Protein AF-A0A7C3X7L2-F1 (afdb_monomer)

Sequence (713 aa):
MKIQSYIAILVIESLGLAITIQPDAGQTSLIGPDHVWRYFKGTVSPSDRPDAWQQLAFDDSSWQTGLAGFGYGDEDDRTVLDDMQGHYLAVYIRAYFECPSIPKDARLELVIDYDDGFVAYLNGAEVARRNMPAGPVTYQTAASSHEAGQPEVIDLGPADGLLRPGVNCLAIEGHNASLTSGDLSLNPQLRLGTSLMRNGAFWVWDANSIGLVAHTGPYAAAVIIDGLAAIPGSQAGQWKGTAILDCGLNLIDVNVIGQDGHLLETGSIGVIYVPLANRLTGSIDANCVWSGAVILQGEVAVSQDATVEINPGTWVLLDDKARLTVSGRLLANGTKDAPIRITHLADGTSWRQIVLAGAQPNLLRNCVIEYGGMPGSHTDYYEPGPRSYHEAIVVIASHLDMDGCTIQHLPNDAANAEADGIAIISDDPNLPGRASAHIKACRFLGIGQGIHTRYSYVLVEGCYFQGKRGDNDDIDLYGESDPPPVIKNNLFDLPEHDDRINPTRCSAVIEGNIIMGSDDHGIVLRDRCRPVALNNLILNCANGGIAVENSCDALLVNNTIVGCGRGVRLFDLGRWDPPYRLNPGGGTATLINCIIWDCPQAATLSDSSNTSIADRGSHLTVSFCDIEGGRQAISISGQYSTLRWGEGNLDVDPIFVDPKLNDYHLEPGSALIDAGTVDHAPLVDLDGFARPCGKAVDIGAYEYGQCPLQPVP

Structure (mmCIF, N/CA/C/O backbone):
data_AF-A0A7C3X7L2-F1
#
_entry.id   AF-A0A7C3X7L2-F1
#
loop_
_atom_site.group_PDB
_atom_site.id
_atom_site.type_symbol
_atom_site.label_atom_id
_atom_site.label_alt_id
_atom_site.label_comp_id
_atom_site.label_asym_id
_atom_site.label_entity_id
_atom_site.label_seq_id
_atom_site.pdbx_PDB_ins_code
_atom_site.Cartn_x
_atom_site.Cartn_y
_atom_site.Cartn_z
_atom_site.occupancy
_atom_site.B_iso_or_equiv
_atom_site.auth_seq_id
_atom_site.auth_comp_id
_atom_site.auth_asym_id
_atom_site.auth_atom_id
_atom_site.pdbx_PDB_model_num
ATOM 1 N N . MET A 1 1 ? -16.860 -0.092 -33.088 1.00 33.34 1 MET A N 1
ATOM 2 C CA . MET A 1 1 ? -18.183 -0.598 -32.655 1.00 33.34 1 MET A CA 1
ATOM 3 C C . MET A 1 1 ? -18.698 0.359 -31.585 1.00 33.34 1 MET A C 1
ATOM 5 O O . MET A 1 1 ? -18.027 0.538 -30.585 1.00 33.34 1 MET A O 1
ATOM 9 N N . LYS A 1 2 ? -19.777 1.105 -31.862 1.00 27.97 2 LYS A N 1
ATOM 10 C CA . LYS A 1 2 ? -20.320 2.136 -30.960 1.00 27.97 2 LYS A CA 1
ATOM 11 C C . LYS A 1 2 ? -21.021 1.471 -29.776 1.00 27.97 2 LYS A C 1
ATOM 13 O O . LYS A 1 2 ? -21.979 0.741 -30.009 1.00 27.97 2 LYS A O 1
ATOM 18 N N . ILE A 1 3 ? -20.623 1.798 -28.551 1.00 26.11 3 ILE A N 1
ATOM 19 C CA . ILE A 1 3 ? -21.465 1.617 -27.365 1.00 26.11 3 ILE A CA 1
ATOM 20 C C . ILE A 1 3 ? -21.528 2.969 -26.654 1.00 26.11 3 ILE A C 1
ATOM 22 O O . ILE A 1 3 ? -20.720 3.308 -25.800 1.00 26.11 3 ILE A O 1
ATOM 26 N N . GLN A 1 4 ? -22.482 3.779 -27.109 1.00 24.14 4 GLN A N 1
ATOM 27 C CA . GLN A 1 4 ? -23.194 4.697 -26.233 1.00 24.14 4 GLN A CA 1
ATOM 28 C C . GLN A 1 4 ? -24.291 3.894 -25.526 1.00 24.14 4 GLN A C 1
ATOM 30 O O . GLN A 1 4 ? -24.872 2.996 -26.137 1.00 24.14 4 GLN A O 1
ATOM 35 N N . SER A 1 5 ? -24.599 4.334 -24.304 1.00 25.84 5 SER A N 1
ATOM 36 C CA . SER A 1 5 ? -25.811 4.081 -23.511 1.00 25.84 5 SER A CA 1
ATOM 37 C C . SER A 1 5 ? -25.666 3.104 -22.343 1.00 25.84 5 SER A C 1
ATOM 39 O O . SER A 1 5 ? -25.027 2.068 -22.461 1.00 25.84 5 SER A O 1
ATOM 41 N N . TYR A 1 6 ? -26.374 3.490 -21.270 1.00 24.25 6 TYR A N 1
ATOM 42 C CA . TYR A 1 6 ? -26.531 2.928 -19.920 1.00 24.25 6 TYR A CA 1
ATOM 43 C C . TYR A 1 6 ? -25.587 3.549 -18.868 1.00 24.25 6 TYR A C 1
ATOM 45 O O . TYR A 1 6 ? -24.383 3.415 -18.980 1.00 24.25 6 TYR A O 1
ATOM 53 N N . ILE A 1 7 ? -26.020 4.266 -17.823 1.00 25.56 7 ILE A N 1
ATOM 54 C CA . ILE A 1 7 ? -27.344 4.608 -17.279 1.00 25.56 7 ILE A CA 1
ATOM 55 C C . ILE A 1 7 ? -27.218 5.989 -16.617 1.00 25.56 7 ILE A C 1
ATOM 57 O O . ILE A 1 7 ? -26.266 6.262 -15.892 1.00 25.56 7 ILE A O 1
ATOM 61 N N . ALA A 1 8 ? -28.192 6.858 -16.883 1.00 24.06 8 ALA A N 1
ATOM 62 C CA . ALA A 1 8 ? -28.387 8.101 -16.159 1.00 24.06 8 ALA A CA 1
ATOM 63 C C . ALA A 1 8 ? -28.613 7.804 -14.671 1.00 24.06 8 ALA A C 1
ATOM 65 O O . ALA A 1 8 ? -29.474 6.993 -14.331 1.00 24.06 8 ALA A O 1
ATOM 66 N N . ILE A 1 9 ? -27.863 8.485 -13.804 1.00 26.16 9 ILE A N 1
ATOM 67 C CA . ILE A 1 9 ? -28.152 8.587 -12.374 1.00 26.16 9 ILE A CA 1
ATOM 68 C C . ILE A 1 9 ? -29.547 9.210 -12.258 1.00 26.16 9 ILE A C 1
ATOM 70 O O . ILE A 1 9 ? -29.724 10.422 -12.379 1.00 26.16 9 ILE A O 1
ATOM 74 N N . LEU A 1 10 ? -30.560 8.358 -12.094 1.00 24.88 10 LEU A N 1
ATOM 75 C CA . LEU A 1 10 ? -31.858 8.771 -11.594 1.00 24.88 10 LEU A CA 1
ATOM 76 C C . LEU A 1 10 ? -31.630 9.088 -10.114 1.00 24.88 10 LEU A C 1
ATOM 78 O O . LEU A 1 10 ? -31.622 8.195 -9.271 1.00 24.88 10 LEU A O 1
ATOM 82 N N . VAL A 1 11 ? -31.420 10.366 -9.802 1.00 27.58 11 VAL A N 1
ATOM 83 C CA . VAL A 1 11 ? -31.721 10.880 -8.467 1.00 27.58 11 VAL A CA 1
ATOM 84 C C . VAL A 1 11 ? -33.238 10.777 -8.332 1.00 27.58 11 VAL A C 1
ATOM 86 O O . VAL A 1 11 ? -33.981 11.665 -8.743 1.00 27.58 11 VAL A O 1
ATOM 89 N N . ILE A 1 12 ? -33.713 9.633 -7.841 1.00 28.94 12 ILE A N 1
ATOM 90 C CA . ILE A 1 12 ? -35.018 9.574 -7.198 1.00 28.94 12 ILE A CA 1
ATOM 91 C C . ILE A 1 12 ? -34.796 10.263 -5.859 1.00 28.94 12 ILE A C 1
ATOM 93 O O . ILE A 1 12 ? -34.221 9.677 -4.945 1.00 28.94 12 ILE A O 1
ATOM 97 N N . GLU A 1 13 ? -35.221 11.520 -5.753 1.00 32.69 13 GLU A N 1
ATOM 98 C CA . GLU A 1 13 ? -35.561 12.090 -4.455 1.00 32.69 13 GLU A CA 1
ATOM 99 C C . GLU A 1 13 ? -36.627 11.171 -3.845 1.00 32.69 13 GLU A C 1
ATOM 101 O O . GLU A 1 13 ? -37.801 11.204 -4.223 1.00 32.69 13 GLU A O 1
ATOM 106 N N . SER A 1 14 ? -36.204 10.250 -2.975 1.00 33.88 14 SER A N 1
ATOM 107 C CA . SER A 1 14 ? -37.129 9.374 -2.274 1.00 33.88 14 SER A CA 1
ATOM 108 C C . SER A 1 14 ? -37.952 10.245 -1.334 1.00 33.88 14 SER A C 1
ATOM 110 O O . SER A 1 14 ? -37.407 10.891 -0.438 1.00 33.88 14 SER A O 1
ATOM 112 N N . LEU A 1 15 ? -39.266 10.241 -1.518 1.00 36.69 15 LEU A N 1
ATOM 113 C CA . LEU A 1 15 ? -40.220 10.697 -0.517 1.00 36.69 15 LEU A CA 1
ATOM 114 C C . LEU A 1 15 ? -40.039 9.847 0.758 1.00 36.69 15 LEU A C 1
ATOM 116 O O . LEU A 1 15 ? -40.669 8.807 0.885 1.00 36.69 15 LEU A O 1
ATOM 120 N N . GLY A 1 16 ? -39.143 10.256 1.664 1.00 44.12 16 GLY A N 1
ATOM 121 C CA . GLY A 1 16 ? -39.061 9.835 3.074 1.00 44.12 16 GLY A CA 1
ATOM 122 C C . GLY A 1 16 ? -39.242 8.343 3.392 1.00 44.12 16 GLY A C 1
ATOM 123 O O . GLY A 1 16 ? -39.970 8.027 4.331 1.00 44.12 16 GLY A O 1
ATOM 124 N N . LEU A 1 17 ? -38.627 7.439 2.623 1.00 50.94 17 LEU A N 1
ATOM 125 C CA . LEU A 1 17 ? -38.884 5.992 2.701 1.00 50.94 17 LEU A CA 1
ATOM 126 C C . LEU A 1 17 ? -37.644 5.118 2.934 1.00 50.94 17 LEU A C 1
ATOM 128 O O . LEU A 1 17 ? -37.791 3.911 2.858 1.00 50.94 17 LEU A O 1
ATOM 132 N N . ALA A 1 18 ? -36.463 5.678 3.214 1.00 67.62 18 ALA A N 1
ATOM 133 C CA . ALA A 1 18 ? -35.286 4.859 3.511 1.00 67.62 18 ALA A CA 1
ATOM 134 C C . ALA A 1 18 ? -35.245 4.477 5.000 1.00 67.62 18 ALA A C 1
ATOM 136 O O . ALA A 1 18 ? -35.209 5.366 5.859 1.00 67.62 18 ALA A O 1
ATOM 137 N N . ILE A 1 19 ? -35.225 3.178 5.308 1.00 85.12 19 ILE A N 1
ATOM 138 C CA . ILE A 1 19 ? -34.924 2.685 6.654 1.00 85.12 19 ILE A CA 1
ATOM 139 C C . ILE A 1 19 ? -33.546 3.197 7.089 1.00 85.12 19 ILE A C 1
ATOM 141 O O . ILE A 1 19 ? -32.561 3.078 6.361 1.00 85.12 19 ILE A O 1
ATOM 145 N N . THR A 1 20 ? -33.451 3.740 8.302 1.00 88.69 20 THR A N 1
ATOM 146 C CA . THR A 1 20 ? -32.153 4.012 8.934 1.00 88.69 20 THR A CA 1
ATOM 147 C C . THR A 1 20 ? -31.929 3.044 10.081 1.00 88.69 20 THR A C 1
ATOM 149 O O . THR A 1 20 ? -32.839 2.768 10.861 1.00 88.69 20 THR A O 1
ATOM 152 N N . ILE A 1 21 ? -30.717 2.498 10.164 1.00 90.19 21 ILE A N 1
ATOM 153 C CA . ILE A 1 21 ? -30.331 1.502 11.164 1.00 90.19 21 ILE A CA 1
ATOM 154 C C . ILE A 1 21 ? -29.104 2.036 11.889 1.00 90.19 21 ILE A C 1
ATOM 156 O O . ILE A 1 21 ? -28.127 2.441 11.257 1.00 90.19 21 ILE A O 1
ATOM 160 N N . GLN A 1 22 ? -29.145 2.027 13.215 1.00 88.75 22 GLN A N 1
ATOM 161 C CA . GLN A 1 22 ? -28.030 2.458 14.048 1.00 88.75 22 GLN A CA 1
ATOM 162 C C . GLN A 1 22 ? -27.867 1.539 15.262 1.00 88.75 22 GLN A C 1
ATOM 164 O O . GLN A 1 22 ? -28.868 1.029 15.778 1.00 88.75 22 GLN A O 1
ATOM 169 N N . PRO A 1 23 ? -26.634 1.344 15.754 1.00 87.75 23 PRO A N 1
ATOM 170 C CA . PRO A 1 23 ? -26.413 0.661 17.016 1.00 87.75 23 PRO A CA 1
ATOM 171 C C . PRO A 1 23 ? -27.070 1.398 18.185 1.00 87.75 23 PRO A C 1
ATOM 173 O O . PRO A 1 23 ? -26.930 2.609 18.337 1.00 87.75 23 PRO A O 1
ATOM 176 N N . ASP A 1 24 ? -27.755 0.643 19.035 1.00 84.56 24 ASP A N 1
ATOM 177 C CA . ASP A 1 24 ? -28.200 1.042 20.369 1.00 84.56 24 ASP A CA 1
ATOM 178 C C . ASP A 1 24 ? -27.218 0.462 21.394 1.00 84.56 24 ASP A C 1
ATOM 180 O O . ASP A 1 24 ? -27.533 -0.461 22.144 1.00 84.56 24 ASP A O 1
ATOM 184 N N . ALA A 1 25 ? -25.979 0.961 21.378 1.00 66.75 25 ALA A N 1
ATOM 185 C CA . ALA A 1 25 ? -24.913 0.495 22.268 1.00 66.75 25 ALA A CA 1
ATOM 186 C C . ALA A 1 25 ? -25.100 0.928 23.740 1.00 66.75 25 ALA A C 1
ATOM 188 O O . ALA A 1 25 ? -24.231 0.657 24.560 1.00 66.75 25 ALA A O 1
ATOM 189 N N . GLY A 1 26 ? -26.221 1.587 24.074 1.00 61.16 26 GLY A N 1
ATOM 190 C CA . GLY A 1 26 ? -26.646 1.890 25.440 1.00 61.16 26 GLY A CA 1
ATOM 191 C C . GLY A 1 26 ? -25.617 2.665 26.265 1.00 61.16 26 GLY A C 1
ATOM 192 O O . GLY A 1 26 ? -24.904 2.084 27.077 1.00 61.16 26 GLY A O 1
ATOM 193 N N . GLN A 1 27 ? -25.583 3.995 26.144 1.00 65.00 27 GLN A N 1
ATOM 194 C CA . GLN A 1 27 ? -24.878 4.814 27.136 1.00 65.00 27 GLN A CA 1
ATOM 195 C C . GLN A 1 27 ? -25.569 4.660 28.494 1.00 65.00 27 GLN A C 1
ATOM 197 O O . GLN A 1 27 ? -26.728 5.044 28.660 1.00 65.00 27 GLN A O 1
ATOM 202 N N . THR A 1 28 ? -24.867 4.100 29.478 1.00 75.12 28 THR A N 1
ATOM 203 C CA . THR A 1 28 ? -25.399 4.007 30.843 1.00 75.12 28 THR A CA 1
ATOM 204 C C . THR A 1 28 ? -25.024 5.276 31.593 1.00 75.12 28 THR A C 1
ATOM 206 O O . THR A 1 28 ? -23.867 5.453 31.974 1.00 75.12 28 THR A O 1
ATOM 209 N N . SER A 1 29 ? -25.988 6.176 31.791 1.00 85.44 29 SER A N 1
ATOM 210 C CA . SER A 1 29 ? -25.789 7.354 32.641 1.00 85.44 29 SER A CA 1
ATOM 211 C C . SER A 1 29 ? -25.650 6.917 34.101 1.00 85.44 29 SER A C 1
ATOM 213 O O . SER A 1 29 ? -26.498 6.196 34.626 1.00 85.44 29 SER A O 1
ATOM 215 N N . LEU A 1 30 ? -24.560 7.340 34.736 1.00 92.06 30 LEU A N 1
ATOM 216 C CA . LEU A 1 30 ? -24.298 7.163 36.166 1.00 92.06 30 LEU A CA 1
ATOM 217 C C . LEU A 1 30 ? -24.694 8.426 36.943 1.00 92.06 30 LEU A C 1
ATOM 219 O O . LEU A 1 30 ? -25.232 8.334 38.043 1.00 92.06 30 LEU A O 1
ATOM 223 N N . ILE A 1 31 ? -24.452 9.594 36.343 1.00 95.25 31 ILE A N 1
ATOM 224 C CA . ILE A 1 31 ? -24.910 10.912 36.785 1.00 95.25 31 ILE A CA 1
ATOM 225 C C . ILE A 1 31 ? -25.489 11.613 35.554 1.00 95.25 31 ILE A C 1
ATOM 227 O O . ILE A 1 31 ? -24.759 11.901 34.604 1.00 95.25 31 ILE A O 1
ATOM 231 N N . GLY A 1 32 ? -26.798 11.857 35.562 1.00 90.50 32 GLY A N 1
ATOM 232 C CA . GLY A 1 32 ? -27.510 12.532 34.474 1.00 90.50 32 GLY A CA 1
ATOM 233 C C . GLY A 1 32 ? -27.793 14.016 34.753 1.00 90.50 32 GLY A C 1
ATOM 234 O O . GLY A 1 32 ? -27.495 14.503 35.845 1.00 90.50 32 GLY A O 1
ATOM 235 N N . PRO A 1 33 ? -28.438 14.729 33.809 1.00 85.88 33 PRO A N 1
ATOM 236 C CA . PRO A 1 33 ? -28.730 16.165 33.927 1.00 85.88 33 PRO A CA 1
ATOM 237 C C . PRO A 1 33 ? -29.573 16.564 35.148 1.00 85.88 33 PRO A C 1
ATOM 239 O O . PRO A 1 33 ? -29.471 17.686 35.635 1.00 85.88 33 PRO A O 1
ATOM 242 N N . ASP A 1 34 ? -30.420 15.657 35.642 1.00 89.75 34 ASP A N 1
ATOM 243 C CA . ASP A 1 34 ? -31.314 15.892 36.785 1.00 89.75 34 ASP A CA 1
ATOM 244 C C . ASP A 1 34 ? -30.781 15.308 38.105 1.00 89.75 34 ASP A C 1
ATOM 246 O O . ASP A 1 34 ? -31.507 15.229 39.099 1.00 89.75 34 ASP A O 1
ATOM 250 N N . HIS A 1 35 ? -29.516 14.877 38.135 1.00 94.31 35 HIS A N 1
ATOM 251 C CA . HIS A 1 35 ? -28.892 14.377 39.357 1.00 94.31 35 HIS A CA 1
ATOM 252 C C . HIS A 1 35 ? -28.718 15.512 40.368 1.00 94.31 35 HIS A C 1
ATOM 254 O O . HIS A 1 35 ? -28.275 16.605 40.019 1.00 94.31 35 HIS A O 1
ATOM 260 N N . VAL A 1 36 ? -29.046 15.256 41.636 1.00 96.12 36 VAL A N 1
ATOM 261 C CA . VAL A 1 36 ? -28.869 16.247 42.704 1.00 96.12 36 VAL A CA 1
ATOM 262 C C . VAL A 1 36 ? -27.434 16.208 43.210 1.00 96.12 36 VAL A C 1
ATOM 264 O O . VAL A 1 36 ? -26.934 15.165 43.632 1.00 96.12 36 VAL A O 1
ATOM 267 N N . TRP A 1 37 ? -26.802 17.372 43.222 1.00 98.31 37 TRP A N 1
ATOM 268 C CA . TRP A 1 37 ? -25.449 17.597 43.704 1.00 98.31 37 TRP A CA 1
ATOM 269 C C . TRP A 1 37 ? -25.472 18.298 45.060 1.00 98.31 37 TRP A C 1
ATOM 271 O O . TRP A 1 37 ? -26.369 19.088 45.362 1.00 98.31 37 TRP A O 1
ATOM 281 N N . ARG A 1 38 ? -24.454 18.033 45.875 1.00 98.38 38 ARG A N 1
ATOM 282 C CA . ARG A 1 38 ? -24.078 18.848 47.031 1.00 98.38 38 ARG A CA 1
ATOM 283 C C . ARG A 1 38 ? -23.067 19.886 46.577 1.00 98.38 38 ARG A C 1
ATOM 285 O O . ARG A 1 38 ? -22.152 19.525 45.849 1.00 98.38 38 ARG A O 1
ATOM 292 N N . TYR A 1 39 ? -23.183 21.134 47.017 1.00 98.56 39 TYR A N 1
ATOM 293 C CA . TYR A 1 39 ? -22.221 22.174 46.665 1.00 98.56 39 TYR A CA 1
ATOM 294 C C . TYR A 1 39 ? -21.816 23.071 47.836 1.00 98.56 39 TYR A C 1
ATOM 296 O O . TYR A 1 39 ? -22.570 23.283 48.793 1.00 98.56 39 TYR A O 1
ATOM 304 N N . PHE A 1 40 ? -20.603 23.607 47.736 1.00 98.19 40 PHE A N 1
ATOM 305 C CA . PHE A 1 40 ? -19.980 24.495 48.703 1.00 98.19 40 PHE A CA 1
ATOM 306 C C . PHE A 1 40 ? -19.294 25.655 47.984 1.00 98.19 40 PHE A C 1
ATOM 308 O O . PHE A 1 40 ? -18.463 25.463 47.096 1.00 98.19 40 PHE A O 1
ATOM 315 N N . LYS A 1 41 ? -19.640 26.878 48.387 1.00 97.81 41 LYS A N 1
ATOM 316 C CA . LYS A 1 41 ? -19.051 28.109 47.851 1.00 97.81 41 LYS A CA 1
ATOM 317 C C . LYS A 1 41 ? -17.641 28.283 48.414 1.00 97.81 41 LYS A C 1
ATOM 319 O O . LYS A 1 41 ? -17.474 28.355 49.634 1.00 97.81 41 LYS A O 1
ATOM 324 N N . GLY A 1 42 ? -16.637 28.382 47.548 1.00 96.12 42 GLY A N 1
ATOM 325 C CA . GLY A 1 42 ? -15.210 28.460 47.875 1.00 96.12 42 GLY A CA 1
ATOM 326 C C . GLY A 1 42 ? -14.772 29.797 48.471 1.00 96.12 42 GLY A C 1
ATOM 327 O O . GLY A 1 42 ? -13.830 30.418 47.999 1.00 96.12 42 GLY A O 1
ATOM 328 N N . THR A 1 43 ? -15.452 30.254 49.517 1.00 95.88 43 THR A N 1
ATOM 329 C CA . THR A 1 43 ? -15.048 31.414 50.335 1.00 95.88 43 THR A CA 1
ATOM 330 C C . THR A 1 43 ? -13.973 31.047 51.360 1.00 95.88 43 THR A C 1
ATOM 332 O O . THR A 1 43 ? -13.231 31.905 51.837 1.00 95.88 43 THR A O 1
ATOM 335 N N . VA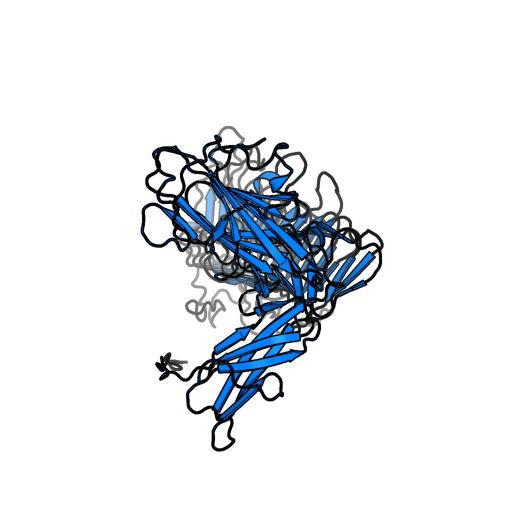L A 1 44 ? -13.888 29.757 51.688 1.00 94.94 44 VAL A N 1
ATOM 336 C CA . VAL A 1 44 ? -12.895 29.114 52.551 1.00 94.94 44 VAL A CA 1
ATOM 337 C C . VAL A 1 44 ? -12.632 27.695 52.035 1.00 94.94 44 VAL A C 1
ATOM 339 O O . VAL A 1 44 ? -13.315 27.221 51.127 1.00 94.94 44 VAL A O 1
ATOM 342 N N . SER A 1 45 ? -11.662 26.998 52.633 1.00 93.81 45 SER A N 1
ATOM 343 C CA . SER A 1 45 ? -11.432 25.581 52.334 1.00 93.81 45 SER A CA 1
ATOM 344 C C . SER A 1 45 ? -12.658 24.735 52.727 1.00 93.81 45 SER A C 1
ATOM 346 O O . SER A 1 45 ? -13.148 24.898 53.848 1.00 93.81 45 SER A O 1
ATOM 348 N N . PRO A 1 46 ? -13.126 23.807 51.870 1.00 93.94 46 PRO A N 1
ATOM 349 C CA . PRO A 1 46 ? -14.255 22.915 52.167 1.00 93.94 46 PRO A CA 1
ATOM 350 C C . PRO A 1 46 ? -13.974 21.901 53.290 1.00 93.94 46 PRO A C 1
ATOM 352 O O . PRO A 1 46 ? -14.902 21.308 53.842 1.00 93.94 46 PRO A O 1
ATOM 355 N N . SER A 1 47 ? -12.701 21.678 53.628 1.00 93.50 47 SER A N 1
ATOM 356 C CA . SER A 1 47 ? -12.279 20.742 54.670 1.00 93.50 47 SER A CA 1
ATOM 357 C C . SER A 1 47 ? -10.965 21.154 55.340 1.00 93.50 47 SER A C 1
ATOM 359 O O . SER A 1 47 ? -10.153 21.874 54.755 1.00 93.50 47 SER A O 1
ATOM 361 N N . ASP A 1 48 ? -10.734 20.651 56.560 1.00 88.06 48 ASP A N 1
ATOM 362 C CA . ASP A 1 48 ? -9.518 20.920 57.351 1.00 88.06 48 ASP A CA 1
ATOM 363 C C . ASP A 1 48 ? -8.243 20.364 56.700 1.00 88.06 48 ASP A C 1
ATOM 365 O O . ASP A 1 48 ? -7.164 20.945 56.816 1.00 88.06 48 ASP A O 1
ATOM 369 N N . ARG A 1 49 ? -8.360 19.221 56.011 1.00 87.88 49 ARG A N 1
ATOM 370 C CA . ARG A 1 49 ? -7.306 18.681 55.143 1.00 87.88 49 ARG A CA 1
ATOM 371 C C . ARG A 1 49 ? -7.679 18.936 53.681 1.00 87.88 49 ARG A C 1
ATOM 373 O O . ARG A 1 49 ? -8.826 18.641 53.341 1.00 87.88 49 ARG A O 1
ATOM 380 N N . PRO A 1 50 ? -6.764 19.427 52.825 1.00 80.81 50 PRO A N 1
ATOM 381 C CA . PRO A 1 50 ? -7.092 19.831 51.451 1.00 80.81 50 PRO A CA 1
ATOM 382 C C . PRO A 1 50 ? -7.716 18.740 50.567 1.00 80.81 50 PRO A C 1
ATOM 384 O O . PRO A 1 50 ? -8.507 19.051 49.689 1.00 80.81 50 PRO A O 1
ATOM 387 N N . ASP A 1 51 ? -7.393 17.471 50.813 1.00 87.12 51 ASP A N 1
ATOM 388 C CA . ASP A 1 51 ? -7.822 16.306 50.029 1.00 87.12 51 ASP A CA 1
ATOM 389 C C . ASP A 1 51 ? -9.076 15.611 50.587 1.00 87.12 51 ASP A C 1
ATOM 391 O O . ASP A 1 51 ? -9.668 14.753 49.930 1.00 87.12 51 ASP A O 1
ATOM 395 N N . ALA A 1 52 ? -9.495 15.946 51.813 1.00 94.31 52 ALA A N 1
ATOM 396 C CA . ALA A 1 52 ? -10.550 15.206 52.500 1.00 94.31 52 ALA A CA 1
ATOM 397 C C . ALA A 1 52 ? -11.901 15.332 51.789 1.00 94.31 52 ALA A C 1
ATOM 399 O O . ALA A 1 52 ? -12.575 14.320 51.616 1.00 94.31 52 ALA A O 1
ATOM 400 N N . TRP A 1 53 ? -12.267 16.533 51.331 1.00 96.19 53 TRP A N 1
ATOM 401 C CA . TRP A 1 53 ? -13.522 16.784 50.615 1.00 96.19 53 TRP A CA 1
ATOM 402 C C . TRP A 1 53 ? -13.612 16.092 49.252 1.00 96.19 53 TRP A C 1
ATOM 404 O O . TRP A 1 53 ? -14.662 16.151 48.633 1.00 96.19 53 TRP A O 1
ATOM 414 N N . GLN A 1 54 ? -12.559 15.451 48.750 1.00 96.19 54 GLN A N 1
ATOM 415 C CA . GLN A 1 54 ? -12.597 14.695 47.489 1.00 96.19 54 GLN A CA 1
ATOM 416 C C . GLN A 1 54 ? -12.916 13.217 47.749 1.00 96.19 54 GLN A C 1
ATOM 418 O O . GLN A 1 54 ? -13.327 12.480 46.856 1.00 96.19 54 GLN A O 1
ATOM 423 N N . GLN A 1 55 ? -12.747 12.771 48.998 1.00 96.19 55 GLN A N 1
ATOM 424 C CA . GLN A 1 55 ? -12.922 11.384 49.398 1.00 96.19 55 GLN A CA 1
ATOM 425 C C . GLN A 1 55 ? -14.402 11.022 49.517 1.00 96.19 55 GLN A C 1
ATOM 427 O O . GLN A 1 55 ? -15.241 11.800 49.978 1.00 96.19 55 GLN A O 1
ATOM 432 N N . LEU A 1 56 ? -14.712 9.771 49.200 1.00 95.00 56 LEU A N 1
ATOM 433 C CA . LEU A 1 56 ? -16.063 9.218 49.295 1.00 95.00 56 LEU A CA 1
ATOM 434 C C . LEU A 1 56 ? -16.620 9.220 50.727 1.00 95.00 56 LEU A C 1
ATOM 436 O O . LEU A 1 56 ? -17.813 9.393 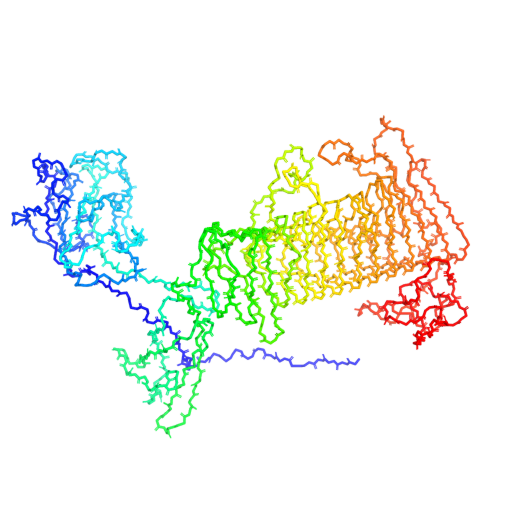50.924 1.00 95.00 56 LEU A O 1
ATOM 440 N N . ALA A 1 57 ? -15.763 9.073 51.739 1.00 94.25 57 ALA A N 1
ATOM 441 C CA . ALA A 1 57 ? -16.182 9.052 53.143 1.00 94.25 57 ALA A CA 1
ATOM 442 C C . ALA A 1 57 ? -16.371 10.446 53.778 1.00 94.25 57 ALA A C 1
ATOM 444 O O . ALA A 1 57 ? -16.631 10.528 54.977 1.00 94.25 57 ALA A O 1
ATOM 445 N N . PHE A 1 58 ? -16.183 11.533 53.025 1.00 96.81 58 PHE A N 1
ATOM 446 C CA . PHE A 1 58 ? -16.361 12.888 53.543 1.00 96.81 58 PHE A CA 1
ATOM 447 C C . PHE A 1 58 ? -17.832 13.191 53.842 1.00 96.81 58 PHE A C 1
ATOM 449 O O . PHE A 1 58 ? -18.710 12.861 53.050 1.00 96.81 58 PHE A O 1
ATOM 456 N N . ASP A 1 59 ? -18.082 13.835 54.981 1.00 95.94 59 ASP A N 1
ATOM 457 C CA . ASP A 1 59 ? -19.417 14.264 55.390 1.00 95.94 59 ASP A CA 1
ATOM 458 C C . ASP A 1 59 ? -19.726 15.653 54.815 1.00 95.94 59 ASP A C 1
ATOM 460 O O . ASP A 1 59 ? -19.303 16.679 55.348 1.00 95.94 59 ASP A O 1
ATOM 464 N N . ASP A 1 60 ? -20.479 15.674 53.719 1.00 96.75 60 ASP A N 1
ATOM 465 C CA . ASP A 1 60 ? -20.988 16.876 53.055 1.00 96.75 60 ASP A CA 1
ATOM 466 C C . ASP A 1 60 ? -22.447 17.188 53.427 1.00 96.75 60 ASP A C 1
ATOM 468 O O . ASP A 1 60 ? -23.131 17.944 52.735 1.00 96.75 60 ASP A O 1
ATOM 472 N N . SER A 1 61 ? -22.958 16.650 54.540 1.00 96.06 61 SER A N 1
ATOM 473 C CA . SER A 1 61 ? -24.347 16.882 54.963 1.00 96.06 61 SER A CA 1
ATOM 474 C C . SER A 1 61 ? -24.681 18.357 55.220 1.00 96.06 61 SER A C 1
ATOM 476 O O . SER A 1 61 ? -25.842 18.753 55.083 1.00 96.06 61 SER A O 1
ATOM 478 N N . SER A 1 62 ? -23.670 19.170 55.545 1.00 96.06 62 SER A N 1
ATOM 479 C CA . SER A 1 62 ? -23.768 20.621 55.739 1.00 96.06 62 SER A CA 1
ATOM 480 C C . SER A 1 62 ? -23.739 21.432 54.437 1.00 96.06 62 SER A C 1
ATOM 482 O O . SER A 1 62 ? -24.019 22.631 54.470 1.00 96.06 62 SER A O 1
ATOM 484 N N . TRP A 1 63 ? -23.410 20.807 53.302 1.00 98.12 63 TRP A N 1
ATOM 485 C CA . TRP A 1 63 ? -23.356 21.467 51.999 1.00 98.12 63 TRP A CA 1
ATOM 486 C C . TRP A 1 63 ? -24.762 21.700 51.449 1.00 98.12 63 TRP A C 1
ATOM 488 O O . TRP A 1 63 ? -25.700 20.932 51.708 1.00 98.12 63 TRP A O 1
ATOM 498 N N . GLN A 1 64 ? -24.894 22.762 50.658 1.00 98.38 64 GLN A N 1
ATOM 499 C CA . GLN A 1 64 ? -26.134 23.103 49.966 1.00 98.38 64 GLN A CA 1
ATOM 500 C C . GLN A 1 64 ? -26.416 22.071 48.864 1.00 98.38 64 GLN A C 1
ATOM 502 O O . GLN A 1 64 ? -25.542 21.282 48.516 1.00 98.38 64 GLN A O 1
ATOM 507 N N . THR A 1 65 ? -27.638 22.031 48.334 1.00 97.94 65 THR A N 1
ATOM 508 C CA . THR A 1 65 ? -28.020 21.105 47.253 1.00 97.94 65 THR A CA 1
ATOM 509 C C . THR A 1 65 ? -28.488 21.865 46.026 1.00 97.94 65 THR A C 1
ATOM 511 O O . THR A 1 65 ? -29.273 22.800 46.172 1.00 97.94 65 THR A O 1
ATOM 514 N N . GLY A 1 66 ? -28.069 21.429 44.843 1.00 96.56 66 GLY A N 1
ATOM 515 C CA . GLY A 1 66 ? -28.424 22.037 43.560 1.00 96.56 66 GLY A CA 1
ATOM 516 C C . GLY A 1 66 ? -28.379 21.020 42.420 1.00 96.56 66 GLY A C 1
ATOM 517 O O . GLY A 1 66 ? -27.963 19.878 42.615 1.00 96.56 66 GLY A O 1
ATOM 518 N N . LEU A 1 67 ? -28.837 21.423 41.239 1.00 96.81 67 LEU A N 1
ATOM 519 C CA . LEU A 1 67 ? -28.686 20.657 39.997 1.00 96.81 67 LEU A CA 1
ATOM 520 C C . LEU A 1 67 ? -27.469 21.177 39.216 1.00 96.81 67 LEU A C 1
ATOM 522 O O . LEU A 1 67 ? -27.079 22.328 39.402 1.00 96.81 67 LEU A O 1
ATOM 526 N N . ALA A 1 68 ? -26.877 20.338 38.363 1.00 93.06 68 ALA A N 1
ATOM 527 C CA . ALA A 1 68 ? -25.757 20.732 37.500 1.00 93.06 68 ALA A CA 1
ATOM 528 C C . ALA A 1 68 ? -26.130 21.902 36.564 1.00 93.06 68 ALA A C 1
ATOM 530 O O . ALA A 1 68 ? -27.301 22.051 36.206 1.00 93.06 68 ALA A O 1
ATOM 531 N N . GLY A 1 69 ? -25.138 22.721 36.198 1.00 93.88 69 GLY A N 1
ATOM 532 C CA . GLY A 1 69 ? -25.337 24.106 35.751 1.00 93.88 69 GLY A CA 1
ATOM 533 C C . GLY A 1 69 ? -25.163 25.052 36.939 1.00 93.88 69 GLY A C 1
ATOM 534 O O . GLY A 1 69 ? -26.136 25.648 37.398 1.00 93.88 69 GLY A O 1
ATOM 535 N N . PHE A 1 70 ? -23.968 25.023 37.540 1.00 97.88 70 PHE A N 1
ATOM 536 C CA . PHE A 1 70 ? -23.573 25.894 38.645 1.00 97.88 70 PHE A CA 1
ATOM 537 C C . PHE A 1 70 ? -22.824 27.101 38.094 1.00 97.88 70 PHE A C 1
ATOM 539 O O . PHE A 1 70 ? -21.706 26.931 37.603 1.00 97.88 70 PHE A O 1
ATOM 546 N N . GLY A 1 71 ? -23.384 28.294 38.254 1.00 96.31 71 GLY A N 1
ATOM 547 C CA . GLY A 1 71 ? -22.833 29.449 37.562 1.00 96.31 71 GLY A CA 1
ATOM 548 C C . GLY A 1 71 ? -23.577 30.758 37.794 1.00 96.31 71 GLY A C 1
ATOM 549 O O . GLY A 1 71 ? -24.427 30.852 38.686 1.00 96.31 71 GLY A O 1
ATOM 550 N N . TYR A 1 72 ? -23.192 31.794 37.055 1.00 96.06 72 TYR A N 1
ATOM 551 C CA . TYR A 1 72 ? -23.830 33.111 37.040 1.00 96.06 72 TYR A CA 1
ATOM 552 C C . TYR A 1 72 ? -23.468 33.860 35.748 1.00 96.06 72 TYR A C 1
ATOM 554 O O . TYR A 1 72 ? -22.455 33.559 35.135 1.00 96.06 72 TYR A O 1
ATOM 562 N N . GLY A 1 73 ? -24.226 34.911 35.406 1.00 90.38 73 GLY A N 1
ATOM 563 C CA . GLY A 1 73 ? -23.842 35.905 34.385 1.00 90.38 73 GLY A CA 1
ATOM 564 C C . GLY A 1 73 ? -24.651 35.879 33.081 1.00 90.38 73 GLY A C 1
ATOM 565 O O . GLY A 1 73 ? -24.809 36.933 32.462 1.00 90.38 73 GLY A O 1
ATOM 566 N N . ASP A 1 74 ? -25.245 34.742 32.719 1.00 83.44 74 ASP A N 1
ATOM 567 C CA . ASP A 1 74 ? -25.880 34.477 31.410 1.00 83.44 74 ASP A CA 1
ATOM 568 C C . ASP A 1 74 ? -27.345 33.975 31.475 1.00 83.44 74 ASP A C 1
ATOM 570 O O . ASP A 1 74 ? -28.019 33.896 30.448 1.00 83.44 74 ASP A O 1
ATOM 574 N N . GLU A 1 75 ? -27.867 33.732 32.683 1.00 85.81 75 GLU A N 1
ATOM 575 C CA . GLU A 1 75 ? -29.245 33.291 32.974 1.00 85.81 75 GLU A CA 1
ATOM 576 C C . GLU A 1 75 ? -29.616 31.874 32.482 1.00 85.81 75 GLU A C 1
ATOM 578 O O . GLU A 1 75 ? -30.809 31.554 32.412 1.00 85.81 75 GLU A O 1
ATOM 583 N N . ASP A 1 76 ? -28.647 31.003 32.186 1.00 82.94 76 ASP A N 1
ATOM 584 C CA . ASP A 1 76 ? -28.915 29.626 31.736 1.00 82.94 76 ASP A CA 1
ATOM 585 C C . ASP A 1 76 ? -28.614 28.530 32.786 1.00 82.94 76 ASP A C 1
ATOM 587 O O . ASP A 1 76 ? -29.054 27.381 32.645 1.00 82.94 76 ASP A O 1
ATOM 591 N N . ASP A 1 77 ? -27.989 28.909 33.904 1.00 90.75 77 ASP A N 1
ATOM 592 C CA . ASP A 1 77 ? -27.675 28.028 35.025 1.00 90.75 77 ASP A CA 1
ATOM 593 C C . ASP A 1 77 ? -28.892 27.557 35.831 1.00 90.75 77 ASP A C 1
ATOM 595 O O . ASP A 1 77 ? -29.784 28.315 36.230 1.00 90.75 77 ASP A O 1
ATOM 599 N N . ARG A 1 78 ? -28.879 26.273 36.207 1.00 94.00 78 ARG A N 1
ATOM 600 C CA . ARG A 1 78 ? -29.915 25.673 37.068 1.00 94.00 78 ARG A CA 1
ATOM 601 C C . ARG A 1 78 ? -29.673 25.922 38.554 1.00 94.00 78 ARG A C 1
ATOM 603 O O . ARG A 1 78 ? -30.632 25.923 39.329 1.00 94.00 78 ARG A O 1
ATOM 610 N N . THR A 1 79 ? -28.419 26.112 38.958 1.00 97.00 79 THR A N 1
ATOM 611 C CA . THR A 1 79 ? -28.022 26.517 40.309 1.00 97.00 79 THR A CA 1
ATOM 612 C C . THR A 1 79 ? -27.229 27.815 40.234 1.00 97.00 79 THR A C 1
ATOM 614 O O . THR A 1 79 ? -26.013 27.817 40.070 1.00 97.00 79 THR A O 1
ATOM 617 N N . VAL A 1 80 ? -27.941 28.925 40.405 1.00 97.19 80 VAL A N 1
ATOM 618 C CA . VAL A 1 80 ? -27.375 30.269 40.277 1.00 97.19 80 VAL A CA 1
ATOM 619 C C . VAL A 1 80 ? -26.539 30.651 41.509 1.00 97.19 80 VAL A C 1
ATOM 621 O O . VAL A 1 80 ? -26.996 30.544 42.652 1.00 97.19 80 VAL A O 1
ATOM 624 N N . LEU A 1 81 ? -25.320 31.130 41.267 1.00 96.50 81 LEU A N 1
ATOM 625 C CA . LEU A 1 81 ? -24.333 31.632 42.226 1.00 96.50 81 LEU A CA 1
ATOM 626 C C . LEU A 1 81 ? -24.238 33.166 42.141 1.00 96.50 81 LEU A C 1
ATOM 628 O O . LEU A 1 81 ? -23.187 33.737 41.861 1.00 96.50 81 LEU A O 1
ATOM 632 N N . ASP A 1 82 ? -25.355 33.843 42.403 1.00 93.25 82 ASP A N 1
ATOM 633 C CA . ASP A 1 82 ? -25.530 35.299 42.255 1.00 93.25 82 ASP A CA 1
ATOM 634 C C . ASP A 1 82 ? -24.605 36.176 43.125 1.00 93.25 82 ASP A C 1
ATOM 636 O O . ASP A 1 82 ? -24.486 37.379 42.897 1.00 93.25 82 ASP A O 1
ATOM 640 N N . ASP A 1 83 ? -23.931 35.583 44.109 1.00 95.62 83 ASP A N 1
ATOM 641 C CA . ASP A 1 83 ? -22.978 36.230 45.010 1.00 95.62 83 ASP A CA 1
ATOM 642 C C . ASP A 1 83 ? -21.508 35.920 44.689 1.00 95.62 83 ASP A C 1
ATOM 644 O O . ASP A 1 83 ? -20.640 36.273 45.485 1.00 95.62 83 ASP A O 1
ATOM 648 N N . MET A 1 84 ? -21.207 35.236 43.579 1.00 96.50 84 MET A N 1
ATOM 649 C CA . MET A 1 84 ? -19.841 34.814 43.253 1.00 96.50 84 MET A CA 1
ATOM 650 C C . MET A 1 84 ? -18.965 35.962 42.744 1.00 96.50 84 MET A C 1
ATOM 652 O O . MET A 1 84 ? -17.839 36.134 43.230 1.00 96.50 84 MET A O 1
ATOM 656 N N . GLN A 1 85 ? -19.483 36.779 41.820 1.00 96.75 85 GLN A N 1
ATOM 657 C CA . GLN A 1 85 ? -18.730 37.858 41.178 1.00 96.75 85 GLN A CA 1
ATOM 658 C C . GLN A 1 85 ? -18.163 38.850 42.202 1.00 96.75 85 GLN A C 1
ATOM 660 O O . GLN A 1 85 ? -18.889 39.582 42.867 1.00 96.75 85 GLN A O 1
ATOM 665 N N . GLY A 1 86 ? -16.840 38.915 42.310 1.00 95.56 86 GLY A N 1
ATOM 666 C CA . GLY A 1 86 ? -16.111 39.791 43.226 1.00 95.56 86 GLY A CA 1
ATOM 667 C C . GLY A 1 86 ? -15.895 39.221 44.631 1.00 95.56 86 GLY A C 1
ATOM 668 O O . GLY A 1 86 ? -15.224 39.873 45.433 1.00 95.56 86 GLY A O 1
ATOM 669 N N . HIS A 1 87 ? -16.413 38.027 44.943 1.00 96.19 87 HIS A N 1
ATOM 670 C CA . HIS A 1 87 ? -16.401 37.462 46.298 1.00 96.19 87 HIS A CA 1
ATOM 671 C C . HIS A 1 87 ? -15.557 36.188 46.439 1.00 96.19 87 HIS A C 1
ATOM 673 O O . HIS A 1 87 ? -14.779 36.087 47.390 1.00 96.19 87 HIS A O 1
ATOM 679 N N . TYR A 1 88 ? -15.692 35.215 45.535 1.00 97.75 88 TYR A N 1
ATOM 680 C CA . TYR A 1 88 ? -14.933 33.960 45.578 1.00 97.75 88 TYR A CA 1
ATOM 681 C C . TYR A 1 88 ? -14.655 33.420 44.172 1.00 97.75 88 TYR A C 1
ATOM 683 O O . TYR A 1 88 ? -15.375 33.730 43.232 1.00 97.75 88 TYR A O 1
ATOM 691 N N . LEU A 1 89 ? -13.578 32.641 44.028 1.00 97.38 89 LEU A N 1
ATOM 692 C CA . LEU A 1 89 ? -13.128 32.120 42.730 1.00 97.38 89 LEU A CA 1
ATOM 693 C C . LEU A 1 89 ? -13.668 30.735 42.405 1.00 97.38 89 LEU A C 1
ATOM 695 O O . LEU A 1 89 ? -13.675 30.373 41.237 1.00 97.38 89 LEU A O 1
ATOM 699 N N . ALA A 1 90 ? -14.060 29.959 43.417 1.00 97.81 90 ALA A N 1
ATOM 700 C CA . ALA A 1 90 ? -14.288 28.533 43.250 1.00 97.81 90 ALA A CA 1
ATOM 701 C C . ALA A 1 90 ? -15.644 28.069 43.780 1.00 97.81 90 ALA A C 1
ATOM 703 O O . ALA A 1 90 ? -16.120 28.548 44.813 1.00 97.81 90 ALA A O 1
ATOM 704 N N . VAL A 1 91 ? -16.213 27.059 43.133 1.00 98.31 91 VAL A N 1
ATOM 705 C CA . VAL A 1 91 ? -17.329 26.264 43.649 1.00 98.31 91 VAL A CA 1
ATOM 706 C C . VAL A 1 91 ? -16.918 24.798 43.702 1.00 98.31 91 VAL A C 1
ATOM 708 O O . VAL A 1 91 ? -16.307 24.268 42.778 1.00 98.31 91 VAL A O 1
ATOM 711 N N . TYR A 1 92 ? -17.253 24.141 44.805 1.00 98.50 92 TYR A N 1
ATOM 712 C CA . TYR A 1 92 ? -17.003 22.723 45.019 1.00 98.50 92 TYR A CA 1
ATOM 713 C C . TYR A 1 92 ? -18.320 21.974 44.923 1.00 98.50 92 TYR A C 1
ATOM 715 O O . TYR A 1 92 ? -19.269 22.342 45.612 1.00 98.50 92 TYR A O 1
ATOM 723 N N . ILE A 1 93 ? -18.382 20.916 44.122 1.00 98.56 93 ILE A N 1
ATOM 724 C CA . ILE A 1 93 ? -19.585 20.101 43.935 1.00 98.56 93 ILE A CA 1
ATOM 725 C C . ILE A 1 93 ? -19.283 18.617 44.148 1.00 98.56 93 ILE A C 1
ATOM 727 O O . ILE A 1 93 ? -18.191 18.142 43.841 1.00 98.56 93 ILE A O 1
ATOM 731 N N . ARG A 1 94 ? -20.245 17.874 44.698 1.00 98.31 94 ARG A N 1
ATOM 732 C CA . ARG A 1 94 ? -20.167 16.432 44.973 1.00 98.31 94 ARG A CA 1
ATOM 733 C C . ARG A 1 94 ? -21.474 15.737 44.597 1.00 98.31 94 ARG A C 1
ATOM 735 O O . ARG A 1 94 ? -22.550 16.185 44.994 1.00 98.31 94 ARG A O 1
ATOM 742 N N . ALA A 1 95 ? -21.388 14.621 43.883 1.00 97.94 95 ALA A N 1
ATOM 743 C CA . ALA A 1 95 ? -22.520 13.752 43.579 1.00 97.94 95 ALA A CA 1
ATOM 744 C C . ALA A 1 95 ? -22.191 12.298 43.904 1.00 97.94 95 ALA A C 1
ATOM 746 O O . ALA A 1 95 ? -21.162 11.762 43.489 1.00 97.94 95 ALA A O 1
ATOM 747 N N . TYR A 1 96 ? -23.116 11.650 44.610 1.00 97.06 96 TYR A N 1
ATOM 748 C CA . TYR A 1 96 ? -23.062 10.219 44.885 1.00 97.06 96 TYR A CA 1
ATOM 749 C C . TYR A 1 96 ? -23.950 9.465 43.908 1.00 97.06 96 TYR A C 1
ATOM 751 O O . TYR A 1 96 ? -25.059 9.910 43.607 1.00 97.06 96 TYR A O 1
ATOM 759 N N . PHE A 1 97 ? -23.489 8.305 43.461 1.00 95.88 97 PHE A N 1
ATOM 760 C CA . PHE A 1 97 ? -24.233 7.441 42.552 1.00 95.88 97 PHE A CA 1
ATOM 761 C C . PHE A 1 97 ? -23.961 5.969 42.857 1.00 95.88 97 PHE A C 1
ATOM 763 O O . PHE A 1 97 ? -22.919 5.613 43.410 1.00 95.88 97 PHE A O 1
ATOM 770 N N . GLU A 1 98 ? -24.915 5.113 42.505 1.00 93.44 98 GLU A N 1
ATOM 771 C CA . GLU A 1 98 ? -24.823 3.665 42.683 1.00 93.44 98 GLU A CA 1
ATOM 772 C C . GLU A 1 98 ? -24.330 2.996 41.399 1.00 93.44 98 GLU A C 1
ATOM 774 O O . GLU A 1 98 ? -24.838 3.261 40.312 1.00 93.44 98 GLU A O 1
ATOM 779 N N . CYS A 1 99 ? -23.375 2.080 41.535 1.00 89.25 99 CYS A N 1
ATOM 780 C CA . CYS A 1 99 ? -22.917 1.196 40.468 1.00 89.25 99 CYS A CA 1
ATOM 781 C C . CYS A 1 99 ? -22.923 -0.251 40.992 1.00 89.25 99 CYS A C 1
ATOM 783 O O . CYS A 1 99 ? -21.899 -0.736 41.475 1.00 89.25 99 CYS A O 1
ATOM 785 N N . PRO A 1 100 ? -24.073 -0.955 40.974 1.00 81.81 100 PRO A N 1
ATOM 786 C CA . PRO A 1 100 ? -24.214 -2.265 41.625 1.00 81.81 100 PRO A CA 1
ATOM 787 C C . PRO A 1 100 ? -23.242 -3.327 41.100 1.00 81.81 100 PRO A C 1
ATOM 789 O O . PRO A 1 100 ? -22.771 -4.181 41.851 1.00 81.81 100 PRO A O 1
ATOM 792 N N . SER A 1 101 ? -22.923 -3.255 39.811 1.00 79.31 101 SER A N 1
ATOM 793 C CA . SER A 1 101 ? -21.920 -4.076 39.145 1.00 79.31 101 SER A CA 1
ATOM 794 C C . SER A 1 101 ? -21.192 -3.216 38.129 1.00 79.31 101 SER A C 1
ATOM 796 O O . SER A 1 101 ? -21.847 -2.548 37.331 1.00 79.31 101 SER A O 1
ATOM 798 N N . ILE A 1 102 ? -19.864 -3.267 38.130 1.00 80.12 102 ILE A N 1
ATOM 799 C CA . ILE A 1 102 ? -19.056 -2.572 37.132 1.00 80.12 102 ILE A CA 1
ATOM 800 C C . ILE A 1 102 ? -18.994 -3.469 35.894 1.00 80.12 102 ILE A C 1
ATOM 802 O O . ILE A 1 102 ? -18.497 -4.596 36.011 1.00 80.12 102 ILE A O 1
ATOM 806 N N . PRO A 1 103 ? -19.511 -3.032 34.732 1.00 69.94 103 PRO A N 1
ATOM 807 C CA . PRO A 1 103 ? -19.352 -3.795 33.507 1.00 69.94 103 PRO A CA 1
ATOM 808 C C . PRO A 1 103 ? -17.866 -3.936 33.196 1.00 69.94 103 PRO A C 1
ATOM 810 O O . PRO A 1 103 ? -17.110 -2.965 33.257 1.00 69.94 103 PRO A O 1
ATOM 813 N N . LYS A 1 104 ? -17.450 -5.163 32.897 1.00 58.00 104 LYS A N 1
ATOM 814 C CA . LYS A 1 104 ? -16.073 -5.438 32.507 1.00 58.00 104 LYS A CA 1
ATOM 815 C C . LYS A 1 104 ? -15.770 -4.679 31.211 1.00 58.00 104 LYS A C 1
ATOM 817 O O . LYS A 1 104 ? -16.620 -4.650 30.328 1.00 58.00 104 LYS A O 1
ATOM 822 N N . ASP A 1 105 ? -14.595 -4.060 31.134 1.00 57.94 105 ASP A N 1
ATOM 823 C CA . ASP A 1 105 ? -14.087 -3.354 29.947 1.00 57.94 105 ASP A CA 1
ATOM 824 C C . ASP A 1 105 ? -14.852 -2.072 29.539 1.00 57.94 105 ASP A C 1
ATOM 826 O O . ASP A 1 105 ? -14.494 -1.431 28.549 1.00 57.94 105 ASP A O 1
ATOM 830 N N . ALA A 1 106 ? -15.848 -1.629 30.320 1.00 72.12 106 ALA A N 1
ATOM 831 C CA . ALA A 1 106 ? -16.464 -0.319 30.115 1.00 72.12 106 ALA A CA 1
ATOM 832 C C . ALA A 1 106 ? -15.460 0.803 30.408 1.00 72.12 106 ALA A C 1
ATOM 834 O O . ALA A 1 106 ? -14.676 0.716 31.354 1.00 72.12 106 ALA A O 1
ATOM 835 N N . ARG A 1 107 ? -15.515 1.885 29.630 1.00 82.00 107 ARG A N 1
ATOM 836 C CA . ARG A 1 107 ? -14.769 3.117 29.915 1.00 82.00 107 ARG A CA 1
ATOM 837 C C . ARG A 1 107 ? -15.677 4.135 30.577 1.00 82.00 107 ARG A C 1
ATOM 839 O O . ARG A 1 107 ? -16.885 4.132 30.352 1.00 82.00 107 ARG A O 1
ATOM 846 N N . LEU A 1 108 ? -15.113 4.977 31.427 1.00 89.69 108 LEU A N 1
ATOM 847 C CA . LEU A 1 108 ? -15.852 6.022 32.117 1.00 89.69 108 LEU A CA 1
ATOM 848 C C . LEU A 1 108 ? -15.656 7.348 31.381 1.00 89.69 108 LEU A C 1
ATOM 850 O O . LEU A 1 108 ? -14.524 7.745 31.129 1.00 89.69 108 LEU A O 1
ATOM 854 N N . GLU A 1 109 ? -16.744 8.039 31.061 1.00 92.38 109 GLU A N 1
ATOM 855 C CA . GLU A 1 109 ? -16.708 9.334 30.380 1.00 92.38 109 GLU A CA 1
ATOM 856 C C . GLU A 1 109 ? -17.316 10.425 31.266 1.00 92.38 109 GLU A C 1
ATOM 858 O O . GLU A 1 109 ? -18.455 10.294 31.733 1.00 92.38 109 GLU A O 1
ATOM 863 N N . LEU A 1 110 ? -16.567 11.513 31.466 1.00 95.75 110 LEU A N 1
ATOM 864 C CA . LEU A 1 110 ? -17.068 12.777 32.005 1.00 95.75 110 LEU A CA 1
ATOM 865 C C . LEU A 1 110 ? -17.495 13.655 30.831 1.00 95.75 110 LEU A C 1
ATOM 867 O O . LEU A 1 110 ? -16.665 14.022 30.005 1.00 95.75 110 LEU A O 1
ATOM 871 N N . VAL A 1 111 ? -18.780 13.990 30.767 1.00 94.94 111 VAL A N 1
ATOM 872 C CA . VAL A 1 111 ? -19.294 14.993 29.830 1.00 94.94 111 VAL A CA 1
ATOM 873 C C . VAL A 1 111 ? -19.473 16.280 30.611 1.00 94.94 111 VAL A C 1
ATOM 875 O O . VAL A 1 111 ? -20.236 16.289 31.574 1.00 94.94 111 VAL A O 1
ATOM 878 N N . ILE A 1 112 ? -18.758 17.340 30.257 1.00 97.56 112 ILE A N 1
ATOM 879 C CA . ILE A 1 112 ? -18.769 18.575 31.041 1.00 97.56 112 ILE A CA 1
ATOM 880 C C . ILE A 1 112 ? -18.744 19.800 30.137 1.00 97.56 112 ILE A C 1
ATOM 882 O O . ILE A 1 112 ? -17.882 19.923 29.273 1.00 97.56 112 ILE A O 1
ATOM 886 N N . ASP A 1 113 ? -19.705 20.694 30.346 1.00 96.75 113 ASP A N 1
ATOM 887 C CA . ASP A 1 113 ? -19.647 22.064 29.838 1.00 96.75 113 ASP A CA 1
ATOM 888 C C . ASP A 1 113 ? -19.114 22.956 30.957 1.00 96.75 113 ASP A C 1
ATOM 890 O O . ASP A 1 113 ? -19.570 22.842 32.104 1.00 96.75 113 ASP A O 1
ATOM 894 N N . TYR A 1 114 ? -18.097 23.755 30.661 1.00 97.50 114 TYR A N 1
ATOM 895 C CA . TYR A 1 114 ? -17.416 24.550 31.670 1.00 97.50 114 TYR A CA 1
ATOM 896 C C . TYR A 1 114 ? -16.846 25.834 31.081 1.00 97.50 114 TYR A C 1
ATOM 898 O O . TYR A 1 114 ? -16.411 25.858 29.933 1.00 97.50 114 TYR A O 1
ATOM 906 N N . ASP A 1 115 ? -16.827 26.872 31.907 1.00 93.75 115 ASP A N 1
ATOM 907 C CA . ASP A 1 115 ? -16.264 28.174 31.573 1.00 93.75 115 ASP A CA 1
ATOM 908 C C . ASP A 1 115 ? -14.742 28.152 31.778 1.00 93.75 115 ASP A C 1
ATOM 910 O O . ASP A 1 115 ? -14.052 27.434 31.069 1.00 93.75 115 ASP A O 1
ATOM 914 N N . ASP A 1 116 ? -14.175 28.815 32.780 1.00 97.31 116 ASP A N 1
ATOM 915 C CA . ASP A 1 116 ? -12.717 28.929 32.902 1.00 97.31 116 ASP A CA 1
ATOM 916 C C . ASP A 1 116 ? -11.964 27.588 33.141 1.00 97.31 116 ASP A C 1
ATOM 918 O O . ASP A 1 116 ? -11.252 27.084 32.263 1.00 97.31 116 ASP A O 1
ATOM 922 N N . GLY A 1 117 ? -12.065 26.963 34.322 1.00 98.00 117 GLY A N 1
ATOM 923 C CA . GLY A 1 117 ? -11.315 25.729 34.601 1.00 98.00 117 GLY A CA 1
ATOM 924 C C . GLY A 1 117 ? -11.857 24.863 35.729 1.00 98.00 117 GLY A C 1
ATOM 925 O O . GLY A 1 117 ? -12.617 25.314 36.582 1.00 98.00 117 GLY A O 1
ATOM 926 N N . PHE A 1 118 ? -11.444 23.592 35.748 1.00 98.69 118 PHE A N 1
ATOM 927 C CA . PHE A 1 118 ? -11.874 22.644 36.775 1.00 98.69 118 PHE A CA 1
ATOM 928 C C . PHE A 1 118 ? -10.844 21.550 37.086 1.00 98.69 118 PHE A C 1
ATOM 930 O O . PHE A 1 118 ? -9.945 21.243 36.292 1.00 98.69 118 PHE A O 1
ATOM 937 N N . VAL A 1 119 ? -11.031 20.907 38.241 1.00 98.56 119 VAL A N 1
ATOM 938 C CA . VAL A 1 119 ? -10.410 19.623 38.595 1.00 98.56 119 VAL A CA 1
ATOM 939 C C . VAL A 1 119 ? -11.488 18.652 39.070 1.00 98.56 119 VAL A C 1
ATOM 941 O O . VAL A 1 119 ? -12.298 18.990 39.932 1.00 98.56 119 VAL A O 1
ATOM 944 N N . ALA A 1 120 ? -11.506 17.446 38.506 1.00 98.50 120 ALA A N 1
ATOM 945 C CA . ALA A 1 120 ? -12.457 16.393 38.832 1.00 98.50 120 ALA A CA 1
ATOM 946 C C . ALA A 1 120 ? -11.769 15.222 39.537 1.00 98.50 120 ALA A C 1
ATOM 948 O O . ALA A 1 120 ? -10.716 14.738 39.113 1.00 98.50 120 ALA A O 1
ATOM 949 N N . TYR A 1 121 ? -12.425 14.727 40.580 1.00 98.00 121 TYR A N 1
ATOM 950 C CA . TYR A 1 121 ? -11.978 13.636 41.425 1.00 98.00 121 TYR A CA 1
ATOM 951 C C . TYR A 1 121 ? -13.054 12.561 41.504 1.00 98.00 121 TYR A C 1
ATOM 953 O O . TYR A 1 121 ? -14.216 12.843 41.797 1.00 98.00 121 TYR A O 1
ATOM 961 N N . LEU A 1 122 ? -12.662 11.310 41.315 1.00 98.00 122 LEU A N 1
ATOM 962 C CA . LEU A 1 122 ? -13.538 10.166 41.483 1.00 98.00 122 LEU A CA 1
ATOM 963 C C . LEU A 1 122 ? -13.038 9.328 42.649 1.00 98.00 122 LEU A C 1
ATOM 965 O O . LEU A 1 122 ? -11.897 8.870 42.661 1.00 98.00 122 LEU A O 1
ATOM 969 N N . ASN A 1 123 ? -13.890 9.149 43.655 1.00 96.62 123 ASN A N 1
ATOM 970 C CA . ASN A 1 123 ? -13.558 8.397 44.864 1.00 96.62 123 ASN A CA 1
ATOM 971 C C . ASN A 1 123 ? -12.259 8.877 45.555 1.00 96.62 123 ASN A C 1
ATOM 973 O O . ASN A 1 123 ? -11.598 8.092 46.232 1.00 96.62 123 ASN A O 1
ATOM 977 N N . GLY A 1 124 ? -11.909 10.161 45.407 1.00 95.06 124 GLY A N 1
ATOM 978 C CA . GLY A 1 124 ? -10.704 10.773 45.972 1.00 95.06 124 GLY A CA 1
ATOM 979 C C . GLY A 1 124 ? -9.459 10.758 45.080 1.00 95.06 124 GLY A C 1
ATOM 980 O O . GLY A 1 124 ? -8.442 11.307 45.494 1.00 95.06 124 GLY A O 1
ATOM 981 N N . ALA A 1 125 ? -9.514 10.158 43.887 1.00 95.31 125 ALA A N 1
ATOM 982 C CA . ALA A 1 125 ? -8.436 10.205 42.898 1.00 95.31 125 ALA A CA 1
ATOM 983 C C . ALA A 1 125 ? -8.730 11.268 41.833 1.00 95.31 125 ALA A C 1
ATOM 985 O O . ALA A 1 125 ? -9.846 11.322 41.328 1.00 95.31 125 ALA A O 1
ATOM 986 N N . GLU A 1 126 ? -7.746 12.095 41.476 1.00 96.94 126 GLU A N 1
ATOM 987 C CA . GLU A 1 126 ? -7.876 13.047 40.364 1.00 96.94 126 GLU A CA 1
ATOM 988 C C . GLU A 1 126 ? -7.991 12.284 39.037 1.00 96.94 126 GLU A C 1
ATOM 990 O O . GLU A 1 126 ? -7.132 11.462 38.719 1.00 96.94 126 GLU A O 1
ATOM 995 N N . VAL A 1 127 ? -9.058 12.547 38.279 1.00 97.38 127 VAL A N 1
ATOM 996 C CA . VAL A 1 127 ? -9.367 11.858 37.012 1.00 97.38 127 VAL A CA 1
ATOM 997 C C . VAL A 1 127 ? -9.383 12.795 35.807 1.00 97.38 127 VAL A C 1
ATOM 999 O O . VAL A 1 127 ? -9.174 12.340 34.687 1.00 97.38 127 VAL A O 1
ATOM 1002 N N . ALA A 1 128 ? -9.594 14.099 36.009 1.00 97.88 128 ALA A N 1
ATOM 1003 C CA . ALA A 1 128 ? -9.500 15.093 34.944 1.00 97.88 128 ALA A CA 1
ATOM 1004 C C . ALA A 1 128 ? -9.141 16.478 35.492 1.00 97.88 128 ALA A C 1
ATOM 1006 O O . ALA A 1 128 ? -9.517 16.842 36.604 1.00 97.88 128 ALA A O 1
ATOM 1007 N N . ARG A 1 129 ? -8.439 17.262 34.671 1.00 98.25 129 ARG A N 1
ATOM 1008 C CA . ARG A 1 129 ? -8.063 18.652 34.936 1.00 98.25 129 ARG A CA 1
ATOM 1009 C C . ARG A 1 129 ? -8.097 19.435 33.628 1.00 98.25 129 ARG A C 1
ATOM 1011 O O . ARG A 1 129 ? -7.532 18.975 32.630 1.00 98.25 129 ARG A O 1
ATOM 1018 N N . ARG A 1 130 ? -8.718 20.613 33.631 1.00 98.31 130 ARG A N 1
ATOM 1019 C CA . ARG A 1 130 ? -8.708 21.561 32.506 1.00 98.31 130 ARG A CA 1
ATOM 1020 C C . ARG A 1 130 ? -8.420 22.962 33.016 1.00 98.31 130 ARG A C 1
ATOM 1022 O O . ARG A 1 130 ? -8.953 23.358 34.045 1.00 98.31 130 ARG A O 1
ATOM 1029 N N . ASN A 1 131 ? -7.537 23.675 32.315 1.00 97.81 131 ASN A N 1
ATOM 1030 C CA . ASN A 1 131 ? -7.208 25.087 32.551 1.00 97.81 131 ASN A CA 1
ATOM 1031 C C . ASN A 1 131 ? -6.783 25.464 33.984 1.00 97.81 131 ASN A C 1
ATOM 1033 O O . ASN A 1 131 ? -6.756 26.639 34.334 1.00 97.81 131 ASN A O 1
ATOM 1037 N N . MET A 1 132 ? -6.377 24.488 34.798 1.00 98.19 132 MET A N 1
ATOM 1038 C CA . MET A 1 132 ? -5.868 24.699 36.153 1.00 98.19 132 MET A CA 1
ATOM 1039 C C . MET A 1 132 ? -4.355 24.468 36.211 1.00 98.19 132 MET A C 1
ATOM 1041 O O . MET A 1 132 ? -3.850 23.562 35.540 1.00 98.19 132 MET A O 1
ATOM 1045 N N . PRO A 1 133 ? -3.607 25.232 37.031 1.00 96.44 133 PRO A N 1
ATOM 1046 C CA . PRO A 1 133 ? -2.169 25.039 37.173 1.00 96.44 133 PRO A CA 1
ATOM 1047 C C . PRO A 1 133 ? -1.839 23.650 37.735 1.00 96.44 133 PRO A C 1
ATOM 1049 O O . PRO A 1 133 ? -2.640 23.035 38.443 1.00 96.44 133 PRO A O 1
ATOM 1052 N N . ALA A 1 134 ? -0.637 23.158 37.431 1.00 92.81 134 ALA A N 1
ATOM 1053 C CA . ALA A 1 134 ? -0.124 21.927 38.022 1.00 92.81 134 ALA A CA 1
ATOM 1054 C C . ALA A 1 134 ? 0.164 22.109 39.524 1.00 92.81 134 ALA A C 1
ATOM 1056 O O . ALA A 1 134 ? 0.601 23.175 39.961 1.00 92.81 134 ALA A O 1
ATOM 1057 N N . GLY A 1 135 ? -0.005 21.036 40.298 1.00 91.69 135 GLY A N 1
ATOM 1058 C CA . GLY A 1 135 ? 0.230 21.029 41.742 1.00 91.69 135 GLY A CA 1
ATOM 1059 C C . GLY A 1 135 ? -1.032 21.302 42.573 1.00 91.69 135 GLY A C 1
ATOM 1060 O O . GLY A 1 135 ? -2.144 21.231 42.048 1.00 91.69 135 GLY A O 1
ATOM 1061 N N . PRO A 1 136 ? -0.875 21.560 43.887 1.00 90.31 136 PRO A N 1
ATOM 1062 C CA . PRO A 1 136 ? -2.003 21.748 44.795 1.00 90.31 136 PRO A CA 1
ATOM 1063 C C . PRO A 1 136 ? -2.874 22.947 44.407 1.00 90.31 136 PRO A C 1
ATOM 1065 O O . PRO A 1 136 ? -2.371 24.058 44.232 1.00 90.31 136 PRO A O 1
ATOM 1068 N N . VAL A 1 137 ? -4.184 22.720 44.332 1.00 94.88 137 VAL A N 1
ATOM 1069 C CA . VAL A 1 137 ? -5.201 23.748 44.082 1.00 94.88 137 VAL A CA 1
ATOM 1070 C C . VAL A 1 137 ? -5.879 24.121 45.398 1.00 94.88 137 VAL A C 1
ATOM 1072 O O . VAL A 1 137 ? -6.047 23.296 46.295 1.00 94.88 137 VAL A O 1
ATOM 1075 N N . THR A 1 138 ? -6.220 25.398 45.537 1.00 94.69 138 THR A N 1
ATOM 1076 C CA . THR A 1 138 ? -6.991 25.936 46.661 1.00 94.69 138 THR A CA 1
ATOM 1077 C C . THR A 1 138 ? -8.126 26.788 46.121 1.00 94.69 138 THR A C 1
ATOM 1079 O O . THR A 1 138 ? -8.049 27.247 44.987 1.00 94.69 138 THR A O 1
ATOM 1082 N N . TYR A 1 139 ? -9.110 27.120 46.955 1.00 95.62 139 TYR A N 1
ATOM 1083 C CA . TYR A 1 139 ? -10.221 28.009 46.585 1.00 95.62 139 TYR A CA 1
ATOM 1084 C C . TYR A 1 139 ? -9.795 29.416 46.107 1.00 95.62 139 TYR A C 1
ATOM 1086 O O . TYR A 1 139 ? -10.627 30.177 45.625 1.00 95.62 139 TYR A O 1
ATOM 1094 N N . GLN A 1 140 ? -8.513 29.781 46.255 1.00 96.00 140 GLN A N 1
ATOM 1095 C CA . GLN A 1 140 ? -7.928 31.043 45.782 1.00 96.00 140 GLN A CA 1
ATOM 1096 C C . GLN A 1 140 ? -7.129 30.897 44.478 1.00 96.00 140 GLN A C 1
ATOM 1098 O O . GLN A 1 140 ? -6.618 31.883 43.948 1.00 96.00 140 GLN A O 1
ATOM 1103 N N . THR A 1 141 ? -6.953 29.676 43.983 1.00 97.50 141 THR A N 1
ATOM 1104 C CA . THR A 1 141 ? -6.218 29.406 42.752 1.00 97.50 141 THR A CA 1
ATOM 1105 C C . THR A 1 141 ? -7.090 29.795 41.563 1.00 97.50 141 THR A C 1
ATOM 1107 O O . THR A 1 141 ? -8.202 29.294 41.435 1.00 97.50 141 THR A O 1
ATOM 1110 N N . ALA A 1 142 ? -6.588 30.684 40.708 1.00 97.69 142 ALA A N 1
ATOM 1111 C CA . ALA A 1 142 ? -7.271 31.073 39.480 1.00 97.69 142 ALA A CA 1
ATOM 1112 C C . ALA A 1 142 ? -7.035 30.049 38.358 1.00 97.69 142 ALA A C 1
ATOM 1114 O O . ALA A 1 142 ? -5.947 29.467 38.261 1.00 97.69 142 ALA A O 1
ATOM 1115 N N . ALA A 1 143 ? -8.046 29.874 37.511 1.00 97.75 143 ALA A N 1
ATOM 1116 C CA . ALA A 1 143 ? -7.949 29.143 36.254 1.00 97.75 143 ALA A CA 1
ATOM 1117 C C . ALA A 1 143 ? -7.343 30.009 35.130 1.00 97.75 143 ALA A C 1
ATOM 1119 O O . ALA A 1 143 ? -7.079 31.202 35.296 1.00 97.75 143 ALA A O 1
ATOM 1120 N N . SER A 1 144 ? -7.093 29.399 33.973 1.00 97.62 144 SER A N 1
ATOM 1121 C CA . SER A 1 144 ? -6.932 30.116 32.701 1.00 97.62 144 SER A CA 1
ATOM 1122 C C . SER A 1 144 ? -8.300 30.338 32.064 1.00 97.62 144 SER A C 1
ATOM 1124 O O . SER A 1 144 ? -9.196 29.536 32.293 1.00 97.62 144 SER A O 1
ATOM 1126 N N . SER A 1 145 ? -8.437 31.395 31.260 1.00 96.19 145 SER A N 1
ATOM 1127 C CA . SER A 1 145 ? -9.728 31.741 30.661 1.00 96.19 145 SER A CA 1
ATOM 1128 C C . SER A 1 145 ? -10.165 30.755 29.576 1.00 96.19 145 SER A C 1
ATOM 1130 O O . SER A 1 145 ? -9.347 30.357 28.737 1.00 96.19 145 SER A O 1
ATOM 1132 N N . HIS A 1 146 ? -11.435 30.367 29.616 1.00 96.12 146 HIS A N 1
ATOM 1133 C CA . HIS A 1 146 ? -12.132 29.509 28.656 1.00 96.12 146 HIS A CA 1
ATOM 1134 C C . HIS A 1 146 ? -13.634 29.778 28.782 1.00 96.12 146 HIS A C 1
ATOM 1136 O O . HIS A 1 146 ? -14.071 30.193 29.843 1.00 96.12 146 HIS A O 1
ATOM 1142 N N . GLU A 1 147 ? -14.385 29.568 27.703 1.00 94.31 147 GLU A N 1
ATOM 1143 C CA . GLU A 1 147 ? -15.809 29.909 27.632 1.00 94.31 147 GLU A CA 1
ATOM 1144 C C . GLU A 1 147 ? -16.651 28.639 27.517 1.00 94.31 147 GLU A C 1
ATOM 1146 O O . GLU A 1 147 ? -16.325 27.747 26.723 1.00 94.31 147 GLU A O 1
ATOM 1151 N N . ALA A 1 148 ? -17.751 28.578 28.263 1.00 90.94 148 ALA A N 1
ATOM 1152 C CA . ALA A 1 148 ? -18.728 27.497 28.151 1.00 90.94 148 ALA A CA 1
ATOM 1153 C C . ALA A 1 148 ? -19.537 27.567 26.835 1.00 90.94 148 ALA A C 1
ATOM 1155 O O . ALA A 1 148 ? -19.574 28.584 26.138 1.00 90.94 148 ALA A O 1
ATOM 1156 N N . GLY A 1 149 ? -20.212 26.470 26.476 1.00 86.56 149 GLY A N 1
ATOM 1157 C CA . GLY A 1 149 ? -21.199 26.422 25.388 1.00 86.56 149 GLY A CA 1
ATOM 1158 C C . GLY A 1 149 ? -21.063 25.237 24.429 1.00 86.56 149 GLY A C 1
ATOM 1159 O O . GLY A 1 149 ? -21.906 25.063 23.542 1.00 86.56 149 GLY A O 1
ATOM 1160 N N . GLN A 1 150 ? -20.018 24.417 24.571 1.00 85.38 150 GLN A N 1
ATOM 1161 C CA . GLN A 1 150 ? -19.867 23.130 23.885 1.00 85.38 150 GLN A CA 1
ATOM 1162 C C . GLN A 1 150 ? -19.314 22.091 24.872 1.00 85.38 150 GLN A C 1
ATOM 1164 O O . GLN A 1 150 ? -18.125 22.136 25.186 1.00 85.38 150 GLN A O 1
ATOM 1169 N N . PRO A 1 151 ? -20.132 21.122 25.324 1.00 90.44 151 PRO A N 1
ATOM 1170 C CA . PRO A 1 151 ? -19.682 20.106 26.269 1.00 90.44 151 PRO A CA 1
ATOM 1171 C C . PRO A 1 151 ? -18.497 19.280 25.743 1.00 90.44 151 PRO A C 1
ATOM 1173 O O . PRO A 1 151 ? -18.560 18.707 24.651 1.00 90.44 151 PRO A O 1
ATOM 1176 N N . GLU A 1 152 ? -17.448 19.139 26.551 1.00 91.31 152 GLU A N 1
ATOM 1177 C CA . GLU A 1 152 ? -16.329 18.229 26.294 1.00 91.31 152 GLU A CA 1
ATOM 1178 C C . GLU A 1 152 ? -16.698 16.805 26.741 1.00 91.31 152 GLU A C 1
ATOM 1180 O O . GLU A 1 152 ? -17.294 16.616 27.803 1.00 91.31 152 GLU A O 1
ATOM 1185 N N . VAL A 1 153 ? -16.317 15.784 25.963 1.00 86.62 153 VAL A N 1
ATOM 1186 C CA . VAL A 1 153 ? -16.378 14.372 26.383 1.00 86.62 153 VAL A CA 1
ATOM 1187 C C . VAL A 1 153 ? -14.968 13.903 26.726 1.00 86.62 153 VAL A C 1
ATOM 1189 O O . VAL A 1 153 ? -14.121 13.757 25.847 1.00 86.62 153 VAL A O 1
ATOM 1192 N N . ILE A 1 154 ? -14.724 13.647 28.008 1.00 90.50 154 ILE A N 1
ATOM 1193 C CA . ILE A 1 154 ? -13.422 13.242 28.536 1.00 90.50 154 ILE A CA 1
ATOM 1194 C C . ILE A 1 154 ? -13.468 11.763 28.907 1.00 90.50 154 ILE A C 1
ATOM 1196 O O . ILE A 1 154 ? -14.159 11.373 29.848 1.00 90.50 154 ILE A O 1
ATOM 1200 N N . ASP A 1 155 ? -12.688 10.948 28.203 1.00 85.75 155 ASP A N 1
ATOM 1201 C CA . ASP A 1 155 ? -12.432 9.555 28.566 1.00 85.75 155 ASP A CA 1
ATOM 1202 C C . ASP A 1 155 ? -11.501 9.495 29.786 1.00 85.75 155 ASP A C 1
ATOM 1204 O O . ASP A 1 155 ? -10.322 9.847 29.715 1.00 85.75 155 ASP A O 1
ATOM 1208 N N . LEU A 1 156 ? -12.048 9.062 30.921 1.00 90.38 156 LEU A N 1
ATOM 1209 C CA . LEU A 1 156 ? -11.332 8.953 32.190 1.00 90.38 156 LEU A CA 1
ATOM 1210 C C . LEU A 1 156 ? -10.524 7.650 32.296 1.00 90.38 156 LEU A C 1
ATOM 1212 O O . LEU A 1 156 ? -9.659 7.544 33.164 1.00 90.38 156 LEU A O 1
ATOM 1216 N N . GLY A 1 157 ? -10.783 6.663 31.430 1.00 83.25 157 GLY A N 1
ATOM 1217 C CA . GLY A 1 157 ? -10.148 5.346 31.456 1.00 83.25 157 GLY A CA 1
ATOM 1218 C C . GLY A 1 157 ? -11.093 4.184 31.793 1.00 83.25 157 GLY A C 1
ATOM 1219 O O . GLY A 1 157 ? -12.315 4.354 31.845 1.00 83.25 157 GLY A O 1
ATOM 1220 N N . PRO A 1 158 ? -10.537 2.975 32.004 1.00 81.56 158 PRO A N 1
ATOM 1221 C CA . PRO A 1 158 ? -11.301 1.780 32.364 1.00 81.56 158 PRO A CA 1
ATOM 1222 C C . PRO A 1 158 ? -12.087 1.962 33.668 1.00 81.56 158 PRO A C 1
ATOM 1224 O O . PRO A 1 158 ? -11.543 2.369 34.697 1.00 81.56 158 PRO A O 1
ATOM 1227 N N . ALA A 1 159 ? -13.378 1.642 33.635 1.00 87.38 159 ALA A N 1
ATOM 1228 C CA . ALA A 1 159 ? -14.297 1.845 34.747 1.00 87.38 159 ALA A CA 1
ATOM 1229 C C . ALA A 1 159 ? -13.970 0.954 35.956 1.00 87.38 159 ALA A C 1
ATOM 1231 O O . ALA A 1 159 ? -14.234 1.350 37.086 1.00 87.38 159 ALA A O 1
ATOM 1232 N N . ASP A 1 160 ? -13.374 -0.220 35.756 1.00 83.12 160 ASP A N 1
ATOM 1233 C CA . ASP A 1 160 ? -12.984 -1.153 36.822 1.00 83.12 160 ASP A CA 1
ATOM 1234 C C . ASP A 1 160 ? -11.769 -0.689 37.641 1.00 83.12 160 ASP A C 1
ATOM 1236 O O . ASP A 1 160 ? -11.638 -1.064 38.806 1.00 83.12 160 ASP A O 1
ATOM 1240 N N . GLY A 1 161 ? -10.921 0.171 37.071 1.00 86.31 161 GLY A N 1
ATOM 1241 C CA . GLY A 1 161 ? -9.834 0.847 37.785 1.00 86.31 161 GLY A CA 1
ATOM 1242 C C . GLY A 1 161 ? -10.274 2.088 38.570 1.00 86.31 161 GLY A C 1
ATOM 1243 O O . GLY A 1 161 ? -9.517 2.587 39.401 1.00 86.31 161 GLY A O 1
ATOM 1244 N N . LEU A 1 162 ? -11.484 2.589 38.310 1.00 91.56 162 LEU A N 1
ATOM 1245 C CA . LEU A 1 162 ? -11.963 3.900 38.762 1.00 91.56 162 LEU A CA 1
ATOM 1246 C C . LEU A 1 162 ? -13.186 3.815 39.687 1.00 91.56 162 LEU A C 1
ATOM 1248 O O . LEU A 1 162 ? -13.316 4.585 40.644 1.00 91.56 162 LEU A O 1
ATOM 1252 N N . LEU A 1 163 ? -14.085 2.872 39.414 1.00 93.56 163 LEU A N 1
ATOM 1253 C CA . LEU A 1 163 ? -15.303 2.629 40.174 1.00 93.56 163 LEU A CA 1
ATOM 1254 C C . LEU A 1 163 ? -15.125 1.466 41.148 1.00 93.56 163 LEU A C 1
ATOM 1256 O O . LEU A 1 163 ? -14.272 0.595 41.000 1.00 93.56 163 LEU A O 1
ATOM 1260 N N . ARG A 1 164 ? -16.013 1.419 42.136 1.00 92.56 164 ARG A N 1
ATOM 1261 C CA . ARG A 1 164 ? -16.211 0.263 43.015 1.00 92.56 164 ARG A CA 1
ATOM 1262 C C . ARG A 1 164 ? -17.668 -0.205 42.955 1.00 92.56 164 ARG A C 1
ATOM 1264 O O . ARG A 1 164 ? -18.542 0.637 42.743 1.00 92.56 164 ARG A O 1
ATOM 1271 N N . PRO A 1 165 ? -17.964 -1.499 43.167 1.00 90.25 165 PRO A N 1
ATOM 1272 C CA . PRO A 1 165 ? -19.345 -1.945 43.313 1.00 90.25 165 PRO A CA 1
ATOM 1273 C C . PRO A 1 165 ? -20.053 -1.203 44.460 1.00 90.25 165 PRO A C 1
ATOM 1275 O O . PRO A 1 165 ? -19.497 -1.062 45.553 1.00 90.25 165 PRO A O 1
ATOM 1278 N N . GLY A 1 166 ? -21.275 -0.740 44.210 1.00 93.50 166 GLY A N 1
ATOM 1279 C CA . GLY A 1 166 ? -22.077 0.073 45.127 1.00 93.50 166 GLY A CA 1
ATOM 1280 C C . GLY A 1 166 ? -21.865 1.582 44.950 1.00 93.50 166 GLY A C 1
ATOM 1281 O O . GLY A 1 166 ? -21.672 2.073 43.836 1.00 93.50 166 GLY A O 1
ATOM 1282 N N . VAL A 1 167 ? -21.904 2.329 46.058 1.00 96.12 167 VAL A N 1
ATOM 1283 C CA . VAL A 1 167 ? -21.831 3.799 46.046 1.00 96.12 167 VAL A CA 1
ATOM 1284 C C . VAL A 1 167 ? -20.438 4.297 45.658 1.00 96.12 167 VAL A C 1
ATOM 1286 O O . VAL A 1 167 ? -19.437 3.892 46.262 1.00 96.12 167 VAL A O 1
ATOM 1289 N N . ASN A 1 168 ? -20.402 5.249 44.728 1.00 97.56 168 ASN A N 1
ATOM 1290 C CA . ASN A 1 168 ? -19.247 6.032 44.286 1.00 97.56 168 ASN A CA 1
ATOM 1291 C C . ASN A 1 168 ? -19.526 7.537 44.468 1.00 97.56 168 ASN A C 1
ATOM 1293 O O . ASN A 1 168 ? -20.680 7.932 44.639 1.00 97.56 168 ASN A O 1
ATOM 1297 N N . CYS A 1 169 ? -18.485 8.376 44.434 1.00 97.62 169 CYS A N 1
ATOM 1298 C CA . CYS A 1 169 ? -18.616 9.838 44.479 1.00 97.62 169 CYS A CA 1
ATOM 1299 C C . CYS A 1 169 ? -17.758 10.499 43.400 1.00 97.62 169 CYS A C 1
ATOM 1301 O O . CYS A 1 169 ? -16.550 10.262 43.348 1.00 97.62 169 CYS A O 1
ATOM 1303 N N . LEU A 1 170 ? -18.380 11.367 42.603 1.00 98.56 170 LEU A N 1
ATOM 1304 C CA . LEU A 1 170 ? -17.707 12.334 41.740 1.00 98.56 170 LEU A CA 1
ATOM 1305 C C . LEU A 1 170 ? -17.694 13.689 42.455 1.00 98.56 170 LEU A C 1
ATOM 1307 O O . LEU A 1 170 ? -18.745 14.183 42.862 1.00 98.56 170 LEU A O 1
ATOM 1311 N N . ALA A 1 171 ? -16.512 14.268 42.627 1.00 98.38 171 ALA A N 1
ATOM 1312 C CA . ALA A 1 171 ? -16.298 15.569 43.245 1.00 98.38 171 ALA A CA 1
ATOM 1313 C C . ALA A 1 171 ? -15.556 16.479 42.260 1.00 98.38 171 ALA A C 1
ATOM 1315 O O . ALA A 1 171 ? -14.600 16.036 41.633 1.00 98.38 171 ALA A O 1
ATOM 1316 N N . ILE A 1 172 ? -15.987 17.726 42.092 1.00 98.62 172 ILE A N 1
ATOM 1317 C CA . ILE A 1 172 ? -15.393 18.662 41.127 1.00 98.62 172 ILE A CA 1
ATOM 1318 C C . ILE A 1 172 ? -15.209 20.020 41.803 1.00 98.62 172 ILE A C 1
ATOM 1320 O O . ILE A 1 172 ? -16.095 20.477 42.523 1.00 98.62 172 ILE A O 1
ATOM 1324 N N . GLU A 1 173 ? -14.059 20.654 41.585 1.00 98.19 173 GLU A N 1
ATOM 1325 C CA . GLU A 1 173 ? -13.842 22.073 41.878 1.00 98.19 173 GLU A CA 1
ATOM 1326 C C . GLU A 1 173 ? -13.800 22.846 40.557 1.00 98.19 173 GLU A C 1
ATOM 1328 O O . GLU A 1 173 ? -12.981 22.534 39.694 1.00 98.19 173 GLU A O 1
ATOM 1333 N N . GLY A 1 174 ? -14.714 23.801 40.378 1.00 98.12 174 GLY A N 1
ATOM 1334 C CA . GLY A 1 174 ? -14.724 24.745 39.257 1.00 98.12 174 GLY A CA 1
ATOM 1335 C C . GLY A 1 174 ? -14.188 26.096 39.711 1.00 98.12 174 GLY A C 1
ATOM 1336 O O . GLY A 1 174 ? -14.481 26.511 40.832 1.00 98.12 174 GLY A O 1
ATOM 1337 N N . HIS A 1 175 ? -13.381 26.748 38.880 1.00 98.44 175 HIS A N 1
ATOM 1338 C CA . HIS A 1 175 ? -12.630 27.954 39.215 1.00 98.44 175 HIS A CA 1
ATOM 1339 C C . HIS A 1 175 ? -12.710 28.983 38.100 1.00 98.44 175 HIS A C 1
ATOM 1341 O O . HIS A 1 175 ? -12.460 28.637 36.951 1.00 98.44 175 HIS A O 1
ATOM 1347 N N . ASN A 1 176 ? -12.905 30.246 38.477 1.00 98.12 176 ASN A N 1
ATOM 1348 C CA . ASN A 1 176 ? -12.768 31.378 37.571 1.00 98.12 176 ASN A CA 1
ATOM 1349 C C . ASN A 1 176 ? -11.311 31.818 37.381 1.00 98.12 176 ASN A C 1
ATOM 1351 O O . ASN A 1 176 ? -10.451 31.666 38.259 1.00 98.12 176 ASN A O 1
ATOM 1355 N N . ALA A 1 177 ? -11.044 32.446 36.242 1.00 97.25 177 ALA A N 1
ATOM 1356 C CA . ALA A 1 177 ? -9.774 33.054 35.883 1.00 97.25 177 ALA A CA 1
ATOM 1357 C C . ALA A 1 177 ? -9.505 34.338 36.681 1.00 97.25 177 ALA A C 1
ATOM 1359 O O . ALA A 1 177 ? -8.353 34.731 36.880 1.00 97.25 177 ALA A O 1
ATOM 1360 N N . SER A 1 178 ? -10.553 35.001 37.185 1.00 96.88 178 SER A N 1
ATOM 1361 C CA . SER A 1 178 ? -10.415 36.143 38.091 1.00 96.88 178 SER A CA 1
ATOM 1362 C C . SER A 1 178 ? -11.641 36.354 38.980 1.00 96.88 178 SER A C 1
ATOM 1364 O O . SER A 1 178 ? -12.744 35.924 38.657 1.00 96.88 178 SER A O 1
ATOM 1366 N N . LEU A 1 179 ? -11.468 37.089 40.087 1.00 95.62 179 LEU A N 1
ATOM 1367 C CA . LEU A 1 179 ? -12.588 37.467 40.963 1.00 95.62 179 LEU A CA 1
ATOM 1368 C C . LEU A 1 179 ? -13.595 38.367 40.244 1.00 95.62 179 LEU A C 1
ATOM 1370 O O . LEU A 1 179 ? -14.730 38.471 40.677 1.00 95.62 179 LEU A O 1
ATOM 1374 N N . THR A 1 180 ? -13.180 39.043 39.178 1.00 94.56 180 THR A N 1
ATOM 1375 C CA . THR A 1 180 ? -14.018 39.952 38.396 1.00 94.56 180 THR A CA 1
ATOM 1376 C C . THR A 1 180 ? -14.508 39.313 37.098 1.00 94.56 180 THR A C 1
ATOM 1378 O O . THR A 1 180 ? -14.860 40.065 36.191 1.00 94.56 180 THR A O 1
ATOM 1381 N N . SER A 1 181 ? -14.481 37.976 36.974 1.00 92.62 181 SER A N 1
ATOM 1382 C CA . SER A 1 181 ? -15.027 37.300 35.788 1.00 92.62 181 SER A CA 1
ATOM 1383 C C . SER A 1 181 ? -16.489 37.696 35.565 1.00 92.62 181 SER A C 1
ATOM 1385 O O . SER A 1 181 ? -17.191 38.051 36.520 1.00 92.62 181 SER A O 1
ATOM 1387 N N . GLY A 1 182 ? -16.918 37.724 34.304 1.00 92.81 182 GLY A N 1
ATOM 1388 C CA . GLY A 1 182 ? -18.287 38.094 33.935 1.00 92.81 182 GLY A CA 1
ATOM 1389 C C . GLY A 1 182 ? -19.306 37.051 34.385 1.00 92.81 182 GLY A C 1
ATOM 1390 O O . GLY A 1 182 ? -20.420 37.411 34.766 1.00 92.81 182 GLY A O 1
ATOM 1391 N N . ASP A 1 183 ? -18.857 35.805 34.410 1.00 92.88 183 ASP A N 1
ATOM 1392 C CA . ASP A 1 183 ? -19.640 34.587 34.475 1.00 92.88 183 ASP A CA 1
ATOM 1393 C C . ASP A 1 183 ? -18.841 33.439 35.123 1.00 92.88 183 ASP A C 1
ATOM 1395 O O . ASP A 1 183 ? -17.730 33.628 35.640 1.00 92.88 183 ASP A O 1
ATOM 1399 N N . LEU A 1 184 ? -19.512 32.298 35.252 1.00 95.62 184 LEU A N 1
ATOM 1400 C CA . LEU A 1 184 ? -18.984 30.952 35.473 1.00 95.62 184 LEU A CA 1
ATOM 1401 C C . LEU A 1 184 ? -20.072 30.010 34.962 1.00 95.62 184 LEU A C 1
ATOM 1403 O O . LEU A 1 184 ? -21.237 30.249 35.255 1.00 95.62 184 LEU A O 1
ATOM 1407 N N . SER A 1 185 ? -19.694 28.896 34.347 1.00 96.19 185 SER A N 1
ATOM 1408 C CA . SER A 1 185 ? -20.600 27.780 34.090 1.00 96.19 185 SER A CA 1
ATOM 1409 C C . SER A 1 185 ? -19.914 26.454 34.439 1.00 96.19 185 SER A C 1
ATOM 1411 O O . SER A 1 185 ? -18.732 26.257 34.139 1.00 96.19 185 SER A O 1
ATOM 1413 N N . LEU A 1 186 ? -20.617 25.544 35.122 1.00 98.00 186 LEU A N 1
ATOM 1414 C CA . LEU A 1 186 ? -20.114 24.206 35.471 1.00 98.00 186 LEU A CA 1
ATOM 1415 C C . LEU A 1 186 ? -21.240 23.162 35.427 1.00 98.00 186 LEU A C 1
ATOM 1417 O O . LEU A 1 186 ? -22.050 23.034 36.357 1.00 98.00 186 LEU A O 1
ATOM 1421 N N . ASN A 1 187 ? -21.269 22.368 34.356 1.00 97.56 187 ASN A N 1
ATOM 1422 C CA . ASN A 1 187 ? -22.347 21.425 34.060 1.00 97.56 187 ASN A CA 1
ATOM 1423 C C . ASN A 1 187 ? -21.832 20.006 33.728 1.00 97.56 187 ASN A C 1
ATOM 1425 O O . ASN A 1 187 ? -21.695 19.645 32.556 1.00 97.56 187 ASN A O 1
ATOM 1429 N N . PRO A 1 188 ? -21.526 19.188 34.754 1.00 97.88 188 PRO A N 1
ATOM 1430 C CA . PRO A 1 188 ? -21.001 17.834 34.578 1.00 97.88 188 PRO A CA 1
ATOM 1431 C C . PRO A 1 188 ? -22.074 16.734 34.528 1.00 97.88 188 PRO A C 1
ATOM 1433 O O . PRO A 1 188 ? -23.071 16.747 35.253 1.00 97.88 188 PRO A O 1
ATOM 1436 N N . GLN A 1 189 ? -21.779 15.688 33.761 1.00 96.81 189 GLN A N 1
ATOM 1437 C CA . GLN A 1 189 ? -22.475 14.404 33.708 1.00 96.81 189 GLN A CA 1
ATOM 1438 C C . GLN A 1 189 ? -21.453 13.264 33.663 1.00 96.81 189 GLN A C 1
ATOM 1440 O O . GLN A 1 189 ? -20.345 13.422 33.154 1.00 96.81 189 GLN A O 1
ATOM 1445 N N . LEU A 1 190 ? -21.831 12.087 34.157 1.00 95.38 190 LEU A N 1
ATOM 1446 C CA . LEU A 1 190 ? -20.968 10.905 34.162 1.00 95.38 190 LEU A CA 1
ATOM 1447 C C . LEU A 1 190 ? -21.704 9.729 33.528 1.00 95.38 190 LEU A C 1
ATOM 1449 O O . LEU A 1 190 ? -22.835 9.417 33.914 1.00 95.38 190 LEU A O 1
ATOM 1453 N N . ARG A 1 191 ? -21.065 9.047 32.580 1.00 90.06 191 ARG A N 1
ATOM 1454 C CA . ARG A 1 191 ? -21.634 7.870 31.911 1.00 90.06 191 ARG A CA 1
ATOM 1455 C C . ARG A 1 191 ? -20.585 6.793 31.679 1.00 90.06 191 ARG A C 1
ATOM 1457 O O . ARG A 1 191 ? -19.391 7.074 31.638 1.00 90.06 191 ARG A O 1
ATOM 1464 N N . LEU A 1 192 ? -21.040 5.560 31.499 1.00 85.06 192 LEU A N 1
ATOM 1465 C CA . LEU A 1 192 ? -20.223 4.530 30.868 1.00 85.06 192 LEU A CA 1
ATOM 1466 C C . LEU A 1 192 ? -20.210 4.796 29.357 1.00 85.06 192 LEU A C 1
ATOM 1468 O O . LEU A 1 192 ? -21.272 4.849 28.727 1.00 85.06 192 LEU A O 1
ATOM 1472 N N . GLY A 1 193 ? -19.015 5.019 28.815 1.00 66.62 193 GLY A N 1
ATOM 1473 C CA . GLY A 1 193 ? -18.756 5.181 27.390 1.00 66.62 193 GLY A CA 1
ATOM 1474 C C . GLY A 1 193 ? -18.988 3.881 26.625 1.00 66.62 193 GLY A C 1
ATOM 1475 O O . GLY A 1 193 ? -18.916 2.786 27.189 1.00 66.62 193 GLY A O 1
ATOM 1476 N N . THR A 1 194 ? -19.285 3.996 25.332 1.00 67.19 194 THR A N 1
ATOM 1477 C CA . THR A 1 194 ? -19.456 2.829 24.460 1.00 67.19 194 THR A CA 1
ATOM 1478 C C . THR A 1 194 ? -18.104 2.416 23.893 1.00 67.19 194 THR A C 1
ATOM 1480 O O . THR A 1 194 ? -17.384 3.252 23.360 1.00 67.19 194 THR A O 1
ATOM 1483 N N . SER A 1 195 ? -17.797 1.125 23.893 1.00 72.06 195 SER A N 1
ATOM 1484 C CA . SER A 1 195 ? -16.673 0.529 23.150 1.00 72.06 195 SER A CA 1
ATOM 1485 C C . SER A 1 195 ? -16.887 0.494 21.626 1.00 72.06 195 SER A C 1
ATOM 1487 O O . SER A 1 195 ? -16.057 -0.040 20.890 1.00 72.06 195 SER A O 1
ATOM 1489 N N . LEU A 1 196 ? -18.016 1.033 21.157 1.00 84.19 196 LEU A N 1
ATOM 1490 C CA . LEU A 1 196 ? -18.431 1.051 19.765 1.00 84.19 196 LEU A CA 1
ATOM 1491 C C . LEU A 1 196 ? -17.567 2.027 18.960 1.00 84.19 196 LEU A C 1
ATOM 1493 O O . LEU A 1 196 ? -17.595 3.232 19.203 1.00 84.19 196 LEU A O 1
ATOM 1497 N N . MET A 1 197 ? -16.852 1.515 17.963 1.00 88.12 197 MET A N 1
ATOM 1498 C CA . MET A 1 197 ? -15.995 2.317 17.085 1.00 88.12 197 MET A CA 1
ATOM 1499 C C . MET A 1 197 ? -16.487 2.233 15.641 1.00 88.12 197 MET A C 1
ATOM 1501 O O . MET A 1 197 ? -16.998 1.198 15.217 1.00 88.12 197 MET A O 1
ATOM 1505 N N . ARG A 1 198 ? -16.345 3.317 14.875 1.00 89.31 198 ARG A N 1
ATOM 1506 C CA . ARG A 1 198 ? -16.582 3.304 13.424 1.00 89.31 198 ARG A CA 1
ATOM 1507 C C . ARG A 1 198 ? -15.354 2.788 12.686 1.00 89.31 198 ARG A C 1
ATOM 1509 O O . ARG A 1 198 ? -14.246 3.099 13.099 1.00 89.31 198 ARG A O 1
ATOM 1516 N N . ASN A 1 199 ? -15.573 2.015 11.628 1.00 91.62 199 ASN A N 1
ATOM 1517 C CA . ASN A 1 199 ? -14.541 1.510 10.725 1.00 91.62 199 ASN A CA 1
ATOM 1518 C C . ASN A 1 199 ? -15.102 1.512 9.293 1.00 91.62 199 ASN A C 1
ATOM 1520 O O . ASN A 1 199 ? -15.699 0.535 8.828 1.00 91.62 199 ASN A O 1
ATOM 1524 N N . GLY A 1 200 ? -15.043 2.669 8.643 1.00 89.88 200 GLY A N 1
ATOM 1525 C CA . GLY A 1 200 ? -15.711 2.968 7.386 1.00 89.88 200 GLY A CA 1
ATOM 1526 C C . GLY A 1 200 ? -17.208 2.656 7.448 1.00 89.88 200 GLY A C 1
ATOM 1527 O O . GLY A 1 200 ? -17.975 3.232 8.222 1.00 89.88 200 GLY A O 1
ATOM 1528 N N . ALA A 1 201 ? -17.639 1.702 6.622 1.00 90.06 201 ALA A N 1
ATOM 1529 C CA . ALA A 1 201 ? -19.032 1.258 6.567 1.00 90.06 201 ALA A CA 1
ATOM 1530 C C . ALA A 1 201 ? -19.459 0.380 7.763 1.00 90.06 201 ALA A C 1
ATOM 1532 O O . ALA A 1 201 ? -20.651 0.107 7.928 1.00 90.06 201 ALA A O 1
ATOM 1533 N N . PHE A 1 202 ? -18.513 -0.067 8.588 1.00 94.69 202 PHE A N 1
ATOM 1534 C CA . PHE A 1 202 ? -18.730 -1.035 9.657 1.00 94.69 202 PHE A CA 1
ATOM 1535 C C . PHE A 1 202 ? -18.635 -0.391 11.041 1.00 94.69 202 PHE A C 1
ATOM 1537 O O . PHE A 1 202 ? -18.174 0.740 11.220 1.00 94.69 202 PHE A O 1
ATOM 1544 N N . TRP A 1 203 ? -19.078 -1.148 12.038 1.00 93.25 203 TRP A N 1
ATOM 1545 C CA . TRP A 1 203 ? -18.872 -0.844 13.446 1.00 93.25 203 TRP A CA 1
ATOM 1546 C C . TRP A 1 203 ? -18.040 -1.934 14.103 1.00 93.25 203 TRP A C 1
ATOM 1548 O O . TRP A 1 203 ? -18.287 -3.105 13.853 1.00 93.25 203 TRP A O 1
ATOM 1558 N N . VAL A 1 204 ? -17.107 -1.577 14.977 1.00 93.81 204 VAL A N 1
ATOM 1559 C CA . VAL A 1 204 ? -16.365 -2.524 15.815 1.00 93.81 204 VAL A CA 1
ATOM 1560 C C . VAL A 1 204 ? -16.992 -2.544 17.204 1.00 93.81 204 VAL A C 1
ATOM 1562 O O . VAL A 1 204 ? -17.256 -1.490 17.784 1.00 93.81 204 VAL A O 1
ATOM 1565 N N . TRP A 1 205 ? -17.240 -3.743 17.724 1.00 91.00 205 TRP A N 1
ATOM 1566 C CA . TRP A 1 205 ? -17.963 -3.970 18.972 1.00 91.00 205 TRP A CA 1
ATOM 1567 C C . TRP A 1 205 ? -17.321 -5.081 19.811 1.00 91.00 205 TRP A C 1
ATOM 1569 O O . TRP A 1 205 ? -16.574 -5.919 19.299 1.00 91.00 205 TRP A O 1
ATOM 1579 N N . ASP A 1 206 ? -17.597 -5.088 21.114 1.00 84.50 206 ASP A N 1
ATOM 1580 C CA . ASP A 1 206 ? -16.891 -5.921 22.095 1.00 84.50 206 ASP A CA 1
ATOM 1581 C C . ASP A 1 206 ? -17.766 -6.897 22.884 1.00 84.50 206 ASP A C 1
ATOM 1583 O O . ASP A 1 206 ? -17.240 -7.729 23.630 1.00 84.50 206 ASP A O 1
ATOM 1587 N N . ALA A 1 207 ? -19.079 -6.869 22.663 1.00 83.69 207 ALA A N 1
ATOM 1588 C CA . ALA A 1 207 ? -20.010 -7.842 23.211 1.00 83.69 207 ALA A CA 1
ATOM 1589 C C . ALA A 1 207 ? -20.604 -8.729 22.109 1.00 83.69 207 ALA A C 1
ATOM 1591 O O . ALA A 1 207 ? -20.821 -8.302 20.981 1.00 83.69 207 ALA A O 1
ATOM 1592 N N . ASN A 1 208 ? -20.936 -9.973 22.454 1.00 86.25 208 ASN A N 1
ATOM 1593 C CA . ASN A 1 208 ? -21.535 -10.952 21.534 1.00 86.25 208 ASN A CA 1
ATOM 1594 C C . ASN A 1 208 ? -23.014 -10.676 21.208 1.00 86.25 208 ASN A C 1
ATOM 1596 O O . ASN A 1 208 ? -23.722 -11.540 20.697 1.00 86.25 208 ASN A O 1
ATOM 1600 N N . SER A 1 209 ? -23.513 -9.500 21.569 1.00 89.00 209 SER A N 1
ATOM 1601 C CA . SER A 1 209 ? -24.831 -9.026 21.190 1.00 89.00 209 SER A CA 1
ATOM 1602 C C . SER A 1 209 ? -24.808 -7.511 21.104 1.00 89.00 209 SER A C 1
ATOM 1604 O O . SER A 1 209 ? -24.042 -6.856 21.817 1.00 89.00 209 SER A O 1
ATOM 1606 N N . ILE A 1 210 ? -25.640 -6.954 20.232 1.00 87.31 210 ILE A N 1
ATOM 1607 C CA . ILE A 1 210 ? -25.754 -5.509 20.059 1.00 87.31 210 ILE A CA 1
ATOM 1608 C C . ILE A 1 210 ? -27.220 -5.115 19.923 1.00 87.31 210 ILE A C 1
ATOM 1610 O O . ILE A 1 210 ? -27.991 -5.750 19.198 1.00 87.31 210 ILE A O 1
ATOM 1614 N N . GLY A 1 211 ? -27.616 -4.076 20.656 1.00 89.31 211 GLY A N 1
ATOM 1615 C CA . GLY A 1 211 ? -28.903 -3.429 20.449 1.00 89.31 211 GLY A CA 1
ATOM 1616 C C . GLY A 1 211 ? -28.893 -2.673 19.125 1.00 89.31 211 GLY A C 1
ATOM 1617 O O . GLY A 1 211 ? -27.878 -2.096 18.745 1.00 89.31 211 GLY A O 1
ATOM 1618 N N . LEU A 1 212 ? -30.017 -2.656 18.420 1.00 90.56 212 LEU A N 1
ATOM 1619 C CA . LEU A 1 212 ? -30.200 -1.910 17.180 1.00 90.56 212 LEU A CA 1
ATOM 1620 C C . LEU A 1 212 ? -31.480 -1.087 17.267 1.00 90.56 212 LEU A C 1
ATOM 1622 O O . LEU A 1 212 ? -32.515 -1.580 17.722 1.00 90.56 212 LEU A O 1
ATOM 1626 N N . VAL A 1 213 ? -31.410 0.151 16.783 1.00 90.94 213 VAL A N 1
ATOM 1627 C CA . VAL A 1 213 ? -32.578 0.986 16.507 1.00 90.94 213 VAL A CA 1
ATOM 1628 C C . VAL A 1 213 ? -32.749 1.101 15.000 1.00 90.94 213 VAL A C 1
ATOM 1630 O O . VAL A 1 213 ? -31.841 1.554 14.304 1.00 90.94 213 VAL A O 1
ATOM 1633 N N . ALA A 1 214 ? -33.934 0.745 14.517 1.00 91.25 214 ALA A N 1
ATOM 1634 C CA . ALA A 1 214 ? -34.376 0.997 13.156 1.00 91.25 214 ALA A CA 1
ATOM 1635 C C . ALA A 1 214 ? -35.442 2.099 13.145 1.00 91.25 214 ALA A C 1
ATOM 1637 O O . ALA A 1 214 ? -36.369 2.068 13.956 1.00 91.25 214 ALA A O 1
ATOM 1638 N N . HIS A 1 215 ? -35.343 3.048 12.217 1.00 91.12 215 HIS A N 1
ATOM 1639 C CA . HIS A 1 215 ? -36.403 4.020 11.945 1.00 91.12 215 HIS A CA 1
ATOM 1640 C C . HIS A 1 215 ? -36.998 3.750 10.573 1.00 91.12 215 HIS A C 1
ATOM 1642 O O . HIS A 1 215 ? -36.273 3.665 9.585 1.00 91.12 215 HIS A O 1
ATOM 1648 N N . THR A 1 216 ? -38.318 3.614 10.521 1.00 90.50 216 THR A N 1
ATOM 1649 C CA . THR A 1 216 ? -39.061 3.236 9.318 1.00 90.50 216 THR A CA 1
ATOM 1650 C C . THR A 1 216 ? -40.056 4.310 8.905 1.00 90.50 216 THR A C 1
ATOM 1652 O O . THR A 1 216 ? -40.528 5.096 9.728 1.00 90.50 216 THR A O 1
ATOM 1655 N N . GLY A 1 217 ? -40.483 4.261 7.642 1.00 84.25 217 GLY A N 1
ATOM 1656 C CA . GLY A 1 217 ? -41.642 5.018 7.176 1.00 84.25 217 GLY A CA 1
ATOM 1657 C C . GLY A 1 217 ? -42.955 4.631 7.889 1.00 84.25 217 GLY A C 1
ATOM 1658 O O . GLY A 1 217 ? -43.042 3.594 8.554 1.00 84.25 217 GLY A O 1
ATOM 1659 N N . PRO A 1 218 ? -44.023 5.430 7.717 1.00 83.00 218 PRO A N 1
ATOM 1660 C CA . PRO A 1 218 ? -45.286 5.287 8.455 1.00 83.00 218 PRO A CA 1
ATOM 1661 C C . PRO A 1 218 ? -46.098 4.028 8.105 1.00 83.00 218 PRO A C 1
ATOM 1663 O O . PRO A 1 218 ? -47.091 3.735 8.767 1.00 83.00 218 PRO A O 1
ATOM 1666 N N . TYR A 1 219 ? -45.709 3.296 7.059 1.00 85.44 219 TYR A N 1
ATOM 1667 C CA . TYR A 1 219 ? -46.416 2.105 6.577 1.00 85.44 219 TYR A CA 1
ATOM 1668 C C . TYR A 1 219 ? -45.891 0.790 7.173 1.00 85.44 219 TYR A C 1
ATOM 1670 O O . TYR A 1 219 ? -46.452 -0.270 6.887 1.00 85.44 219 TYR A O 1
ATOM 1678 N N . ALA A 1 220 ? -44.846 0.846 8.005 1.00 89.44 220 ALA A N 1
ATOM 1679 C CA . ALA A 1 220 ? -44.324 -0.320 8.706 1.00 89.44 220 ALA A CA 1
ATOM 1680 C C . ALA A 1 220 ? -45.333 -0.829 9.748 1.00 89.44 220 ALA A C 1
ATOM 1682 O O . ALA A 1 220 ? -45.740 -0.100 10.653 1.00 89.44 220 ALA A O 1
ATOM 1683 N N . ALA A 1 221 ? -45.722 -2.096 9.626 1.00 92.12 221 ALA A N 1
ATOM 1684 C CA . ALA A 1 221 ? -46.533 -2.806 10.610 1.00 92.12 221 ALA A CA 1
ATOM 1685 C C . ALA A 1 221 ? -45.680 -3.645 11.568 1.00 92.12 221 ALA A C 1
ATOM 1687 O O . ALA A 1 221 ? -46.074 -3.851 12.715 1.00 92.12 221 ALA A O 1
ATOM 1688 N N . ALA A 1 222 ? -44.524 -4.122 11.106 1.00 93.94 222 ALA A N 1
ATOM 1689 C CA . ALA A 1 222 ? -43.531 -4.808 11.918 1.00 93.94 222 ALA A CA 1
ATOM 1690 C C . ALA A 1 222 ? -42.130 -4.620 11.326 1.00 93.94 222 ALA A C 1
ATOM 1692 O O . ALA A 1 222 ? -41.978 -4.366 10.130 1.00 93.94 222 ALA A O 1
ATOM 1693 N N . VAL A 1 223 ? -41.111 -4.799 12.161 1.00 95.44 223 VAL A N 1
ATOM 1694 C CA . VAL A 1 223 ? -39.711 -4.877 11.736 1.00 95.44 223 VAL A CA 1
ATOM 1695 C C . VAL A 1 223 ? -39.118 -6.181 12.249 1.00 95.44 223 VAL A C 1
ATOM 1697 O O . VAL A 1 223 ? -39.399 -6.596 13.373 1.00 95.44 223 VAL A O 1
ATOM 1700 N N . ILE A 1 224 ? -38.319 -6.836 11.414 1.00 95.50 224 ILE A N 1
ATOM 1701 C CA . ILE A 1 224 ? -37.576 -8.047 11.752 1.00 95.50 224 ILE A CA 1
ATOM 1702 C C . ILE A 1 224 ? -36.091 -7.694 11.704 1.00 95.50 224 ILE A C 1
ATOM 1704 O O . ILE A 1 224 ? -35.599 -7.303 10.650 1.00 95.50 224 ILE A O 1
ATOM 1708 N N . ILE A 1 225 ? -35.397 -7.822 12.832 1.00 93.69 225 ILE A N 1
ATOM 1709 C CA . ILE A 1 225 ? -33.953 -7.610 12.970 1.00 93.69 225 ILE A CA 1
ATOM 1710 C C . ILE A 1 225 ? -33.319 -8.979 13.179 1.00 93.69 225 ILE A C 1
ATOM 1712 O O . ILE A 1 225 ? -33.672 -9.666 14.135 1.00 93.69 225 ILE A O 1
ATOM 1716 N N . ASP A 1 226 ? -32.415 -9.375 12.286 1.00 89.62 226 ASP A N 1
ATOM 1717 C CA . ASP A 1 226 ? -31.699 -10.656 12.370 1.00 89.62 226 ASP A CA 1
ATOM 1718 C C . ASP A 1 226 ? -32.637 -11.874 12.510 1.00 89.62 226 ASP A C 1
ATOM 1720 O O . ASP A 1 226 ? -32.477 -12.761 13.347 1.00 89.62 226 ASP A O 1
ATOM 1724 N N . GLY A 1 227 ? -33.734 -11.864 11.747 1.00 90.56 227 GLY A N 1
ATOM 1725 C CA . GLY A 1 227 ? -34.767 -12.905 11.807 1.00 90.56 227 GLY A CA 1
ATOM 1726 C C . GLY A 1 227 ? -35.694 -12.852 13.032 1.00 90.56 227 GLY A C 1
ATOM 1727 O O . GLY A 1 227 ? -36.656 -13.622 13.091 1.00 90.56 227 GLY A O 1
ATOM 1728 N N . LEU A 1 228 ? -35.480 -11.934 13.979 1.00 92.75 228 LEU A N 1
ATOM 1729 C CA . LEU A 1 228 ? -36.296 -11.769 15.184 1.00 92.75 228 LEU A CA 1
ATOM 1730 C C . LEU A 1 228 ? -37.201 -10.536 15.102 1.00 92.75 228 LEU A C 1
ATOM 1732 O O . LEU A 1 228 ? -36.816 -9.485 14.599 1.00 92.75 228 LEU A O 1
ATOM 1736 N N . ALA A 1 229 ? -38.423 -10.649 15.625 1.00 94.75 229 ALA A N 1
ATOM 1737 C CA . ALA A 1 229 ? -39.354 -9.525 15.662 1.00 94.75 229 ALA A CA 1
ATOM 1738 C C . ALA A 1 229 ? -38.831 -8.411 16.587 1.00 94.75 229 ALA A C 1
ATOM 1740 O O . ALA A 1 229 ? -38.603 -8.635 17.777 1.00 94.75 229 ALA A O 1
ATOM 1741 N N . ALA A 1 230 ? -38.679 -7.209 16.037 1.00 95.12 230 ALA A N 1
ATOM 1742 C CA . ALA A 1 230 ? -38.339 -6.007 16.780 1.00 95.12 230 ALA A CA 1
ATOM 1743 C C . ALA A 1 230 ? -39.552 -5.490 17.571 1.00 95.12 230 ALA A C 1
ATOM 1745 O O . ALA A 1 230 ? -40.708 -5.682 17.183 1.00 95.12 230 ALA A O 1
ATOM 1746 N N . ILE A 1 231 ? -39.289 -4.788 18.669 1.00 94.44 231 ILE A N 1
ATOM 1747 C CA . ILE A 1 231 ? -40.308 -4.127 19.489 1.00 94.44 231 ILE A CA 1
ATOM 1748 C C . ILE A 1 231 ? -40.405 -2.636 19.136 1.00 94.44 231 ILE A C 1
ATOM 1750 O O . ILE A 1 231 ? -39.385 -2.029 18.818 1.00 94.44 231 ILE A O 1
ATOM 1754 N N . PRO A 1 232 ? -41.588 -2.003 19.208 1.00 92.19 232 PRO A N 1
ATOM 1755 C CA . PRO A 1 232 ? -41.700 -0.556 19.028 1.00 92.19 232 PRO A CA 1
ATOM 1756 C C . PRO A 1 232 ? -40.842 0.230 20.037 1.00 92.19 232 PRO A C 1
ATOM 1758 O O . PRO A 1 232 ? -40.779 -0.119 21.218 1.00 92.19 232 PRO A O 1
ATOM 1761 N N . GLY A 1 233 ? -40.183 1.289 19.565 1.00 85.94 233 GLY A N 1
ATOM 1762 C CA . GLY A 1 233 ? -39.395 2.230 20.363 1.00 85.94 233 GLY A CA 1
ATOM 1763 C C . GLY A 1 233 ? -40.241 3.323 21.030 1.00 85.94 233 GLY A C 1
ATOM 1764 O O . GLY A 1 233 ? -41.468 3.257 21.063 1.00 85.94 233 GLY A O 1
ATOM 1765 N N . SER A 1 234 ? -39.582 4.350 21.577 1.00 80.38 234 SER A N 1
ATOM 1766 C CA . SER A 1 234 ? -40.256 5.474 22.251 1.00 80.38 234 SER A CA 1
ATOM 1767 C C . SER A 1 234 ? -40.822 6.510 21.277 1.00 80.38 234 SER A C 1
ATOM 1769 O O . SER A 1 234 ? -41.694 7.294 21.654 1.00 80.38 234 SER A O 1
ATOM 1771 N N . GLN A 1 235 ? -40.345 6.516 20.031 1.00 82.44 235 GLN A N 1
ATOM 1772 C CA . GLN A 1 235 ? -40.808 7.399 18.963 1.00 82.44 235 GLN A CA 1
ATOM 1773 C C . GLN A 1 235 ? -41.626 6.631 17.916 1.00 82.44 235 GLN A C 1
ATOM 1775 O O . GLN A 1 235 ? -41.408 5.445 17.672 1.00 82.44 235 GLN A O 1
ATOM 1780 N N . ALA A 1 236 ? -42.577 7.315 17.274 1.00 83.88 236 ALA A N 1
ATOM 1781 C CA . ALA A 1 236 ? -43.344 6.731 16.177 1.00 83.88 236 ALA A CA 1
ATOM 1782 C C . ALA A 1 236 ? -42.413 6.352 15.011 1.00 83.88 236 ALA A C 1
ATOM 1784 O O . ALA A 1 236 ? -41.564 7.146 14.619 1.00 83.88 236 ALA A O 1
ATOM 1785 N N . GLY A 1 237 ? -42.581 5.143 14.466 1.00 86.56 237 GLY A N 1
ATOM 1786 C CA . GLY A 1 237 ? -41.715 4.612 13.405 1.00 86.56 237 GLY A CA 1
ATOM 1787 C C . GLY A 1 237 ? -40.368 4.070 13.895 1.00 86.56 237 GLY A C 1
ATOM 1788 O O . GLY A 1 237 ? -39.598 3.566 13.084 1.00 86.56 237 GLY A O 1
ATOM 1789 N N . GLN A 1 238 ? -40.086 4.129 15.199 1.00 92.31 238 GLN A N 1
ATOM 1790 C CA . GLN A 1 238 ? -38.889 3.545 15.788 1.00 92.31 238 GLN A CA 1
ATOM 1791 C C . GLN A 1 238 ? -39.143 2.093 16.200 1.00 92.31 238 GLN A C 1
ATOM 1793 O O . GLN A 1 238 ? -40.160 1.781 16.821 1.00 92.31 238 GLN A O 1
ATOM 1798 N N . TRP A 1 239 ? -38.175 1.226 15.932 1.00 94.12 239 TRP A N 1
ATOM 1799 C CA . TRP A 1 239 ? -38.178 -0.182 16.309 1.00 94.12 239 TRP A CA 1
ATOM 1800 C C . TRP A 1 239 ? -36.837 -0.548 16.932 1.00 94.12 239 TRP A C 1
ATOM 1802 O O . TRP A 1 239 ? -35.795 -0.053 16.507 1.00 94.12 239 TRP A O 1
ATOM 1812 N N . LYS A 1 240 ? -36.857 -1.402 17.951 1.00 94.00 240 LYS A N 1
ATOM 1813 C CA . LYS A 1 240 ? -35.678 -1.861 18.679 1.00 94.00 240 LYS A CA 1
ATOM 1814 C C . LYS A 1 240 ? -35.574 -3.374 18.634 1.00 94.00 240 LYS A C 1
ATOM 1816 O O . LYS A 1 240 ? -36.568 -4.076 18.808 1.00 94.00 240 LYS A O 1
ATOM 1821 N N . GLY A 1 241 ? -34.366 -3.875 18.455 1.00 90.38 241 GLY A N 1
ATOM 1822 C CA . GLY A 1 241 ? -34.071 -5.300 18.521 1.00 90.38 241 GLY A CA 1
ATOM 1823 C C . GLY A 1 241 ? -32.655 -5.541 19.004 1.00 90.38 241 GLY A C 1
ATOM 1824 O O . GLY A 1 241 ? -31.892 -4.604 19.232 1.00 90.38 241 GLY A O 1
ATOM 1825 N N . THR A 1 242 ? -32.314 -6.810 19.164 1.00 89.69 242 THR A N 1
ATOM 1826 C CA . THR A 1 242 ? -30.971 -7.238 19.543 1.00 89.69 242 THR A CA 1
ATOM 1827 C C . THR A 1 242 ? -30.527 -8.304 18.562 1.00 89.69 242 THR A C 1
ATOM 1829 O O . THR A 1 242 ? -31.266 -9.259 18.335 1.00 89.69 242 THR A O 1
ATOM 1832 N N . ALA A 1 243 ? -29.335 -8.134 18.004 1.00 91.00 243 ALA A N 1
ATOM 1833 C CA . ALA A 1 243 ? -28.672 -9.156 17.206 1.00 91.00 243 ALA A CA 1
ATOM 1834 C C . ALA A 1 243 ? -27.655 -9.902 18.073 1.00 91.00 243 ALA A C 1
ATOM 1836 O O . ALA A 1 243 ? -27.024 -9.292 18.946 1.00 91.00 243 ALA A O 1
ATOM 1837 N N . ILE A 1 244 ? -27.504 -11.204 17.840 1.00 89.56 244 ILE A N 1
ATOM 1838 C CA . ILE A 1 244 ? -26.436 -12.017 18.431 1.00 89.56 244 ILE A CA 1
ATOM 1839 C C . ILE A 1 244 ? -25.299 -12.078 17.420 1.00 89.56 244 ILE A C 1
ATOM 1841 O O . ILE A 1 244 ? -25.538 -12.247 16.231 1.00 89.56 244 ILE A O 1
ATOM 1845 N N . LEU A 1 245 ? -24.072 -11.903 17.892 1.00 94.31 245 LEU A N 1
ATOM 1846 C CA . LEU A 1 245 ? -22.908 -11.739 17.036 1.00 94.31 245 LEU A CA 1
ATOM 1847 C C . LEU A 1 245 ? -21.951 -12.910 17.209 1.00 94.31 245 LEU A C 1
ATOM 1849 O O . LEU A 1 245 ? -21.571 -13.255 18.332 1.00 94.31 245 LEU A O 1
ATOM 1853 N N . ASP A 1 246 ? -21.502 -13.449 16.084 1.00 95.50 246 ASP A N 1
ATOM 1854 C CA . ASP A 1 246 ? -20.348 -14.334 16.025 1.00 95.50 246 ASP A CA 1
ATOM 1855 C C . ASP A 1 246 ? -19.063 -13.509 15.900 1.00 95.50 246 ASP A C 1
ATOM 1857 O O . ASP A 1 246 ? -19.070 -12.367 15.436 1.00 95.50 246 ASP A O 1
ATOM 1861 N N . CYS A 1 247 ? -17.934 -14.058 16.353 1.00 96.44 247 CYS A N 1
ATOM 1862 C CA . CYS A 1 247 ? -16.653 -13.364 16.231 1.00 96.44 247 CYS A CA 1
ATOM 1863 C C . CYS A 1 247 ? -16.320 -13.121 14.750 1.00 96.44 247 CYS A C 1
ATOM 1865 O O . CYS A 1 247 ? -16.273 -14.066 13.963 1.00 96.44 247 CYS A O 1
ATOM 1867 N N . GLY A 1 248 ? -16.043 -11.868 14.385 1.00 97.31 248 GLY A N 1
ATOM 1868 C CA . GLY A 1 248 ? -15.869 -11.454 12.994 1.00 97.31 248 GLY A CA 1
ATOM 1869 C C . GLY A 1 248 ? -16.940 -10.482 12.517 1.00 97.31 248 GLY A C 1
ATOM 1870 O O . GLY A 1 248 ? -17.661 -9.878 13.312 1.00 97.31 248 GLY A O 1
ATOM 1871 N N . LEU A 1 249 ? -17.006 -10.302 11.198 1.00 96.88 249 LEU A N 1
ATOM 1872 C CA . LEU A 1 249 ? -18.010 -9.468 10.546 1.00 96.88 249 LEU A CA 1
ATOM 1873 C C . LEU A 1 249 ? -19.377 -10.164 10.547 1.00 96.88 249 LEU A C 1
ATOM 1875 O O . LEU A 1 249 ? -19.529 -11.246 9.988 1.00 96.88 249 LEU A O 1
ATOM 1879 N N . ASN A 1 250 ? -20.377 -9.482 11.094 1.00 96.50 250 ASN A N 1
ATOM 1880 C CA . ASN A 1 250 ? -21.785 -9.852 11.048 1.00 96.50 250 ASN A CA 1
ATOM 1881 C C . ASN A 1 250 ? -22.507 -8.836 10.160 1.00 96.50 250 ASN A C 1
ATOM 1883 O O . ASN A 1 250 ? -22.471 -7.635 10.439 1.00 96.50 250 ASN A O 1
ATOM 1887 N N . LEU A 1 251 ? -23.151 -9.303 9.091 1.00 95.25 251 LEU A N 1
ATOM 1888 C CA . LEU A 1 251 ? -24.070 -8.489 8.296 1.00 95.25 251 LEU A CA 1
ATOM 1889 C C . LEU A 1 251 ? -25.482 -8.745 8.815 1.00 95.25 251 LEU A C 1
ATOM 1891 O O . LEU A 1 251 ? -26.022 -9.831 8.630 1.00 95.25 251 LEU A O 1
ATOM 1895 N N . ILE A 1 252 ? -26.040 -7.759 9.514 1.00 94.75 252 ILE A N 1
ATOM 1896 C CA . ILE A 1 252 ? -27.322 -7.889 10.203 1.00 94.75 252 ILE A CA 1
ATOM 1897 C C . ILE A 1 252 ? -28.415 -7.304 9.317 1.00 94.75 252 ILE A C 1
ATOM 1899 O O . ILE A 1 252 ? -28.468 -6.086 9.120 1.00 94.75 252 ILE A O 1
ATOM 1903 N N . ASP A 1 253 ? -29.294 -8.168 8.818 1.00 93.75 253 ASP A N 1
ATOM 1904 C CA . ASP A 1 253 ? -30.428 -7.769 7.989 1.00 93.75 253 ASP A CA 1
ATOM 1905 C C . ASP A 1 253 ? -31.576 -7.209 8.836 1.00 93.75 253 ASP A C 1
ATOM 1907 O O . ASP A 1 253 ? -31.954 -7.754 9.881 1.00 93.75 253 ASP A O 1
ATOM 1911 N N . VAL A 1 254 ? -32.180 -6.131 8.341 1.00 93.88 254 VAL A N 1
ATOM 1912 C CA . VAL A 1 254 ? -33.361 -5.496 8.918 1.00 93.88 254 VAL A CA 1
ATOM 1913 C C . VAL A 1 254 ? -34.442 -5.386 7.853 1.00 93.88 254 VAL A C 1
ATOM 1915 O O . VAL A 1 254 ? -34.318 -4.640 6.884 1.00 93.88 254 VAL A O 1
ATOM 1918 N N . ASN A 1 255 ? -35.524 -6.132 8.052 1.00 94.94 255 ASN A N 1
ATOM 1919 C CA . ASN A 1 255 ? -36.637 -6.246 7.118 1.00 94.94 255 ASN A CA 1
ATOM 1920 C C . ASN A 1 255 ? -37.866 -5.504 7.650 1.00 94.94 255 ASN A C 1
ATOM 1922 O O . ASN A 1 255 ? -38.335 -5.777 8.758 1.00 94.94 255 ASN A O 1
ATOM 1926 N N . VAL A 1 256 ? -38.420 -4.600 6.845 1.00 94.19 256 VAL A N 1
ATOM 1927 C CA . VAL A 1 256 ? -39.639 -3.840 7.153 1.00 94.19 256 VAL A CA 1
ATOM 1928 C C . VAL A 1 256 ? -40.842 -4.534 6.528 1.00 94.19 256 VAL A C 1
ATOM 1930 O O . VAL A 1 256 ? -40.905 -4.709 5.312 1.00 94.19 256 VAL A O 1
ATOM 1933 N N . ILE A 1 257 ? -41.823 -4.900 7.350 1.00 94.62 257 ILE A N 1
ATOM 1934 C CA . ILE A 1 257 ? -43.042 -5.589 6.921 1.00 94.62 257 ILE A CA 1
ATOM 1935 C C . ILE A 1 257 ? -44.221 -4.617 6.939 1.00 94.62 257 ILE A C 1
ATOM 1937 O O . ILE A 1 257 ? -44.448 -3.910 7.923 1.00 94.62 257 ILE A O 1
ATOM 1941 N N . GLY A 1 258 ? -44.978 -4.589 5.845 1.00 91.50 258 GLY A N 1
ATOM 1942 C CA . GLY A 1 258 ? -46.148 -3.740 5.665 1.00 91.50 258 GLY A CA 1
ATOM 1943 C C . GLY A 1 258 ? -47.405 -4.277 6.341 1.00 91.50 258 GLY A C 1
ATOM 1944 O O . GLY A 1 258 ? -47.461 -5.411 6.815 1.00 91.50 258 GLY A O 1
ATOM 1945 N N . GLN A 1 259 ? -48.451 -3.451 6.366 1.00 88.00 259 GLN A N 1
ATOM 1946 C CA . GLN A 1 259 ? -49.755 -3.811 6.946 1.00 88.00 259 GLN A CA 1
ATOM 1947 C C . GLN A 1 259 ? -50.445 -4.986 6.237 1.00 88.00 259 GLN A C 1
ATOM 1949 O O . GLN A 1 259 ? -51.281 -5.660 6.834 1.00 88.00 259 GLN A O 1
ATOM 1954 N N . ASP A 1 260 ? -50.100 -5.234 4.977 1.00 89.12 260 ASP A N 1
ATOM 1955 C CA . ASP A 1 260 ? -50.559 -6.365 4.171 1.00 89.12 260 ASP A CA 1
ATOM 1956 C C . ASP A 1 260 ? -49.730 -7.646 4.391 1.00 89.12 260 ASP A C 1
ATOM 1958 O O . ASP A 1 260 ? -50.058 -8.695 3.837 1.00 89.12 260 ASP A O 1
ATOM 1962 N N . GLY A 1 261 ? -48.685 -7.579 5.223 1.00 87.88 261 GLY A N 1
ATOM 1963 C CA . GLY A 1 261 ? -47.776 -8.683 5.519 1.00 87.88 261 GLY A CA 1
ATOM 1964 C C . GLY A 1 261 ? -46.651 -8.871 4.499 1.00 87.88 261 GLY A C 1
ATOM 1965 O O . GLY A 1 261 ? -45.879 -9.821 4.635 1.00 87.88 261 GLY A O 1
ATOM 1966 N N . HIS A 1 262 ? -46.528 -7.999 3.494 1.00 90.19 262 HIS A N 1
ATOM 1967 C CA . HIS A 1 262 ? -45.456 -8.067 2.502 1.00 90.19 262 HIS A CA 1
ATOM 1968 C C . HIS A 1 262 ? -44.200 -7.304 2.949 1.00 90.19 262 HIS A C 1
ATOM 1970 O O . HIS A 1 262 ? -44.269 -6.345 3.717 1.00 90.19 262 HIS A O 1
ATOM 1976 N N . LEU A 1 263 ? -43.034 -7.742 2.459 1.00 90.44 263 LEU A N 1
ATOM 1977 C CA . LEU A 1 263 ? -41.765 -7.036 2.641 1.00 90.44 263 LEU A CA 1
ATOM 1978 C C . LEU A 1 263 ? -41.813 -5.713 1.868 1.00 90.44 263 LEU A C 1
ATOM 1980 O O . LEU A 1 263 ? -42.016 -5.719 0.654 1.00 90.44 263 LEU A O 1
ATOM 1984 N N . LEU A 1 264 ? -41.631 -4.601 2.574 1.00 89.62 264 LEU A N 1
ATOM 1985 C CA . LEU A 1 264 ? -41.584 -3.265 1.984 1.00 89.62 264 LEU A CA 1
ATOM 1986 C C . LEU A 1 264 ? -40.156 -2.863 1.622 1.00 89.62 264 LEU A C 1
ATOM 1988 O O . LEU A 1 264 ? -39.922 -2.320 0.547 1.00 89.62 264 LEU A O 1
ATOM 1992 N N . GLU A 1 265 ? -39.218 -3.117 2.533 1.00 89.69 265 GLU A N 1
ATOM 1993 C CA . GLU A 1 265 ? -37.838 -2.653 2.440 1.00 89.69 265 GLU A CA 1
ATOM 1994 C C . GLU A 1 265 ? -36.910 -3.565 3.249 1.00 89.69 265 GLU A C 1
ATOM 1996 O O . GLU A 1 265 ? -37.310 -4.114 4.280 1.00 89.69 265 GLU A O 1
ATOM 2001 N N . THR A 1 266 ? -35.664 -3.685 2.795 1.00 90.38 266 THR A N 1
ATOM 2002 C CA . THR A 1 266 ? -34.570 -4.331 3.523 1.00 90.38 266 THR A CA 1
ATOM 2003 C C . THR A 1 266 ? -33.405 -3.356 3.625 1.00 90.38 266 THR A C 1
ATOM 2005 O O . THR A 1 266 ? -33.014 -2.751 2.628 1.00 90.38 266 THR A O 1
ATOM 2008 N N . GLY A 1 267 ? -32.832 -3.237 4.818 1.00 90.06 267 GLY A N 1
ATOM 2009 C CA . GLY A 1 267 ? -31.538 -2.604 5.053 1.00 90.06 267 GLY A CA 1
ATOM 2010 C C . GLY A 1 267 ? -30.606 -3.561 5.789 1.00 90.06 267 GLY A C 1
ATOM 2011 O O . GLY A 1 267 ? -31.047 -4.573 6.326 1.00 90.06 267 GLY A O 1
ATOM 2012 N N . SER A 1 268 ? -29.319 -3.234 5.840 1.00 92.69 268 SER A N 1
ATOM 2013 C CA . SER A 1 268 ? -28.326 -4.035 6.556 1.00 92.69 268 SER A CA 1
ATOM 2014 C C . SER A 1 268 ? -27.350 -3.145 7.311 1.00 92.69 268 SER A C 1
ATOM 2016 O O . SER A 1 268 ? -26.992 -2.069 6.827 1.00 92.69 268 SER A O 1
ATOM 2018 N N . ILE A 1 269 ? -26.867 -3.615 8.456 1.00 93.56 269 ILE A N 1
ATOM 2019 C CA . ILE A 1 269 ? -25.780 -2.983 9.206 1.00 93.56 269 ILE A CA 1
ATOM 2020 C C . ILE A 1 269 ? -24.659 -3.994 9.449 1.00 93.56 269 ILE A C 1
ATOM 2022 O O . ILE A 1 269 ? -24.908 -5.125 9.857 1.00 93.56 269 ILE A O 1
ATOM 2026 N N . GLY A 1 270 ? -23.419 -3.590 9.177 1.00 95.75 270 GLY A N 1
ATOM 2027 C CA . GLY A 1 270 ? -22.248 -4.426 9.404 1.00 95.75 270 GLY A CA 1
ATOM 2028 C C . GLY A 1 270 ? -21.614 -4.158 10.768 1.00 95.75 270 GLY A C 1
ATOM 2029 O O . GLY A 1 270 ? -21.241 -3.020 11.062 1.00 95.75 270 GLY A O 1
ATOM 2030 N N . VAL A 1 271 ? -21.475 -5.198 11.589 1.00 95.81 271 VAL A N 1
ATOM 2031 C CA . VAL A 1 271 ? -20.860 -5.131 12.923 1.00 95.81 271 VAL A CA 1
ATOM 2032 C C . VAL A 1 271 ? -19.768 -6.191 13.044 1.00 95.81 271 VAL A C 1
ATOM 2034 O O . VAL A 1 271 ? -20.016 -7.384 12.894 1.00 95.81 271 VAL A O 1
ATOM 2037 N N . ILE A 1 272 ? -18.550 -5.755 13.334 1.00 98.00 272 ILE A N 1
ATOM 2038 C CA . ILE A 1 272 ? -17.388 -6.591 13.600 1.00 98.00 272 ILE A CA 1
ATOM 2039 C C . ILE A 1 272 ? -17.311 -6.816 15.108 1.00 98.00 272 ILE A C 1
ATOM 2041 O O . ILE A 1 272 ? -16.946 -5.914 15.865 1.00 98.00 272 ILE A O 1
ATOM 2045 N N . TYR A 1 273 ? -17.658 -8.019 15.553 1.00 95.88 273 TYR A N 1
ATOM 2046 C CA . TYR A 1 273 ? -17.535 -8.395 16.955 1.00 95.88 273 TYR A CA 1
ATOM 2047 C C . TYR A 1 273 ? -16.154 -8.988 17.236 1.00 95.88 273 TYR A C 1
ATOM 2049 O O . TYR A 1 273 ? -15.753 -9.991 16.635 1.00 95.88 273 TYR A O 1
ATOM 2057 N N . VAL A 1 274 ? -15.446 -8.392 18.197 1.00 95.56 274 VAL A N 1
ATOM 2058 C CA . VAL A 1 274 ? -14.153 -8.882 18.680 1.00 95.56 274 VAL A CA 1
ATOM 2059 C C . VAL A 1 274 ? -14.250 -9.240 20.165 1.00 95.56 274 VAL A C 1
ATOM 2061 O O . VAL A 1 274 ? -14.316 -8.334 21.003 1.00 95.56 274 VAL A O 1
ATOM 2064 N N . PRO A 1 275 ? -14.218 -10.535 20.534 1.00 89.44 275 PRO A N 1
ATOM 2065 C CA . PRO A 1 275 ? -14.215 -10.939 21.933 1.00 89.44 275 PRO A CA 1
ATOM 2066 C C . PRO A 1 275 ? -12.922 -10.495 22.622 1.00 89.44 275 PRO A C 1
ATOM 2068 O O . PRO A 1 275 ? -11.863 -10.429 21.999 1.00 89.44 275 PRO A O 1
ATOM 2071 N N . LEU A 1 276 ? -12.981 -10.277 23.938 1.00 83.62 276 LEU A N 1
ATOM 2072 C CA . LEU A 1 276 ? -11.822 -9.866 24.742 1.00 83.62 276 LEU A CA 1
ATOM 2073 C C . LEU A 1 276 ? -10.602 -10.788 24.558 1.00 83.62 276 LEU A C 1
ATOM 2075 O O . LEU A 1 276 ? -9.474 -10.314 24.518 1.00 83.62 276 LEU A O 1
ATOM 2079 N N . ALA A 1 277 ? -10.822 -12.097 24.401 1.00 88.06 277 ALA A N 1
ATOM 2080 C CA . ALA A 1 277 ? -9.752 -13.076 24.190 1.00 88.06 277 ALA A CA 1
ATOM 2081 C C . ALA A 1 277 ? -8.987 -12.892 22.863 1.00 88.06 277 ALA A C 1
ATOM 2083 O O . ALA A 1 277 ? -7.872 -13.388 22.732 1.00 88.06 277 ALA A O 1
ATOM 2084 N N . ASN A 1 278 ? -9.569 -12.169 21.903 1.00 95.00 278 ASN A N 1
ATOM 2085 C CA . ASN A 1 278 ? -8.980 -11.879 20.598 1.00 95.00 278 ASN A CA 1
ATOM 2086 C C . ASN A 1 278 ? -8.354 -10.474 20.543 1.00 95.00 278 ASN A C 1
ATOM 2088 O O . ASN A 1 278 ? -8.040 -9.982 19.460 1.00 95.00 278 ASN A O 1
ATOM 2092 N N . ARG A 1 279 ? -8.189 -9.811 21.693 1.00 93.88 279 ARG A N 1
ATOM 2093 C CA . ARG A 1 279 ? -7.466 -8.542 21.824 1.00 93.88 279 ARG A CA 1
ATOM 2094 C C . ARG A 1 279 ? -6.062 -8.837 22.330 1.00 93.88 279 ARG A C 1
ATOM 2096 O O . ARG A 1 279 ? -5.887 -9.292 23.458 1.00 93.88 279 ARG A O 1
ATOM 2103 N N . LEU A 1 280 ? -5.079 -8.649 21.464 1.00 96.06 280 LEU A N 1
ATOM 2104 C CA . LEU A 1 280 ? -3.717 -9.131 21.640 1.00 96.06 280 LEU A CA 1
ATOM 2105 C C . LEU A 1 280 ? -2.760 -7.963 21.878 1.00 96.06 280 LEU A C 1
ATOM 2107 O O . LEU A 1 280 ? -2.842 -6.925 21.224 1.00 96.06 280 LEU A O 1
ATOM 2111 N N . THR A 1 281 ? -1.824 -8.160 22.801 1.00 95.56 281 THR A N 1
ATOM 2112 C CA . THR A 1 281 ? -0.725 -7.238 23.109 1.00 95.56 281 THR A CA 1
ATOM 2113 C C . THR A 1 281 ? 0.475 -8.046 23.616 1.00 95.56 281 THR A C 1
ATOM 2115 O O . THR A 1 281 ? 0.290 -9.144 24.147 1.00 95.56 281 THR A O 1
ATOM 2118 N N . GLY A 1 282 ? 1.701 -7.539 23.471 1.00 96.12 282 GLY A N 1
ATOM 2119 C CA . GLY A 1 282 ? 2.903 -8.226 23.954 1.00 96.12 282 GLY A CA 1
ATOM 2120 C C . GLY A 1 282 ? 3.328 -9.412 23.079 1.00 96.12 282 GLY A C 1
ATOM 2121 O O . GLY A 1 282 ? 3.250 -9.343 21.854 1.00 96.12 282 GLY A O 1
ATOM 2122 N N . SER A 1 283 ? 3.841 -10.486 23.686 1.00 97.56 283 SER A N 1
ATOM 2123 C CA . SER A 1 283 ? 4.417 -11.623 22.955 1.00 97.56 283 SER A CA 1
ATOM 2124 C C . SER A 1 283 ? 3.411 -12.733 22.633 1.00 97.56 283 SER A C 1
ATOM 2126 O O . SER A 1 283 ? 2.529 -13.073 23.422 1.00 97.56 283 SER A O 1
ATOM 2128 N N . ILE A 1 284 ? 3.594 -13.347 21.466 1.00 98.31 284 ILE A N 1
ATOM 2129 C CA . ILE A 1 284 ? 2.955 -14.582 21.019 1.00 98.31 284 ILE A CA 1
ATOM 2130 C C . ILE A 1 284 ? 4.054 -15.638 20.946 1.00 98.31 284 ILE A C 1
ATOM 2132 O O . ILE A 1 284 ? 4.834 -15.693 19.994 1.00 98.31 284 ILE A O 1
ATOM 2136 N N . ASP A 1 285 ? 4.117 -16.463 21.988 1.00 98.00 285 ASP A N 1
ATOM 2137 C CA . ASP A 1 285 ? 5.212 -17.417 22.212 1.00 98.00 285 ASP A CA 1
ATOM 2138 C C . ASP A 1 285 ? 4.884 -18.853 21.777 1.00 98.00 285 ASP A C 1
ATOM 2140 O O . ASP A 1 285 ? 5.729 -19.743 21.855 1.00 98.00 285 ASP A O 1
ATOM 2144 N N . ALA A 1 286 ? 3.658 -19.095 21.314 1.00 98.00 286 ALA A N 1
ATOM 2145 C CA . ALA A 1 286 ? 3.201 -20.400 20.857 1.00 98.00 286 ALA A CA 1
ATOM 2146 C C . ALA A 1 286 ? 2.411 -20.277 19.555 1.00 98.00 286 ALA A C 1
ATOM 2148 O O . ALA A 1 286 ? 1.810 -19.241 19.273 1.00 98.00 286 ALA A O 1
ATOM 2149 N N . ASN A 1 287 ? 2.382 -21.370 18.791 1.00 98.69 287 ASN A N 1
ATOM 2150 C CA . ASN A 1 287 ? 1.582 -21.450 17.575 1.00 98.69 287 ASN A CA 1
ATOM 2151 C C . ASN A 1 287 ? 0.109 -21.170 17.876 1.00 98.69 287 ASN A C 1
ATOM 2153 O O . ASN A 1 287 ? -0.460 -21.751 18.805 1.00 98.69 287 ASN A O 1
ATOM 2157 N N . CYS A 1 288 ? -0.518 -20.327 17.064 1.00 98.12 288 CYS A N 1
ATOM 2158 C CA . CYS A 1 288 ? -1.930 -20.009 17.196 1.00 98.12 288 CYS A CA 1
ATOM 2159 C C . CYS A 1 288 ? -2.582 -19.763 15.835 1.00 98.12 288 CYS A C 1
ATOM 2161 O O . CYS A 1 288 ? -1.913 -19.549 14.824 1.00 98.12 288 CYS A O 1
ATOM 2163 N N . VAL A 1 289 ? -3.912 -19.834 15.835 1.00 98.56 289 VAL A N 1
ATOM 2164 C CA . VAL A 1 289 ? -4.747 -19.587 14.661 1.00 98.56 289 VAL A CA 1
ATOM 2165 C C . VAL A 1 289 ? -5.665 -18.415 14.972 1.00 98.56 289 VAL A C 1
ATOM 2167 O O . VAL A 1 289 ? -6.324 -18.405 16.014 1.00 98.56 289 VAL A O 1
ATOM 2170 N N . TRP A 1 290 ? -5.717 -17.437 14.077 1.00 98.56 290 TRP A N 1
ATOM 2171 C CA . TRP A 1 290 ? -6.647 -16.317 14.129 1.00 98.56 290 TRP A CA 1
ATOM 2172 C C . TRP A 1 290 ? -7.789 -16.545 13.141 1.00 98.56 290 TRP A C 1
ATOM 2174 O O . TRP A 1 290 ? -7.575 -16.937 11.992 1.00 98.56 290 TRP A O 1
ATOM 2184 N N . SER A 1 291 ? -9.014 -16.300 13.601 1.00 97.69 291 SER A N 1
ATOM 2185 C CA . SER A 1 291 ? -10.241 -16.442 12.815 1.00 97.69 291 SER A CA 1
ATOM 2186 C C . SER A 1 291 ? -11.306 -15.461 13.293 1.00 97.69 291 SER A C 1
ATOM 2188 O O . SER A 1 291 ? -11.345 -15.137 14.481 1.00 97.69 291 SER A O 1
ATOM 2190 N N . GLY A 1 292 ? -12.203 -15.042 12.399 1.00 98.12 292 GLY A N 1
ATOM 2191 C CA . GLY A 1 292 ? -13.269 -14.095 12.729 1.00 98.12 292 GLY A CA 1
ATOM 2192 C C . GLY A 1 292 ? -12.726 -12.672 12.775 1.00 98.12 292 GLY A C 1
ATOM 2193 O O . GLY A 1 292 ? -12.535 -12.056 11.729 1.00 98.12 292 GLY A O 1
ATOM 2194 N N . ALA A 1 293 ? -12.442 -12.155 13.969 1.00 98.44 293 ALA A N 1
ATOM 2195 C CA . ALA A 1 293 ? -11.753 -10.880 14.134 1.00 98.44 293 ALA A CA 1
ATOM 2196 C C . ALA A 1 293 ? -10.788 -10.885 15.326 1.00 98.44 293 ALA A C 1
ATOM 2198 O O . ALA A 1 293 ? -11.050 -11.518 16.352 1.00 98.44 293 ALA A O 1
ATOM 2199 N N . VAL A 1 294 ? -9.686 -10.151 15.190 1.00 98.56 294 VAL A N 1
ATOM 2200 C CA . VAL A 1 294 ? -8.673 -9.918 16.225 1.00 98.56 294 VAL A CA 1
ATOM 2201 C C . VAL A 1 294 ? -8.308 -8.436 16.272 1.00 98.56 294 VAL A C 1
ATOM 2203 O O . VAL A 1 294 ? -8.320 -7.766 15.242 1.00 98.56 294 VAL A O 1
ATOM 2206 N N . ILE A 1 295 ? -7.978 -7.926 17.459 1.00 98.00 295 ILE A N 1
ATOM 2207 C CA . ILE A 1 295 ? -7.433 -6.574 17.643 1.00 98.00 295 ILE A CA 1
ATOM 2208 C C . ILE A 1 295 ? -5.982 -6.692 18.102 1.00 98.00 295 ILE A C 1
ATOM 2210 O O . ILE A 1 295 ? -5.710 -7.427 19.048 1.00 98.00 295 ILE A O 1
ATOM 2214 N N . LEU A 1 296 ? -5.070 -5.948 17.480 1.00 98.19 296 LEU A N 1
ATOM 2215 C CA . LEU A 1 296 ? -3.692 -5.777 17.943 1.00 98.19 296 LEU A CA 1
ATOM 2216 C C . LEU A 1 296 ? -3.544 -4.409 18.612 1.00 98.19 296 LEU A C 1
ATOM 2218 O O . LEU A 1 296 ? -3.909 -3.392 18.018 1.00 98.19 296 LEU A O 1
ATOM 2222 N N . GLN A 1 297 ? -3.019 -4.396 19.839 1.00 93.94 297 GLN A N 1
ATOM 2223 C CA . GLN A 1 297 ? -2.866 -3.184 20.643 1.00 93.94 297 GLN A CA 1
ATOM 2224 C C . GLN A 1 297 ? -1.399 -2.916 20.971 1.00 93.94 297 GLN A C 1
ATOM 2226 O O . GLN A 1 297 ? -0.761 -3.697 21.691 1.00 93.94 297 GLN A O 1
ATOM 2231 N N . GLY A 1 298 ? -0.877 -1.793 20.476 1.00 94.38 298 GLY A N 1
ATOM 2232 C CA . GLY A 1 298 ? 0.535 -1.452 20.608 1.00 94.38 298 GLY A CA 1
ATOM 2233 C C . GLY A 1 298 ? 1.470 -2.489 19.972 1.00 94.38 298 GLY A C 1
ATOM 2234 O O . GLY A 1 298 ? 1.167 -3.118 18.961 1.00 94.38 298 GLY A O 1
ATOM 2235 N N . GLU A 1 299 ? 2.641 -2.673 20.567 1.00 96.12 299 GLU A N 1
ATOM 2236 C CA . GLU A 1 299 ? 3.638 -3.619 20.063 1.00 96.12 299 GLU A CA 1
ATOM 2237 C C . GLU A 1 299 ? 3.208 -5.074 20.341 1.00 96.12 299 GLU A C 1
ATOM 2239 O O . GLU A 1 299 ? 3.029 -5.483 21.495 1.00 96.12 299 GLU A O 1
ATOM 2244 N N . VAL A 1 300 ? 3.068 -5.864 19.273 1.00 98.31 300 VAL A N 1
ATOM 2245 C CA . VAL A 1 300 ? 2.784 -7.304 19.304 1.00 98.31 300 VAL A CA 1
ATOM 2246 C C . VAL A 1 300 ? 3.936 -8.043 18.634 1.00 98.31 300 VAL A C 1
ATOM 2248 O O . VAL A 1 300 ? 4.291 -7.741 17.497 1.00 98.31 300 VAL A O 1
ATOM 2251 N N . ALA A 1 301 ? 4.522 -9.027 19.314 1.00 98.62 301 ALA A N 1
ATOM 2252 C CA . ALA A 1 301 ? 5.693 -9.750 18.827 1.00 98.62 301 ALA A CA 1
ATOM 2253 C C . ALA A 1 301 ? 5.427 -11.255 18.691 1.00 98.62 301 ALA A C 1
ATOM 2255 O O . ALA A 1 301 ? 5.096 -11.913 19.671 1.00 98.62 301 ALA A O 1
ATOM 2256 N N . VAL A 1 302 ? 5.618 -11.825 17.501 1.00 98.75 302 VAL A N 1
ATOM 2257 C CA . VAL A 1 302 ? 5.606 -13.278 17.272 1.00 98.75 302 VAL A CA 1
ATOM 2258 C C . VAL A 1 302 ? 7.023 -13.813 17.444 1.00 98.75 302 VAL A C 1
ATOM 2260 O O . VAL A 1 302 ? 7.910 -13.522 16.635 1.00 98.75 302 VAL A O 1
ATOM 2263 N N . SER A 1 303 ? 7.233 -14.602 18.494 1.00 98.44 303 SER A N 1
ATOM 2264 C CA . SER A 1 303 ? 8.540 -15.153 18.859 1.00 98.44 303 SER A CA 1
ATOM 2265 C C . SER A 1 303 ? 9.074 -16.150 17.824 1.00 98.44 303 SER A C 1
ATOM 2267 O O . SER A 1 303 ? 8.315 -16.725 17.051 1.00 98.44 303 SER A O 1
ATOM 2269 N N . GLN A 1 304 ? 10.392 -16.378 17.823 1.00 96.94 304 GLN A N 1
ATOM 2270 C CA . GLN A 1 304 ? 11.128 -17.135 16.791 1.00 96.94 304 GLN A CA 1
ATOM 2271 C C . GLN A 1 304 ? 10.588 -18.550 16.492 1.00 96.94 304 GLN A C 1
ATOM 2273 O O . GLN A 1 304 ? 10.669 -19.016 15.354 1.00 96.94 304 GLN A O 1
ATOM 2278 N N . ASP A 1 305 ? 10.015 -19.219 17.493 1.00 95.31 305 ASP A N 1
ATOM 2279 C CA . ASP A 1 305 ? 9.477 -20.580 17.367 1.00 95.31 305 ASP A CA 1
ATOM 2280 C C . ASP A 1 305 ? 7.950 -20.621 17.175 1.00 95.31 305 ASP A C 1
ATOM 2282 O O . ASP A 1 305 ? 7.367 -21.701 17.051 1.00 95.31 305 ASP A O 1
ATOM 2286 N N . ALA A 1 306 ? 7.289 -19.460 17.145 1.00 98.56 306 ALA A N 1
ATOM 2287 C CA . ALA A 1 306 ? 5.844 -19.346 17.020 1.00 98.56 306 ALA A CA 1
ATOM 2288 C C . ALA A 1 306 ? 5.411 -19.105 15.566 1.00 98.56 306 ALA A C 1
ATOM 2290 O O . ALA A 1 306 ? 6.032 -18.363 14.805 1.00 98.56 306 ALA A O 1
ATOM 2291 N N . THR A 1 307 ? 4.299 -19.725 15.185 1.00 98.81 307 THR A N 1
ATOM 2292 C CA . THR A 1 307 ? 3.601 -19.501 13.918 1.00 98.81 307 THR A CA 1
ATOM 2293 C C . THR A 1 307 ? 2.202 -18.965 14.188 1.00 98.81 307 THR A C 1
ATOM 2295 O O . THR A 1 307 ? 1.428 -19.596 14.908 1.00 98.81 307 THR A O 1
ATOM 2298 N N . VAL A 1 308 ? 1.868 -17.837 13.569 1.00 98.81 308 VAL A N 1
ATOM 2299 C CA . VAL A 1 308 ? 0.501 -17.315 13.505 1.00 98.81 308 VAL A CA 1
ATOM 2300 C C . VAL A 1 308 ? -0.086 -17.678 12.148 1.00 98.81 308 VAL A C 1
ATOM 2302 O O . VAL A 1 308 ? 0.392 -17.210 11.114 1.00 98.81 308 VAL A O 1
ATOM 2305 N N . GLU A 1 309 ? -1.120 -18.510 12.145 1.00 98.88 309 GLU A N 1
ATOM 2306 C CA . GLU A 1 309 ? -1.939 -18.778 10.962 1.00 98.88 309 GLU A CA 1
ATOM 2307 C C . GLU A 1 309 ? -3.196 -17.907 11.008 1.00 98.88 309 GLU A C 1
ATOM 2309 O O . GLU A 1 309 ? -3.882 -17.860 12.026 1.00 98.88 309 GLU A O 1
ATOM 2314 N N . ILE A 1 310 ? -3.510 -17.205 9.922 1.00 98.88 310 ILE A N 1
ATOM 2315 C CA . ILE A 1 310 ? -4.715 -16.381 9.813 1.00 98.88 310 ILE A CA 1
ATOM 2316 C C . ILE A 1 310 ? -5.625 -17.008 8.760 1.00 98.88 310 ILE A C 1
ATOM 2318 O O . ILE A 1 310 ? -5.255 -17.123 7.587 1.00 98.88 310 ILE A O 1
ATOM 2322 N N . ASN A 1 311 ? -6.821 -17.406 9.192 1.00 98.56 311 ASN A N 1
ATOM 2323 C CA . ASN A 1 311 ? -7.811 -18.056 8.341 1.00 98.56 311 ASN A CA 1
ATOM 2324 C C . ASN A 1 311 ? -8.477 -17.063 7.368 1.00 98.56 311 ASN A C 1
ATOM 2326 O O . ASN A 1 311 ? -8.595 -15.876 7.693 1.00 98.56 311 ASN A O 1
ATOM 2330 N N . PRO A 1 312 ? -8.982 -17.530 6.208 1.00 98.69 312 PRO A N 1
ATOM 2331 C CA . PRO A 1 312 ? -9.775 -16.710 5.292 1.00 98.69 312 PRO A CA 1
ATOM 2332 C C . PRO A 1 312 ? -10.919 -15.953 5.980 1.00 98.69 312 PRO A C 1
ATOM 2334 O O . PRO A 1 312 ? -11.550 -16.475 6.898 1.00 98.69 312 PRO A O 1
ATOM 2337 N N . GLY A 1 313 ? -11.203 -14.734 5.514 1.00 97.88 313 GLY A N 1
ATOM 2338 C CA . GLY A 1 313 ? -12.282 -13.884 6.034 1.00 97.88 313 GLY A CA 1
ATOM 2339 C C . GLY A 1 313 ? -11.991 -13.205 7.377 1.00 97.88 313 GLY A C 1
ATOM 2340 O O . GLY A 1 313 ? -12.861 -12.515 7.906 1.00 97.88 313 GLY A O 1
ATOM 2341 N N . THR A 1 314 ? -10.795 -13.393 7.943 1.00 98.81 314 THR A N 1
ATOM 2342 C CA . THR A 1 314 ? -10.431 -12.795 9.233 1.00 98.81 314 THR A CA 1
ATOM 2343 C C . THR A 1 314 ? -10.186 -11.294 9.111 1.00 98.81 314 THR A C 1
ATOM 2345 O O . THR A 1 314 ? -9.483 -10.844 8.204 1.00 98.81 314 THR A O 1
ATOM 2348 N N . TRP A 1 315 ? -10.707 -10.533 10.071 1.00 98.62 315 TRP A N 1
ATOM 2349 C CA . TRP A 1 315 ? -10.388 -9.122 10.274 1.00 98.62 315 TRP A CA 1
ATOM 2350 C C . TRP A 1 315 ? -9.292 -8.968 11.329 1.00 98.62 315 TRP A C 1
ATOM 2352 O O . TRP A 1 315 ? -9.455 -9.384 12.473 1.00 98.62 315 TRP A O 1
ATOM 2362 N N . VAL A 1 316 ? -8.177 -8.355 10.958 1.00 98.81 316 VAL A N 1
ATOM 2363 C CA . VAL A 1 316 ? -7.098 -7.949 11.859 1.00 98.81 316 VAL A CA 1
ATOM 2364 C C . VAL A 1 316 ? -7.183 -6.433 11.988 1.00 98.81 316 VAL A C 1
ATOM 2366 O O . VAL A 1 316 ? -6.921 -5.712 11.029 1.00 98.81 316 VAL A O 1
ATOM 2369 N N . LEU A 1 317 ? -7.603 -5.964 13.159 1.00 98.56 317 LEU A N 1
ATOM 2370 C CA . LEU A 1 317 ? -7.824 -4.554 13.469 1.00 98.56 317 LEU A CA 1
ATOM 2371 C C . LEU A 1 317 ? -6.662 -4.033 14.316 1.00 98.56 317 LEU A C 1
ATOM 2373 O O . LEU A 1 317 ? -6.344 -4.607 15.355 1.00 98.56 317 LEU A O 1
ATOM 2377 N N . LEU A 1 318 ? -6.016 -2.957 13.891 1.00 98.19 318 LEU A N 1
ATOM 2378 C CA . LEU A 1 318 ? -4.788 -2.453 14.503 1.00 98.19 318 LEU A CA 1
ATOM 2379 C C . LEU A 1 318 ? -5.007 -1.050 15.082 1.00 98.19 318 LEU A C 1
ATOM 2381 O O . LEU A 1 318 ? -5.498 -0.164 14.383 1.00 98.19 318 LEU A O 1
ATOM 2385 N N . ASP A 1 319 ? -4.665 -0.836 16.355 1.00 94.56 319 ASP A N 1
ATOM 2386 C CA . ASP A 1 319 ? -4.716 0.505 16.956 1.00 94.56 319 ASP A CA 1
ATOM 2387 C C . ASP A 1 319 ? -3.616 1.451 16.426 1.00 94.56 319 ASP A C 1
ATOM 2389 O O . ASP A 1 319 ? -2.746 1.068 15.643 1.00 94.56 319 ASP A O 1
ATOM 2393 N N . ASP A 1 320 ? -3.644 2.714 16.857 1.00 92.19 320 ASP A N 1
ATOM 2394 C CA . ASP A 1 320 ? -2.755 3.778 16.365 1.00 92.19 320 ASP A CA 1
ATOM 2395 C C . ASP A 1 320 ? -1.264 3.593 16.724 1.00 92.19 320 ASP A C 1
ATOM 2397 O O . ASP A 1 320 ? -0.356 4.270 16.215 1.00 92.19 320 ASP A O 1
ATOM 2401 N N . LYS A 1 321 ? -0.993 2.655 17.629 1.00 92.44 321 LYS A N 1
ATOM 2402 C CA . LYS A 1 321 ? 0.340 2.276 18.100 1.00 92.44 321 LYS A CA 1
ATOM 2403 C C . LYS A 1 321 ? 0.716 0.877 17.642 1.00 92.44 321 LYS A C 1
ATOM 2405 O O . LYS A 1 321 ? 1.821 0.432 17.948 1.00 92.44 321 LYS A O 1
ATOM 2410 N N . ALA A 1 322 ? -0.173 0.196 16.930 1.00 96.50 322 ALA A N 1
ATOM 2411 C CA . ALA A 1 322 ? -0.019 -1.205 16.640 1.00 96.50 322 ALA A CA 1
ATOM 2412 C C . ALA A 1 322 ? 1.125 -1.439 15.660 1.00 96.50 322 ALA A C 1
ATOM 2414 O O . ALA A 1 322 ? 1.126 -0.929 14.535 1.00 96.50 322 ALA A O 1
ATOM 2415 N N . ARG A 1 323 ? 2.083 -2.254 16.093 1.00 97.06 323 ARG A N 1
ATOM 2416 C CA . ARG A 1 323 ? 3.141 -2.820 15.260 1.00 97.06 323 ARG A CA 1
ATOM 2417 C C . ARG A 1 323 ? 3.191 -4.318 15.518 1.00 97.06 323 ARG A C 1
ATOM 2419 O O . ARG A 1 323 ? 3.291 -4.746 16.665 1.00 97.06 323 ARG A O 1
ATOM 2426 N N . LEU A 1 324 ? 3.147 -5.107 14.450 1.00 98.44 324 LEU A N 1
ATOM 2427 C CA . LEU A 1 324 ? 3.312 -6.556 14.508 1.00 98.44 324 LEU A CA 1
ATOM 2428 C C . LEU A 1 324 ? 4.736 -6.918 14.083 1.00 98.44 324 LEU A C 1
ATOM 2430 O O . LEU A 1 324 ? 5.050 -6.896 12.896 1.00 98.44 324 LEU A O 1
ATOM 2434 N N . THR A 1 325 ? 5.591 -7.275 15.034 1.00 98.38 325 THR A N 1
ATOM 2435 C CA . THR A 1 325 ? 6.947 -7.765 14.752 1.00 98.38 325 THR A CA 1
ATOM 2436 C C . THR A 1 325 ? 6.953 -9.289 14.740 1.00 98.38 325 THR A C 1
ATOM 2438 O O . THR A 1 325 ? 6.593 -9.927 15.722 1.00 98.38 325 THR A O 1
ATOM 2441 N N . VAL A 1 326 ? 7.377 -9.903 13.646 1.00 98.81 326 VAL A N 1
ATOM 2442 C CA . VAL A 1 326 ? 7.423 -11.353 13.464 1.00 98.81 326 VAL A CA 1
ATOM 2443 C C . VAL A 1 326 ? 8.877 -11.783 13.365 1.00 98.81 326 VAL A C 1
ATOM 2445 O O . VAL A 1 326 ? 9.556 -11.450 12.399 1.00 98.81 326 VAL A O 1
ATOM 2448 N N . SER A 1 327 ? 9.343 -12.547 14.350 1.00 98.44 327 SER A N 1
ATOM 2449 C CA . SER A 1 327 ? 10.611 -13.289 14.292 1.00 98.44 327 SER A CA 1
ATOM 2450 C C . SER A 1 327 ? 10.397 -14.783 14.046 1.00 98.44 327 SER A C 1
ATOM 2452 O O . SER A 1 327 ? 11.334 -15.481 13.671 1.00 98.44 327 SER A O 1
ATOM 2454 N N . GLY A 1 328 ? 9.179 -15.282 14.268 1.00 98.56 328 GLY A N 1
ATOM 2455 C CA . GLY A 1 328 ? 8.764 -16.642 13.932 1.00 98.56 328 GLY A CA 1
ATOM 2456 C C . GLY A 1 328 ? 8.226 -16.743 12.513 1.00 98.56 328 GLY A C 1
ATOM 2457 O O . GLY A 1 328 ? 8.988 -16.661 11.548 1.00 98.56 328 GLY A O 1
ATOM 2458 N N . ARG A 1 329 ? 6.911 -16.949 12.378 1.00 98.69 329 ARG A N 1
ATOM 2459 C CA . ARG A 1 329 ? 6.239 -17.086 11.080 1.00 98.69 329 ARG A CA 1
ATOM 2460 C C . ARG A 1 329 ? 4.811 -16.539 11.090 1.00 98.69 329 ARG A C 1
ATOM 2462 O O . ARG A 1 329 ? 4.059 -16.776 12.032 1.00 98.69 329 ARG A O 1
ATOM 2469 N N . LEU A 1 330 ? 4.420 -15.886 10.002 1.00 98.88 330 LEU A N 1
ATOM 2470 C CA . LEU A 1 330 ? 3.072 -15.399 9.722 1.00 98.88 330 LEU A CA 1
ATOM 2471 C C . LEU A 1 330 ? 2.550 -16.033 8.427 1.00 98.88 330 LEU A C 1
ATOM 2473 O O . LEU A 1 330 ? 3.172 -15.918 7.368 1.00 98.88 330 LEU A O 1
ATOM 2477 N N . LEU A 1 331 ? 1.406 -16.708 8.517 1.00 98.88 331 LEU A N 1
ATOM 2478 C CA . LEU A 1 331 ? 0.734 -17.383 7.410 1.00 98.88 331 LEU A CA 1
ATOM 2479 C C . LEU A 1 331 ? -0.695 -16.852 7.271 1.00 98.88 331 LEU A C 1
ATOM 2481 O O . LEU A 1 331 ? -1.628 -17.424 7.828 1.00 98.88 331 LEU A O 1
ATOM 2485 N N . ALA A 1 332 ? -0.878 -15.764 6.524 1.00 98.81 332 ALA A N 1
ATOM 2486 C CA . ALA A 1 332 ? -2.196 -15.223 6.208 1.00 98.81 332 ALA A CA 1
ATOM 2487 C C . ALA A 1 332 ? -2.664 -15.758 4.852 1.00 98.81 332 ALA A C 1
ATOM 2489 O O . ALA A 1 332 ? -2.190 -15.325 3.803 1.00 98.81 332 ALA A O 1
ATOM 2490 N N . ASN A 1 333 ? -3.572 -16.732 4.864 1.00 97.75 333 ASN A N 1
ATOM 2491 C CA . ASN A 1 333 ? -3.970 -17.463 3.661 1.00 97.75 333 ASN A CA 1
ATOM 2492 C C . ASN A 1 333 ? -5.438 -17.195 3.312 1.00 97.75 333 ASN A C 1
ATOM 2494 O O . ASN A 1 333 ? -6.285 -18.075 3.445 1.00 97.75 333 ASN A O 1
ATOM 2498 N N . GLY A 1 334 ? -5.741 -15.968 2.892 1.00 98.50 334 GLY A N 1
ATOM 2499 C CA . GLY A 1 334 ? -7.067 -15.565 2.438 1.00 98.50 334 GLY A CA 1
ATOM 2500 C C . GLY A 1 334 ? -7.448 -16.167 1.085 1.00 98.50 334 GLY A C 1
ATOM 2501 O O . GLY A 1 334 ? -6.633 -16.736 0.351 1.00 98.50 334 GLY A O 1
ATOM 2502 N N . THR A 1 335 ? -8.711 -15.981 0.709 1.00 98.25 335 THR A N 1
ATOM 2503 C CA . THR A 1 335 ? -9.240 -16.369 -0.610 1.00 98.25 335 THR A CA 1
ATOM 2504 C C . THR A 1 335 ? -9.895 -15.175 -1.295 1.00 98.25 335 THR A C 1
ATOM 2506 O O . THR A 1 335 ? -10.212 -14.191 -0.636 1.00 98.25 335 THR A O 1
ATOM 2509 N N . LYS A 1 336 ? -10.139 -15.258 -2.607 1.00 95.31 336 LYS A N 1
ATOM 2510 C CA . LYS A 1 336 ? -10.833 -14.193 -3.349 1.00 95.31 336 LYS A CA 1
ATOM 2511 C C . LYS A 1 336 ? -12.232 -13.887 -2.788 1.00 95.31 336 LYS A C 1
ATOM 2513 O O . LYS A 1 336 ? -12.625 -12.727 -2.761 1.00 95.31 336 LYS A O 1
ATOM 2518 N N . ASP A 1 337 ? -12.950 -14.914 -2.330 1.00 96.81 337 ASP A N 1
ATOM 2519 C CA . ASP A 1 337 ? -14.313 -14.783 -1.790 1.00 96.81 337 ASP A CA 1
ATOM 2520 C C . ASP A 1 337 ? -14.331 -14.429 -0.293 1.00 96.81 337 ASP A C 1
ATOM 2522 O O . ASP A 1 337 ? -15.308 -13.882 0.212 1.00 96.81 337 ASP A O 1
ATOM 2526 N N . ALA A 1 338 ? -13.246 -14.732 0.420 1.00 97.31 338 ALA A N 1
ATOM 2527 C CA . ALA A 1 338 ? -13.066 -14.428 1.835 1.00 97.31 338 ALA A CA 1
ATOM 2528 C C . ALA A 1 338 ? -11.644 -13.889 2.070 1.00 97.31 338 ALA A C 1
ATOM 2530 O O . ALA A 1 338 ? -10.778 -14.623 2.578 1.00 97.31 338 ALA A O 1
ATOM 2531 N N . PRO A 1 339 ? -11.368 -12.639 1.655 1.00 98.56 339 PRO A N 1
ATOM 2532 C CA . PRO A 1 339 ? -10.067 -12.029 1.870 1.00 98.56 339 PRO A CA 1
ATOM 2533 C C . PRO A 1 339 ? -9.820 -11.808 3.363 1.00 98.56 339 PRO A C 1
ATOM 2535 O O . PRO A 1 339 ? -10.755 -11.632 4.145 1.00 98.56 339 PRO A O 1
ATOM 2538 N N . ILE A 1 340 ? -8.553 -11.819 3.765 1.00 98.94 340 ILE A N 1
ATOM 2539 C CA . ILE A 1 340 ? -8.155 -11.368 5.105 1.00 98.94 340 ILE A CA 1
ATOM 2540 C C . ILE A 1 340 ? -8.023 -9.852 5.047 1.00 98.94 340 ILE A C 1
ATOM 2542 O O . ILE A 1 340 ? -7.349 -9.341 4.156 1.00 98.94 340 ILE A O 1
ATOM 2546 N N . ARG A 1 341 ? -8.640 -9.125 5.977 1.00 98.69 341 ARG A N 1
ATOM 2547 C CA . ARG A 1 341 ? -8.548 -7.662 6.015 1.00 98.69 341 ARG A CA 1
ATOM 2548 C C . ARG A 1 341 ? -7.682 -7.221 7.181 1.00 98.69 341 ARG A C 1
ATOM 2550 O O . ARG A 1 341 ? -7.986 -7.552 8.320 1.00 98.69 341 ARG A O 1
ATOM 2557 N N . ILE A 1 342 ? -6.610 -6.500 6.888 1.00 98.81 342 ILE A N 1
ATOM 2558 C CA . ILE A 1 342 ? -5.659 -5.946 7.851 1.00 98.81 342 ILE A CA 1
ATOM 2559 C C . ILE A 1 342 ? -5.811 -4.429 7.781 1.00 98.81 342 ILE A C 1
ATOM 2561 O O . ILE A 1 342 ? -5.441 -3.818 6.781 1.00 98.81 342 ILE A O 1
ATOM 2565 N N . THR A 1 343 ? -6.423 -3.832 8.798 1.00 98.25 343 THR A N 1
ATOM 2566 C CA . THR A 1 343 ? -6.856 -2.430 8.745 1.00 98.25 343 THR A CA 1
ATOM 2567 C C . THR A 1 343 ? -6.810 -1.765 10.118 1.00 98.25 343 THR A C 1
ATOM 2569 O O . THR A 1 343 ? -6.589 -2.421 11.138 1.00 98.25 343 THR A O 1
ATOM 2572 N N . HIS A 1 344 ? -7.000 -0.450 10.157 1.00 95.94 344 HIS A N 1
ATOM 2573 C CA . HIS A 1 344 ? -7.071 0.315 11.397 1.00 95.94 344 HIS A CA 1
ATOM 2574 C C . HIS A 1 344 ? -8.223 -0.143 12.307 1.00 95.94 344 HIS A C 1
ATOM 2576 O O . HIS A 1 344 ? -9.180 -0.780 11.871 1.00 95.94 344 HIS A O 1
ATOM 2582 N N . LEU A 1 345 ? -8.146 0.171 13.597 1.00 95.12 345 LEU A N 1
ATOM 2583 C CA . LEU A 1 345 ? -9.195 -0.156 14.561 1.00 95.12 345 LEU A CA 1
ATOM 2584 C C . LEU A 1 345 ? -10.408 0.776 14.438 1.00 95.12 345 LEU A C 1
ATOM 2586 O O . LEU A 1 345 ? -11.538 0.335 14.647 1.00 95.12 345 LEU A O 1
ATOM 2590 N N . ALA A 1 346 ? -10.175 2.049 14.115 1.00 91.06 346 ALA A N 1
ATOM 2591 C CA . ALA A 1 346 ? -11.201 3.081 14.124 1.00 91.06 346 ALA A CA 1
ATOM 2592 C C . ALA A 1 346 ? -10.954 4.162 13.062 1.00 91.06 346 ALA A C 1
ATOM 2594 O O . ALA A 1 346 ? -9.810 4.460 12.725 1.00 91.06 346 ALA A O 1
ATOM 2595 N N . ASP A 1 347 ? -12.026 4.796 12.594 1.00 88.44 347 ASP A N 1
ATOM 2596 C CA . ASP A 1 347 ? -11.959 5.924 11.666 1.00 88.44 347 ASP A CA 1
ATOM 2597 C C . ASP A 1 347 ? -11.032 7.032 12.176 1.00 88.44 347 ASP A C 1
ATOM 2599 O O . ASP A 1 347 ? -10.998 7.359 13.364 1.00 88.44 347 ASP A O 1
ATOM 2603 N N . GLY A 1 348 ? -10.287 7.633 11.249 1.00 87.12 348 GLY A N 1
ATOM 2604 C CA . GLY A 1 348 ? -9.326 8.690 11.561 1.00 87.12 348 GLY A CA 1
ATOM 2605 C C . GLY A 1 348 ? -8.024 8.199 12.199 1.00 87.12 348 GLY A C 1
ATOM 2606 O O . GLY A 1 348 ? -7.168 9.031 12.496 1.00 87.12 348 GLY A O 1
ATOM 2607 N N . THR A 1 349 ? -7.839 6.888 12.388 1.00 90.62 349 THR A N 1
ATOM 2608 C CA . THR A 1 349 ? -6.568 6.310 12.848 1.00 90.62 349 THR A CA 1
ATOM 2609 C C . THR A 1 349 ? -5.834 5.574 11.727 1.00 90.62 349 THR A C 1
ATOM 2611 O O . THR A 1 349 ? -6.414 5.231 10.695 1.00 90.62 349 THR A O 1
ATOM 2614 N N . SER A 1 350 ? -4.537 5.353 11.932 1.00 93.75 350 SER A N 1
ATOM 2615 C CA . SER A 1 350 ? -3.665 4.522 11.099 1.00 93.75 350 SER A CA 1
ATOM 2616 C C . SER A 1 350 ? -2.799 3.658 12.010 1.00 93.75 350 SER A C 1
ATOM 2618 O O . SER A 1 350 ? -2.481 4.087 13.117 1.00 93.75 350 SER A O 1
ATOM 2620 N N . TRP A 1 351 ? -2.371 2.482 11.569 1.00 96.31 351 TRP A N 1
ATOM 2621 C CA . TRP A 1 351 ? -1.455 1.623 12.328 1.00 96.31 351 TRP A CA 1
ATOM 2622 C C . TRP A 1 351 ? -0.021 1.741 11.820 1.00 96.31 351 TRP A C 1
ATOM 2624 O O . TRP A 1 351 ? 0.232 2.313 10.765 1.00 96.31 351 TRP A O 1
ATOM 2634 N N . ARG A 1 352 ? 0.941 1.223 12.592 1.00 94.19 352 ARG A N 1
ATOM 2635 C CA . ARG A 1 352 ? 2.364 1.397 12.296 1.00 94.19 352 ARG A CA 1
ATOM 2636 C C . ARG A 1 352 ? 2.802 0.464 11.179 1.00 94.19 352 ARG A C 1
ATOM 2638 O O . ARG A 1 352 ? 2.870 0.885 10.033 1.00 94.19 352 ARG A O 1
ATOM 2645 N N . GLN A 1 353 ? 3.180 -0.770 11.514 1.00 95.94 353 GLN A N 1
ATOM 2646 C CA . GLN A 1 353 ? 3.897 -1.651 10.586 1.00 95.94 353 GLN A CA 1
ATOM 2647 C C . GLN A 1 353 ? 3.684 -3.131 10.902 1.00 95.94 353 GLN A C 1
ATOM 2649 O O . GLN A 1 353 ? 3.507 -3.513 12.060 1.00 95.94 353 GLN A O 1
ATOM 2654 N N . ILE A 1 354 ? 3.813 -3.970 9.877 1.00 98.44 354 ILE A N 1
ATOM 2655 C CA . ILE A 1 354 ? 4.126 -5.393 10.003 1.00 98.44 354 ILE A CA 1
ATOM 2656 C C . ILE A 1 354 ? 5.605 -5.560 9.654 1.00 98.44 354 ILE A C 1
ATOM 2658 O O . ILE A 1 354 ? 6.018 -5.277 8.534 1.00 98.44 354 ILE A O 1
ATOM 2662 N N . VAL A 1 355 ? 6.409 -6.029 10.603 1.00 98.25 355 VAL A N 1
ATOM 2663 C CA . VAL A 1 355 ? 7.859 -6.185 10.443 1.00 98.25 355 VAL A CA 1
ATOM 2664 C C . VAL A 1 355 ? 8.220 -7.664 10.512 1.00 98.25 355 VAL A C 1
ATOM 2666 O O . VAL A 1 355 ? 8.081 -8.288 11.557 1.00 98.25 355 VAL A O 1
ATOM 2669 N N . LEU A 1 356 ? 8.710 -8.233 9.416 1.00 98.69 356 LEU A N 1
ATOM 2670 C CA . LEU A 1 356 ? 9.216 -9.601 9.323 1.00 98.69 356 LEU A CA 1
ATOM 2671 C C . LEU A 1 356 ? 10.740 -9.567 9.501 1.00 98.69 356 LEU A C 1
ATOM 2673 O O . LEU A 1 356 ? 11.463 -9.269 8.553 1.00 98.69 356 LEU A O 1
ATOM 2677 N N . ALA A 1 357 ? 11.236 -9.839 10.708 1.00 97.38 357 ALA A N 1
ATOM 2678 C CA . ALA A 1 357 ? 12.635 -9.621 11.081 1.00 97.38 357 ALA A CA 1
ATOM 2679 C C . ALA A 1 357 ? 13.326 -10.930 11.475 1.00 97.38 357 ALA A C 1
ATOM 2681 O O . ALA A 1 357 ? 13.063 -11.487 12.543 1.00 97.38 357 ALA A O 1
ATOM 2682 N N . GLY A 1 358 ? 14.213 -11.427 10.606 1.00 97.31 358 GLY A N 1
ATOM 2683 C CA . GLY A 1 358 ? 14.900 -12.710 10.805 1.00 97.31 358 GLY A CA 1
ATOM 2684 C C . GLY A 1 358 ? 13.942 -13.906 10.848 1.00 97.31 358 GLY A C 1
ATOM 2685 O O . GLY A 1 358 ? 14.292 -14.962 11.373 1.00 97.31 358 GLY A O 1
ATOM 2686 N N . ALA A 1 359 ? 12.725 -13.717 10.332 1.00 97.56 359 ALA A N 1
ATOM 2687 C CA . ALA A 1 359 ? 11.645 -14.685 10.375 1.00 97.56 359 ALA A CA 1
ATOM 2688 C C . ALA A 1 359 ? 11.828 -15.820 9.366 1.00 97.56 359 ALA A C 1
ATOM 2690 O O . ALA A 1 359 ? 12.475 -15.667 8.323 1.00 97.56 359 ALA A O 1
ATOM 2691 N N . GLN A 1 360 ? 11.162 -16.940 9.641 1.00 98.00 360 GLN A N 1
ATOM 2692 C CA . GLN A 1 360 ? 10.923 -17.987 8.648 1.00 98.00 360 GLN A CA 1
ATOM 2693 C C . GLN A 1 360 ? 10.106 -17.428 7.466 1.00 98.00 360 GLN A C 1
ATOM 2695 O O . GLN A 1 360 ? 9.445 -16.409 7.634 1.00 98.00 360 GLN A O 1
ATOM 2700 N N . PRO A 1 361 ? 10.088 -18.081 6.286 1.00 98.31 361 PRO A N 1
ATOM 2701 C CA . PRO A 1 361 ? 9.295 -17.620 5.145 1.00 98.31 361 PRO A CA 1
ATOM 2702 C C . PRO A 1 361 ? 7.813 -17.395 5.479 1.00 98.31 361 PRO A C 1
ATOM 2704 O O . PRO A 1 361 ? 7.121 -18.313 5.941 1.00 98.31 361 PRO A O 1
ATOM 2707 N N . ASN A 1 362 ? 7.338 -16.181 5.216 1.00 98.75 362 ASN A N 1
ATOM 2708 C CA . ASN A 1 362 ? 5.989 -15.711 5.524 1.00 98.75 362 ASN A CA 1
ATOM 2709 C C . ASN A 1 362 ? 5.116 -15.687 4.268 1.00 98.75 362 ASN A C 1
ATOM 2711 O O . ASN A 1 362 ? 5.627 -15.610 3.152 1.00 98.75 362 ASN A O 1
ATOM 2715 N N . LEU A 1 363 ? 3.799 -15.735 4.461 1.00 98.81 363 LEU A N 1
ATOM 2716 C CA . LEU A 1 363 ? 2.819 -15.753 3.377 1.00 98.81 363 LEU A CA 1
ATOM 2717 C C . LEU A 1 363 ? 1.706 -14.745 3.650 1.00 98.81 363 LEU A C 1
ATOM 2719 O O . LEU A 1 363 ? 1.095 -14.791 4.718 1.00 98.81 363 LEU A O 1
ATOM 2723 N N . LEU A 1 364 ? 1.393 -13.921 2.651 1.00 98.88 364 LEU A N 1
ATOM 2724 C CA . LEU A 1 364 ? 0.171 -13.123 2.580 1.00 98.88 364 LEU A CA 1
ATOM 2725 C C . LEU A 1 364 ? -0.541 -13.438 1.261 1.00 98.88 364 LEU A C 1
ATOM 2727 O O . LEU A 1 364 ? -0.053 -13.100 0.187 1.00 98.88 364 LEU A O 1
ATOM 2731 N N . ARG A 1 365 ? -1.701 -14.086 1.319 1.00 98.88 365 ARG A N 1
ATOM 2732 C CA . ARG A 1 365 ? -2.498 -14.410 0.134 1.00 98.88 365 ARG A CA 1
ATOM 2733 C C . ARG A 1 365 ? -3.897 -13.818 0.248 1.00 98.88 365 ARG A C 1
ATOM 2735 O O . ARG A 1 365 ? -4.550 -14.008 1.269 1.00 98.88 365 ARG A O 1
ATOM 2742 N N . ASN A 1 366 ? -4.367 -13.160 -0.814 1.00 98.81 366 ASN A N 1
ATOM 2743 C CA . ASN A 1 366 ? -5.667 -12.479 -0.888 1.00 98.81 366 ASN A CA 1
ATOM 2744 C C . ASN A 1 366 ? -5.959 -11.630 0.364 1.00 98.81 366 ASN A C 1
ATOM 2746 O O . ASN A 1 366 ? -7.036 -11.719 0.959 1.00 98.81 366 ASN A O 1
ATOM 2750 N N . CYS A 1 367 ? -4.972 -10.844 0.795 1.00 98.94 367 CYS A N 1
ATOM 2751 C CA . CYS A 1 367 ? -5.132 -9.892 1.888 1.00 98.94 367 CYS A CA 1
ATOM 2752 C C . CYS A 1 367 ? -5.507 -8.510 1.341 1.00 98.94 367 CYS A C 1
ATOM 2754 O O . CYS A 1 367 ? -5.008 -8.102 0.295 1.00 98.94 367 CYS A O 1
ATOM 2756 N N . VAL A 1 368 ? -6.338 -7.773 2.072 1.00 98.75 368 VAL A N 1
ATOM 2757 C CA . VAL A 1 368 ? -6.595 -6.342 1.868 1.00 98.75 368 VAL A CA 1
ATOM 2758 C C . VAL A 1 368 ? -5.921 -5.595 3.015 1.00 98.75 368 VAL A C 1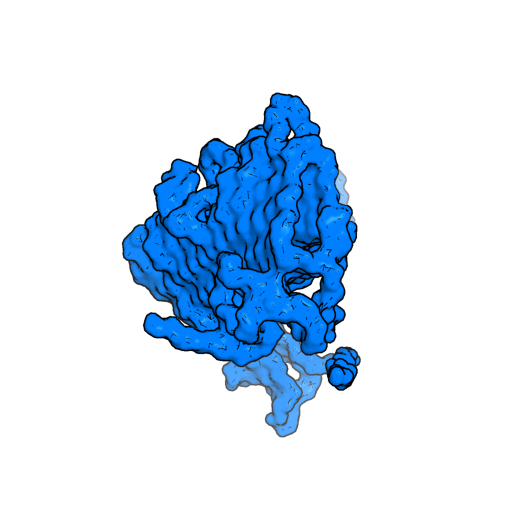
ATOM 2760 O O . VAL A 1 368 ? -6.253 -5.843 4.173 1.00 98.75 368 VAL A O 1
ATOM 2763 N N . ILE A 1 369 ? -4.941 -4.752 2.699 1.00 98.75 369 ILE A N 1
ATOM 2764 C CA . ILE A 1 369 ? -4.056 -4.081 3.658 1.00 98.75 369 ILE A CA 1
ATOM 2765 C C . ILE A 1 369 ? -4.253 -2.576 3.512 1.00 98.75 369 ILE A C 1
ATOM 2767 O O . ILE A 1 369 ? -4.037 -2.027 2.430 1.00 98.75 369 ILE A O 1
ATOM 2771 N N . GLU A 1 370 ? -4.695 -1.927 4.586 1.00 97.25 370 GLU A N 1
ATOM 2772 C CA . GLU A 1 370 ? -5.175 -0.544 4.542 1.00 97.25 370 GLU A CA 1
ATOM 2773 C C . GLU A 1 370 ? -4.785 0.240 5.788 1.00 97.25 370 GLU A C 1
ATOM 2775 O O . GLU A 1 370 ? -4.678 -0.346 6.862 1.00 97.25 370 GLU A O 1
ATOM 2780 N N . TYR A 1 371 ? -4.645 1.563 5.668 1.00 95.81 371 TYR A N 1
ATOM 2781 C CA . TYR A 1 371 ? -4.400 2.484 6.786 1.00 95.81 371 TYR A CA 1
ATOM 2782 C C . TYR A 1 371 ? -3.137 2.174 7.612 1.00 95.81 371 TYR A C 1
ATOM 2784 O O . TYR A 1 371 ? -3.079 2.473 8.803 1.00 95.81 371 TYR A O 1
ATOM 2792 N N . GLY A 1 372 ? -2.135 1.545 6.995 1.00 94.56 372 GLY A N 1
ATOM 2793 C CA . GLY A 1 372 ? -0.827 1.274 7.594 1.00 94.56 372 GLY A CA 1
ATOM 2794 C C . GLY A 1 372 ? 0.253 2.268 7.176 1.00 94.56 372 GLY A C 1
ATOM 2795 O O . GLY A 1 372 ? 0.047 3.090 6.282 1.00 94.56 372 GLY A O 1
ATOM 2796 N N . GLY A 1 373 ? 1.424 2.141 7.794 1.00 85.75 373 GLY A N 1
ATOM 2797 C CA . GLY A 1 373 ? 2.607 2.945 7.506 1.00 85.75 373 GLY A CA 1
ATOM 2798 C C . GLY A 1 373 ? 2.849 4.046 8.539 1.00 85.75 373 GLY A C 1
ATOM 2799 O O . GLY A 1 373 ? 1.985 4.413 9.339 1.00 85.75 373 GLY A O 1
ATOM 2800 N N . MET A 1 374 ? 4.068 4.581 8.546 1.00 79.69 374 MET A N 1
ATOM 2801 C CA . MET A 1 374 ? 4.464 5.694 9.413 1.00 79.69 374 MET A CA 1
ATOM 2802 C C . MET A 1 374 ? 4.853 6.916 8.574 1.00 79.69 374 MET A C 1
ATOM 2804 O O . MET A 1 374 ? 5.426 6.748 7.506 1.00 79.69 374 MET A O 1
ATOM 2808 N N . PRO A 1 375 ? 4.603 8.151 9.046 1.00 70.75 375 PRO A N 1
ATOM 2809 C CA . PRO A 1 375 ? 5.158 9.340 8.402 1.00 70.75 375 PRO A CA 1
ATOM 2810 C C . PRO A 1 375 ? 6.693 9.357 8.486 1.00 70.75 375 PRO A C 1
ATOM 2812 O O . PRO A 1 375 ? 7.240 9.093 9.560 1.00 70.75 375 PRO A O 1
ATOM 2815 N N . GLY A 1 376 ? 7.380 9.771 7.418 1.00 67.69 376 GLY A N 1
ATOM 2816 C CA . GLY A 1 376 ? 8.830 9.990 7.434 1.00 67.69 376 GLY A CA 1
ATOM 2817 C C . GLY A 1 376 ? 9.450 10.229 6.052 1.00 67.69 376 GLY A C 1
ATOM 2818 O O . GLY A 1 376 ? 8.733 10.356 5.070 1.00 67.69 376 GLY A O 1
ATOM 2819 N N . SER A 1 377 ? 10.782 10.369 5.998 1.00 67.19 377 SER A N 1
ATOM 2820 C CA . SER A 1 377 ? 11.554 10.657 4.773 1.00 67.19 377 SER A CA 1
ATOM 2821 C C . SER A 1 377 ? 12.400 9.457 4.337 1.00 67.19 377 SER A C 1
ATOM 2823 O O . SER A 1 377 ? 13.068 8.829 5.161 1.00 67.19 377 SER A O 1
ATOM 2825 N N . HIS A 1 378 ? 12.472 9.208 3.028 1.00 65.75 378 HIS A N 1
ATOM 2826 C CA . HIS A 1 378 ? 13.256 8.124 2.410 1.00 65.75 378 HIS A CA 1
ATOM 2827 C C . HIS A 1 378 ? 14.773 8.349 2.442 1.00 65.75 378 HIS A C 1
ATOM 2829 O O . HIS A 1 378 ? 15.562 7.448 2.148 1.00 65.75 378 HIS A O 1
ATOM 2835 N N . THR A 1 379 ? 15.222 9.549 2.820 1.00 66.31 379 THR A N 1
ATOM 2836 C CA . THR A 1 379 ? 16.653 9.867 2.929 1.00 66.31 379 THR A CA 1
ATOM 2837 C C . THR A 1 379 ? 17.381 9.005 3.963 1.00 66.31 379 THR A C 1
ATOM 2839 O O . THR A 1 379 ? 18.584 8.779 3.827 1.00 66.31 379 THR A O 1
ATOM 2842 N N . ASP A 1 380 ? 16.660 8.476 4.955 1.00 64.94 380 ASP A N 1
ATOM 2843 C CA . ASP A 1 380 ? 17.210 7.672 6.052 1.00 64.94 380 ASP A CA 1
ATOM 2844 C C . ASP A 1 380 ? 17.838 6.348 5.571 1.00 64.94 380 ASP A C 1
ATOM 2846 O O . ASP A 1 380 ? 18.678 5.765 6.258 1.00 64.94 380 ASP A O 1
ATOM 2850 N N . TYR A 1 381 ? 17.507 5.882 4.362 1.00 75.25 381 TYR A N 1
ATOM 2851 C CA . TYR A 1 381 ? 18.074 4.656 3.789 1.00 75.25 381 TYR A CA 1
ATOM 2852 C C . TYR A 1 381 ? 19.539 4.780 3.365 1.00 75.25 381 TYR A C 1
ATOM 2854 O O . TYR A 1 381 ? 20.253 3.773 3.273 1.00 75.25 381 TYR A O 1
ATOM 2862 N N . TYR A 1 382 ? 20.004 6.002 3.123 1.00 73.00 382 TYR A N 1
ATOM 2863 C CA . TYR A 1 382 ? 21.332 6.277 2.581 1.00 73.00 382 TYR A CA 1
ATOM 2864 C C . TYR A 1 382 ? 22.376 6.595 3.657 1.00 73.00 382 TYR A C 1
ATOM 2866 O O . TYR A 1 382 ? 23.578 6.553 3.376 1.00 73.00 382 TYR A O 1
ATOM 2874 N N . GLU A 1 383 ? 21.939 6.873 4.885 1.00 71.69 383 GLU A N 1
ATOM 2875 C CA . GLU A 1 383 ? 22.816 7.264 5.983 1.00 71.69 383 GLU A CA 1
ATOM 2876 C C . GLU A 1 383 ? 23.293 6.062 6.825 1.00 71.69 383 GLU A C 1
ATOM 2878 O O . GLU A 1 383 ? 22.589 5.057 6.962 1.00 71.69 383 GLU A O 1
ATOM 2883 N N . PRO A 1 384 ? 24.506 6.122 7.411 1.00 66.88 384 PRO A N 1
ATOM 2884 C CA . PRO A 1 384 ? 24.964 5.120 8.367 1.00 66.88 384 PRO A CA 1
ATOM 2885 C C . PRO A 1 384 ? 24.214 5.243 9.701 1.00 66.88 384 PRO A C 1
ATOM 2887 O O . PRO A 1 384 ? 24.257 6.291 10.341 1.00 66.88 384 PRO A O 1
ATOM 2890 N N . GLY A 1 385 ? 23.618 4.152 10.182 1.00 71.56 385 GLY A N 1
ATOM 2891 C CA . GLY A 1 385 ? 22.980 4.097 11.502 1.00 71.56 385 GLY A CA 1
ATOM 2892 C C . GLY A 1 385 ? 21.641 3.364 11.475 1.00 71.56 385 GLY A C 1
ATOM 2893 O O . GLY A 1 385 ? 21.243 2.899 10.412 1.00 71.56 385 GLY A O 1
ATOM 2894 N N . PRO A 1 386 ? 20.958 3.221 12.626 1.00 74.19 386 PRO A N 1
ATOM 2895 C CA . PRO A 1 386 ? 19.642 2.590 12.693 1.00 74.19 386 PRO A CA 1
ATOM 2896 C C . PRO A 1 386 ? 18.673 3.231 11.697 1.00 74.19 386 PRO A C 1
ATOM 2898 O O . PRO A 1 386 ? 18.588 4.456 11.633 1.00 74.19 386 PRO A O 1
ATOM 2901 N N . ARG A 1 387 ? 17.950 2.404 10.939 1.00 83.00 387 ARG A N 1
ATOM 2902 C CA . ARG A 1 387 ? 16.980 2.876 9.949 1.00 83.00 387 ARG A CA 1
ATOM 2903 C C . ARG A 1 387 ? 15.591 2.991 10.553 1.00 83.00 387 ARG A C 1
ATOM 2905 O O . ARG A 1 387 ? 15.179 2.135 11.337 1.00 83.00 387 ARG A O 1
ATOM 2912 N N . SER A 1 388 ? 14.881 4.030 10.137 1.00 82.50 388 SER A N 1
ATOM 2913 C CA . SER A 1 388 ? 13.441 4.160 10.328 1.00 82.50 388 SER A CA 1
ATOM 2914 C C . SER A 1 388 ? 12.773 3.772 9.018 1.00 82.50 388 SER A C 1
ATOM 2916 O O . SER A 1 388 ? 13.033 4.397 7.997 1.00 82.50 388 SER A O 1
ATOM 2918 N N . TYR A 1 389 ? 11.965 2.719 9.054 1.00 87.38 389 TYR A N 1
ATOM 2919 C CA . TYR A 1 389 ? 11.164 2.283 7.913 1.00 87.38 389 TYR A CA 1
ATOM 2920 C C . TYR A 1 389 ? 9.796 2.950 7.977 1.00 87.38 389 TYR A C 1
ATOM 2922 O O . TYR A 1 389 ? 9.244 3.079 9.076 1.00 87.38 389 TYR A O 1
ATOM 2930 N N . HIS A 1 390 ? 9.237 3.303 6.827 1.00 85.69 390 HIS A N 1
ATOM 2931 C CA . HIS A 1 390 ? 7.953 4.014 6.725 1.00 85.69 390 HIS A CA 1
ATOM 2932 C C . HIS A 1 390 ? 6.850 3.129 6.143 1.00 85.69 390 HIS A C 1
ATOM 2934 O O . HIS A 1 390 ? 5.664 3.387 6.347 1.00 85.69 390 HIS A O 1
ATOM 2940 N N . GLU A 1 391 ? 7.251 2.029 5.510 1.00 92.94 391 GLU A N 1
ATOM 2941 C CA . GLU A 1 391 ? 6.390 1.088 4.817 1.00 92.94 391 GLU A CA 1
ATOM 2942 C C . GLU A 1 391 ? 5.477 0.341 5.789 1.00 92.94 391 GLU A C 1
ATOM 2944 O O . GLU A 1 391 ? 5.877 -0.039 6.899 1.00 92.94 391 GLU A O 1
ATOM 2949 N N . ALA A 1 392 ? 4.251 0.075 5.340 1.00 95.69 392 ALA A N 1
ATOM 2950 C CA . ALA A 1 392 ? 3.282 -0.741 6.058 1.00 95.69 392 ALA A CA 1
ATOM 2951 C C . ALA A 1 392 ? 3.807 -2.170 6.298 1.00 95.69 392 ALA A C 1
ATOM 2953 O O . ALA A 1 392 ? 3.490 -2.781 7.322 1.00 95.69 392 ALA A O 1
ATOM 2954 N N . ILE A 1 393 ? 4.632 -2.698 5.386 1.00 98.25 393 ILE A N 1
ATOM 2955 C CA . ILE A 1 393 ? 5.280 -4.010 5.501 1.00 98.25 393 ILE A CA 1
ATO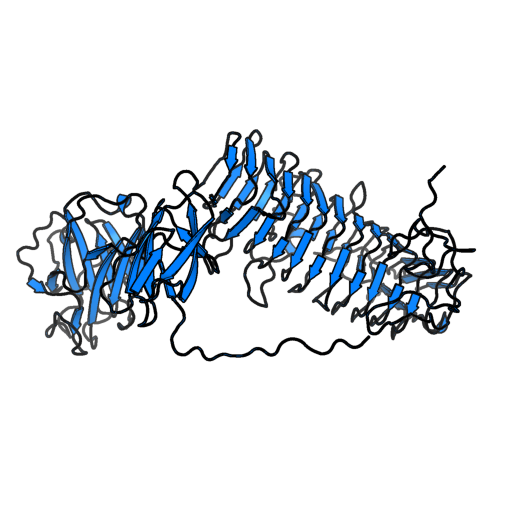M 2956 C C . ILE A 1 393 ? 6.791 -3.867 5.331 1.00 98.25 393 ILE A C 1
ATOM 2958 O O . ILE A 1 393 ? 7.271 -3.354 4.326 1.00 98.25 393 ILE A O 1
ATOM 2962 N N . VAL A 1 394 ? 7.556 -4.407 6.276 1.00 97.62 394 VAL A N 1
ATOM 2963 C CA . VAL A 1 394 ? 9.022 -4.370 6.250 1.00 97.62 394 VAL A CA 1
ATOM 2964 C C . VAL A 1 394 ? 9.572 -5.787 6.381 1.00 97.62 394 VAL A C 1
ATOM 2966 O O . VAL A 1 394 ? 9.249 -6.500 7.327 1.00 97.62 394 VAL A O 1
ATOM 2969 N N . VAL A 1 395 ? 10.421 -6.205 5.445 1.00 98.62 395 VAL A N 1
ATOM 2970 C CA . VAL A 1 395 ? 11.037 -7.537 5.388 1.00 98.62 395 VAL A CA 1
ATOM 2971 C C . VAL A 1 395 ? 12.544 -7.403 5.573 1.00 98.62 395 VAL A C 1
ATOM 2973 O O . VAL A 1 395 ? 13.236 -6.884 4.702 1.00 98.62 395 VAL A O 1
ATOM 2976 N N . ILE A 1 396 ? 13.068 -7.900 6.692 1.00 98.06 396 ILE A N 1
ATOM 2977 C CA . ILE A 1 396 ? 14.482 -7.792 7.074 1.00 98.06 396 ILE A CA 1
ATOM 2978 C C . ILE A 1 396 ? 15.039 -9.191 7.313 1.00 98.06 396 ILE A C 1
ATOM 2980 O O . ILE A 1 396 ? 14.531 -9.929 8.160 1.00 98.06 396 ILE A O 1
ATOM 2984 N N . ALA A 1 397 ? 16.090 -9.563 6.575 1.00 97.62 397 ALA A N 1
ATOM 2985 C CA . ALA A 1 397 ? 16.722 -10.884 6.662 1.00 97.62 397 ALA A CA 1
ATOM 2986 C C . ALA A 1 397 ? 15.711 -12.058 6.645 1.00 97.62 397 ALA A C 1
ATOM 2988 O O . ALA A 1 397 ? 15.852 -13.033 7.385 1.00 97.62 397 ALA A O 1
ATOM 2989 N N . SER A 1 398 ? 14.653 -11.935 5.838 1.00 98.50 398 SER A N 1
ATOM 2990 C CA . SER A 1 398 ? 13.536 -12.883 5.774 1.00 98.50 398 SER A CA 1
ATOM 2991 C C . SER A 1 398 ? 12.983 -13.015 4.348 1.00 98.50 398 SER A C 1
ATOM 2993 O O . SER A 1 398 ? 13.430 -12.340 3.420 1.00 98.50 398 SER A O 1
ATOM 2995 N N . HIS A 1 399 ? 12.019 -13.914 4.157 1.00 98.75 399 HIS A N 1
ATOM 2996 C CA . HIS A 1 399 ? 11.322 -14.104 2.889 1.00 98.75 399 HIS A CA 1
ATOM 2997 C C . HIS A 1 399 ? 9.819 -13.872 3.042 1.00 98.75 399 HIS A C 1
ATOM 2999 O O . HIS A 1 399 ? 9.225 -14.289 4.043 1.00 98.75 399 HIS A O 1
ATOM 3005 N N . LEU A 1 400 ? 9.215 -13.253 2.030 1.00 98.88 400 LEU A N 1
ATOM 3006 C CA . LEU A 1 400 ? 7.779 -13.012 1.947 1.00 98.88 400 LEU A CA 1
ATOM 3007 C C . LEU A 1 400 ? 7.228 -13.442 0.579 1.00 98.88 400 LEU A C 1
ATOM 3009 O O . LEU A 1 400 ? 7.638 -12.915 -0.452 1.00 98.88 400 LEU A O 1
ATOM 3013 N N . ASP A 1 401 ? 6.251 -14.343 0.586 1.00 98.88 401 ASP A N 1
ATOM 3014 C CA . ASP A 1 401 ? 5.396 -14.616 -0.569 1.00 98.88 401 ASP A CA 1
ATOM 3015 C C . ASP A 1 401 ? 4.089 -13.808 -0.437 1.00 98.88 401 ASP A C 1
ATOM 3017 O O . ASP A 1 401 ? 3.354 -13.955 0.544 1.00 98.88 401 ASP A O 1
ATOM 3021 N N . MET A 1 402 ? 3.785 -12.967 -1.427 1.00 98.75 402 MET A N 1
ATOM 3022 C CA . MET A 1 402 ? 2.524 -12.237 -1.573 1.00 98.75 402 MET A CA 1
ATOM 3023 C C . MET A 1 402 ? 1.817 -12.622 -2.869 1.00 98.75 402 MET A C 1
ATOM 3025 O O . MET A 1 402 ? 2.427 -12.606 -3.937 1.00 98.75 402 MET A O 1
ATOM 3029 N N . ASP A 1 403 ? 0.528 -12.941 -2.778 1.00 98.81 403 ASP A N 1
ATOM 3030 C CA . ASP A 1 403 ? -0.259 -13.433 -3.912 1.00 98.81 403 ASP A CA 1
ATOM 3031 C C . ASP A 1 403 ? -1.705 -12.918 -3.855 1.00 98.81 403 ASP A C 1
ATOM 3033 O O . ASP A 1 403 ? -2.439 -13.210 -2.908 1.00 98.81 403 ASP A O 1
ATOM 3037 N N . GLY A 1 404 ? -2.131 -12.138 -4.850 1.00 98.69 404 GLY A N 1
ATOM 3038 C CA . GLY A 1 404 ? -3.512 -11.646 -4.940 1.00 98.69 404 GLY A CA 1
ATOM 3039 C C . GLY A 1 404 ? -3.891 -10.594 -3.889 1.00 98.69 404 GLY A C 1
ATOM 3040 O O . GLY A 1 404 ? -5.075 -10.407 -3.610 1.00 98.69 404 GLY A O 1
ATOM 3041 N N . CYS A 1 405 ? -2.918 -9.940 -3.252 1.00 98.88 405 CYS A N 1
ATOM 3042 C CA . CYS A 1 405 ? -3.173 -8.946 -2.206 1.00 98.88 405 CYS A CA 1
ATOM 3043 C C . CYS A 1 405 ? -3.504 -7.564 -2.788 1.00 98.88 405 CYS A C 1
ATOM 3045 O O . CYS A 1 405 ? -3.040 -7.204 -3.865 1.00 98.88 405 CYS A O 1
ATOM 3047 N N . THR A 1 406 ? -4.277 -6.763 -2.059 1.00 98.75 406 THR A N 1
ATOM 3048 C CA . THR A 1 406 ? -4.532 -5.347 -2.365 1.00 98.75 406 THR A CA 1
ATOM 3049 C C . THR A 1 406 ? -3.979 -4.479 -1.245 1.00 98.75 406 THR A C 1
ATOM 3051 O O . THR A 1 406 ? -4.289 -4.713 -0.078 1.00 98.75 406 THR A O 1
ATOM 3054 N N . ILE A 1 407 ? -3.177 -3.484 -1.606 1.00 97.88 407 ILE A N 1
ATOM 3055 C CA . ILE A 1 407 ? -2.625 -2.468 -0.713 1.00 97.88 407 ILE A CA 1
ATOM 3056 C C . ILE A 1 407 ? -3.193 -1.119 -1.150 1.00 97.88 407 ILE A C 1
ATOM 3058 O O . ILE A 1 407 ? -3.043 -0.735 -2.312 1.00 97.88 407 ILE A O 1
ATOM 3062 N N . GLN A 1 408 ? -3.879 -0.432 -0.239 1.00 95.06 408 GLN A N 1
ATOM 3063 C CA . GLN A 1 408 ? -4.583 0.815 -0.540 1.00 95.06 408 GLN A CA 1
ATOM 3064 C C . GLN A 1 408 ? -4.765 1.686 0.709 1.00 95.06 408 GLN A C 1
ATOM 3066 O O . GLN A 1 408 ? -4.571 1.215 1.825 1.00 95.06 408 GLN A O 1
ATOM 3071 N N . HIS A 1 409 ? -5.166 2.947 0.534 1.00 92.56 409 HIS A N 1
ATOM 3072 C CA . HIS A 1 409 ? -5.515 3.857 1.640 1.00 92.56 409 HIS A CA 1
ATOM 3073 C C . HIS A 1 409 ? -4.390 4.026 2.682 1.00 92.56 409 HIS A C 1
ATOM 3075 O O . HIS A 1 409 ? -4.635 3.966 3.887 1.00 92.56 409 HIS A O 1
ATOM 3081 N N . LEU A 1 410 ? -3.141 4.197 2.231 1.00 92.62 410 LEU A N 1
ATOM 3082 C CA . LEU A 1 410 ? -1.976 4.343 3.110 1.00 92.62 410 LEU A CA 1
ATOM 3083 C C . LEU A 1 410 ? -1.552 5.824 3.253 1.00 92.62 410 LEU A C 1
ATOM 3085 O O . LEU A 1 410 ? -1.238 6.454 2.245 1.00 92.62 410 LEU A O 1
ATOM 3089 N N . PRO A 1 411 ? -1.501 6.408 4.472 1.00 90.56 411 PRO A N 1
ATOM 3090 C CA . PRO A 1 411 ? -2.002 5.870 5.741 1.00 90.56 411 PRO A CA 1
ATOM 3091 C C . PRO A 1 411 ? -3.493 6.188 5.944 1.00 90.56 411 PRO A C 1
ATOM 3093 O O . PRO A 1 411 ? -4.059 5.887 6.992 1.00 90.56 411 PRO A O 1
ATOM 3096 N N . ASN A 1 412 ? -4.110 6.874 4.978 1.00 89.12 412 ASN A N 1
ATOM 3097 C CA . ASN A 1 412 ? -5.504 7.286 4.982 1.00 89.12 412 ASN A CA 1
ATOM 3098 C C . ASN A 1 412 ? -5.982 7.623 3.556 1.00 89.12 412 ASN A C 1
ATOM 3100 O O . ASN A 1 412 ? -5.265 7.451 2.571 1.00 89.12 412 ASN A O 1
ATOM 3104 N N . ASP A 1 413 ? -7.212 8.122 3.454 1.00 85.50 413 ASP A N 1
ATOM 3105 C CA . ASP A 1 413 ? -7.885 8.431 2.190 1.00 85.50 413 ASP A CA 1
ATOM 3106 C C . ASP A 1 413 ? -7.524 9.788 1.565 1.00 85.50 413 ASP A C 1
ATOM 3108 O O . ASP A 1 413 ? -7.938 10.073 0.436 1.00 85.50 413 ASP A O 1
ATOM 3112 N N . ALA A 1 414 ? -6.775 10.644 2.265 1.00 83.50 414 ALA A N 1
ATOM 3113 C CA . ALA A 1 414 ? -6.504 12.006 1.816 1.00 83.50 414 ALA A CA 1
ATOM 3114 C C . ALA A 1 414 ? -5.695 12.029 0.513 1.00 83.50 414 ALA A C 1
ATOM 3116 O O . ALA A 1 414 ? -4.828 11.194 0.293 1.00 83.50 414 ALA A O 1
ATOM 3117 N N . ALA A 1 415 ? -5.936 13.016 -0.352 1.00 78.50 415 ALA A N 1
ATOM 3118 C CA . ALA A 1 415 ? -5.262 13.110 -1.652 1.00 78.50 415 ALA A CA 1
ATOM 3119 C C . ALA A 1 415 ? -3.728 13.257 -1.559 1.00 78.50 415 ALA A C 1
ATOM 3121 O O . ALA A 1 415 ? -3.037 12.940 -2.518 1.00 78.50 415 ALA A O 1
ATOM 3122 N N . ASN A 1 416 ? -3.215 13.719 -0.417 1.00 78.12 416 ASN A N 1
ATOM 3123 C CA . ASN A 1 416 ? -1.793 13.875 -0.103 1.00 78.12 416 ASN A CA 1
ATOM 3124 C C . ASN A 1 416 ? -1.251 12.756 0.810 1.00 78.12 416 ASN A C 1
ATOM 3126 O O . ASN A 1 416 ? -0.254 12.953 1.500 1.00 78.12 416 ASN A O 1
ATOM 3130 N N . ALA A 1 417 ? -1.958 11.630 0.917 1.00 79.25 417 ALA A N 1
ATOM 3131 C CA . ALA A 1 417 ? -1.505 10.474 1.679 1.00 79.25 417 ALA A CA 1
ATOM 3132 C C . ALA A 1 417 ? -0.415 9.726 0.897 1.00 79.25 417 ALA A C 1
ATOM 3134 O O . ALA A 1 417 ? -0.678 9.223 -0.192 1.00 79.25 417 ALA A O 1
ATOM 3135 N N . GLU A 1 418 ? 0.789 9.669 1.463 1.00 84.00 418 GLU A N 1
ATOM 3136 C CA . GLU A 1 418 ? 2.007 9.181 0.795 1.00 84.00 418 GLU A CA 1
ATOM 3137 C C . GLU A 1 418 ? 2.685 8.048 1.580 1.00 84.00 418 GLU A C 1
ATOM 3139 O O . GLU A 1 418 ? 3.891 7.877 1.484 1.00 84.00 418 GLU A O 1
ATOM 3144 N N . ALA A 1 419 ? 1.957 7.284 2.405 1.00 86.38 419 ALA A N 1
ATOM 3145 C CA . ALA A 1 419 ? 2.606 6.160 3.084 1.00 86.38 419 ALA A CA 1
ATOM 3146 C C . ALA A 1 419 ? 2.841 4.994 2.116 1.00 86.38 419 ALA A C 1
ATOM 3148 O O . ALA A 1 419 ? 2.073 4.764 1.174 1.00 86.38 419 ALA A O 1
ATOM 3149 N N . ASP A 1 420 ? 3.902 4.247 2.398 1.00 90.00 420 ASP A N 1
ATOM 3150 C CA . ASP A 1 420 ? 4.465 3.274 1.474 1.00 90.00 420 ASP A CA 1
ATOM 3151 C C . ASP A 1 420 ? 4.004 1.845 1.752 1.00 90.00 420 ASP A C 1
ATOM 3153 O O . ASP A 1 420 ? 3.683 1.460 2.881 1.00 90.00 420 ASP A O 1
ATOM 3157 N N . GLY A 1 421 ? 4.024 1.023 0.709 1.00 94.25 421 GLY A N 1
ATOM 3158 C CA . GLY A 1 421 ? 3.609 -0.369 0.763 1.00 94.25 421 GLY A CA 1
ATOM 3159 C C . GLY A 1 421 ? 4.621 -1.271 1.465 1.00 94.25 421 GLY A C 1
ATOM 3160 O O . GLY A 1 421 ? 4.351 -1.772 2.561 1.00 94.25 421 GLY A O 1
ATOM 3161 N N . ILE A 1 422 ? 5.740 -1.567 0.793 1.00 96.62 422 ILE A N 1
ATOM 3162 C CA . ILE A 1 422 ? 6.612 -2.694 1.161 1.00 96.62 422 ILE A CA 1
ATOM 3163 C C . ILE A 1 422 ? 8.098 -2.348 1.034 1.00 96.62 422 ILE A C 1
ATOM 3165 O O . ILE A 1 422 ? 8.533 -1.912 -0.026 1.00 96.62 422 ILE A O 1
ATOM 3169 N N . ALA A 1 423 ? 8.894 -2.665 2.059 1.00 96.25 423 ALA A N 1
ATOM 3170 C CA . ALA A 1 423 ? 10.357 -2.624 2.023 1.00 96.25 423 ALA A CA 1
ATOM 3171 C C . ALA A 1 423 ? 10.970 -4.019 2.190 1.00 96.25 423 ALA A C 1
ATOM 3173 O O . ALA A 1 423 ? 10.599 -4.761 3.098 1.00 96.25 423 ALA A O 1
ATOM 3174 N N . ILE A 1 424 ? 11.957 -4.365 1.356 1.00 98.00 424 ILE A N 1
ATOM 3175 C CA . ILE A 1 424 ? 12.729 -5.614 1.451 1.00 98.00 424 ILE A CA 1
ATOM 3176 C C . ILE A 1 424 ? 14.224 -5.306 1.575 1.00 98.00 424 ILE A C 1
ATOM 3178 O O . ILE A 1 424 ? 14.857 -4.821 0.635 1.00 98.00 424 ILE A O 1
ATOM 3182 N N . ILE A 1 425 ? 14.802 -5.600 2.739 1.00 96.69 425 ILE A N 1
ATOM 3183 C CA . ILE A 1 425 ? 16.076 -5.025 3.177 1.00 96.69 425 ILE A CA 1
ATOM 3184 C C . ILE A 1 425 ? 17.054 -6.116 3.608 1.00 96.69 425 ILE A C 1
ATOM 3186 O O . ILE A 1 425 ? 16.857 -6.791 4.621 1.00 96.69 425 ILE A O 1
ATOM 3190 N N . SER A 1 426 ? 18.149 -6.258 2.857 1.00 97.00 426 SER A N 1
ATOM 3191 C CA . SER A 1 426 ? 19.211 -7.218 3.181 1.00 97.00 426 SER A CA 1
ATOM 3192 C C . SER A 1 426 ? 20.366 -6.606 3.974 1.00 97.00 426 SER A C 1
ATOM 3194 O O . SER A 1 426 ? 21.086 -7.311 4.682 1.00 97.00 426 SER A O 1
ATOM 3196 N N . ASP A 1 427 ? 20.562 -5.292 3.852 1.00 94.12 427 ASP A N 1
ATOM 3197 C CA . ASP A 1 427 ? 21.675 -4.559 4.455 1.00 94.12 427 ASP A CA 1
ATOM 3198 C C . ASP A 1 427 ? 21.274 -3.816 5.737 1.00 94.12 427 ASP A C 1
ATOM 3200 O O . ASP A 1 427 ? 21.874 -2.783 6.039 1.00 94.12 427 ASP A O 1
ATOM 3204 N N . ASP A 1 428 ? 20.243 -4.269 6.465 1.00 93.88 428 ASP A N 1
ATOM 3205 C CA . ASP A 1 428 ? 19.861 -3.651 7.742 1.00 93.88 428 ASP A CA 1
ATOM 3206 C C . ASP A 1 428 ? 21.070 -3.630 8.701 1.00 93.88 428 ASP A C 1
ATOM 3208 O O . ASP A 1 428 ? 21.739 -4.650 8.873 1.00 93.88 428 ASP A O 1
ATOM 3212 N N . PRO A 1 429 ? 21.400 -2.480 9.311 1.00 91.75 429 PRO A N 1
ATOM 3213 C CA . PRO A 1 429 ? 22.605 -2.338 10.125 1.00 91.75 429 PRO A CA 1
ATOM 3214 C C . PRO A 1 429 ? 22.542 -3.114 11.445 1.00 91.75 429 PRO A C 1
ATOM 3216 O O . PRO A 1 429 ? 23.590 -3.437 12.006 1.00 91.75 429 PRO A O 1
ATOM 3219 N N . ASN A 1 430 ? 21.340 -3.404 11.948 1.00 92.00 430 ASN A N 1
ATOM 3220 C CA . ASN A 1 430 ? 21.123 -4.138 13.192 1.00 92.00 430 ASN A CA 1
ATOM 3221 C C . ASN A 1 430 ? 20.859 -5.628 12.937 1.00 92.00 430 ASN A C 1
ATOM 3223 O O . ASN A 1 430 ? 21.214 -6.459 13.774 1.00 92.00 430 ASN A O 1
ATOM 3227 N N . LEU A 1 431 ? 20.259 -5.970 11.795 1.00 93.69 431 LEU A N 1
ATOM 3228 C CA . LEU A 1 431 ? 19.925 -7.337 11.408 1.00 93.69 431 LEU A CA 1
ATOM 3229 C C . LEU A 1 431 ? 20.268 -7.616 9.931 1.00 93.69 431 LEU A C 1
ATOM 3231 O O . LEU A 1 431 ? 19.374 -7.865 9.119 1.00 93.69 431 LEU A O 1
ATOM 3235 N N . PRO A 1 432 ? 21.559 -7.599 9.556 1.00 94.69 432 PRO A N 1
ATOM 3236 C CA . PRO A 1 432 ? 21.962 -7.882 8.187 1.00 94.69 432 PRO A CA 1
ATOM 3237 C C . PRO A 1 432 ? 21.706 -9.354 7.848 1.00 94.69 432 PRO A C 1
ATOM 3239 O O . PRO A 1 432 ? 21.974 -10.256 8.646 1.00 94.69 432 PRO A O 1
ATOM 3242 N N . GLY A 1 433 ? 21.244 -9.619 6.632 1.00 96.88 433 GLY A N 1
ATOM 3243 C CA . GLY A 1 433 ? 20.971 -10.972 6.162 1.00 96.88 433 GLY A CA 1
ATOM 3244 C C . GLY A 1 433 ? 20.122 -10.960 4.903 1.00 96.88 433 GLY A C 1
ATOM 3245 O O . GLY A 1 433 ? 19.435 -9.988 4.630 1.00 96.88 433 GLY A O 1
ATOM 3246 N N . ARG A 1 434 ? 20.163 -12.038 4.116 1.00 97.38 434 ARG A N 1
ATOM 3247 C CA . ARG A 1 434 ? 19.432 -12.102 2.843 1.00 97.38 434 ARG A CA 1
ATOM 3248 C C . ARG A 1 434 ? 17.932 -11.909 3.073 1.00 97.38 434 ARG A C 1
ATOM 3250 O O . ARG A 1 434 ? 17.307 -12.733 3.738 1.00 97.38 434 ARG A O 1
ATOM 3257 N N . ALA A 1 435 ? 17.372 -10.873 2.466 1.00 98.44 435 ALA A N 1
ATOM 3258 C CA . ALA A 1 435 ? 15.944 -10.645 2.355 1.00 98.44 435 ALA A CA 1
ATOM 3259 C C . ALA A 1 435 ? 15.475 -10.863 0.912 1.00 98.44 435 ALA A C 1
ATOM 3261 O O . ALA A 1 435 ? 16.227 -10.669 -0.050 1.00 98.44 435 ALA A O 1
ATOM 3262 N N . SER A 1 436 ? 14.239 -11.329 0.750 1.00 98.88 436 SER A N 1
ATOM 3263 C CA . SER A 1 436 ? 13.644 -11.501 -0.576 1.00 98.88 436 SER A CA 1
ATOM 3264 C C . SER A 1 436 ? 12.122 -11.527 -0.549 1.00 98.88 436 SER A C 1
ATOM 3266 O O . SER A 1 436 ? 11.535 -11.856 0.480 1.00 98.88 436 SER A O 1
ATOM 3268 N N . ALA A 1 437 ? 11.488 -11.253 -1.687 1.00 98.81 437 ALA A N 1
ATOM 3269 C CA . ALA A 1 437 ? 10.046 -11.421 -1.824 1.00 98.81 437 ALA A CA 1
ATOM 3270 C C . ALA A 1 437 ? 9.619 -11.916 -3.211 1.00 98.81 437 ALA A C 1
ATOM 3272 O O . ALA A 1 437 ? 10.259 -11.622 -4.222 1.00 98.81 437 ALA A O 1
ATOM 3273 N N . HIS A 1 438 ? 8.507 -12.645 -3.252 1.00 98.88 438 HIS A N 1
ATOM 3274 C CA . HIS A 1 438 ? 7.720 -12.839 -4.465 1.00 98.88 438 HIS A CA 1
ATOM 3275 C C . HIS A 1 438 ? 6.393 -12.113 -4.294 1.00 98.88 438 HIS A C 1
ATOM 3277 O O . HIS A 1 438 ? 5.658 -12.398 -3.358 1.00 98.88 438 HIS A O 1
ATOM 3283 N N . ILE A 1 439 ? 6.084 -11.188 -5.192 1.00 98.88 439 ILE A N 1
ATOM 3284 C CA . ILE A 1 439 ? 4.879 -10.366 -5.156 1.00 98.88 439 ILE A CA 1
ATOM 3285 C C . ILE A 1 439 ? 4.155 -10.605 -6.473 1.00 98.88 439 ILE A C 1
ATOM 3287 O O . ILE A 1 439 ? 4.641 -10.221 -7.537 1.00 98.88 439 ILE A O 1
ATOM 3291 N N . LYS A 1 440 ? 3.029 -11.316 -6.407 1.00 98.88 440 LYS A N 1
ATOM 3292 C CA . LYS A 1 440 ? 2.316 -11.814 -7.582 1.00 98.88 440 LYS A CA 1
ATOM 3293 C C . LYS A 1 440 ? 0.858 -11.404 -7.570 1.00 98.88 440 LYS A C 1
ATOM 3295 O O . LYS A 1 440 ? 0.197 -11.513 -6.541 1.00 98.88 440 LYS A O 1
ATOM 3300 N N . ALA A 1 441 ? 0.341 -10.982 -8.720 1.00 98.69 441 ALA A N 1
ATOM 3301 C CA . ALA A 1 441 ? -1.076 -10.649 -8.887 1.00 98.69 441 ALA A CA 1
ATOM 3302 C C . ALA A 1 441 ? -1.607 -9.641 -7.842 1.00 98.69 441 ALA A C 1
ATOM 3304 O O . ALA A 1 441 ? -2.792 -9.653 -7.503 1.00 98.69 441 ALA A O 1
ATOM 3305 N N . CYS A 1 442 ? -0.729 -8.792 -7.300 1.00 98.81 442 CYS A N 1
ATOM 3306 C CA . CYS A 1 442 ? -1.072 -7.821 -6.268 1.00 98.81 442 CYS A CA 1
ATOM 3307 C C . CYS A 1 442 ? -1.521 -6.492 -6.882 1.00 98.81 442 CYS A C 1
ATOM 3309 O O . CYS A 1 442 ? -1.209 -6.176 -8.030 1.00 98.81 442 CYS A O 1
ATOM 3311 N N . ARG A 1 443 ? -2.246 -5.695 -6.099 1.00 98.38 443 ARG A N 1
ATOM 3312 C CA . ARG A 1 443 ? -2.734 -4.368 -6.481 1.00 98.38 443 ARG A CA 1
ATOM 3313 C C . ARG A 1 443 ? -2.202 -3.320 -5.513 1.00 98.38 443 ARG A C 1
ATOM 3315 O O . ARG A 1 443 ? -2.377 -3.486 -4.308 1.00 98.38 443 ARG A O 1
ATOM 3322 N N . PHE A 1 444 ? -1.625 -2.251 -6.040 1.00 96.00 444 PHE A N 1
ATOM 3323 C CA . PHE A 1 444 ? -1.149 -1.088 -5.292 1.00 96.00 444 PHE A CA 1
ATOM 3324 C C . PHE A 1 444 ? -1.965 0.121 -5.750 1.00 96.00 444 PHE A C 1
ATOM 3326 O O . PHE A 1 444 ? -1.869 0.521 -6.909 1.00 96.00 444 PHE A O 1
ATOM 3333 N N . LEU A 1 445 ? -2.847 0.623 -4.882 1.00 93.56 445 LEU A N 1
ATOM 3334 C CA . LEU A 1 445 ? -3.892 1.579 -5.259 1.00 93.56 445 LEU A CA 1
ATOM 3335 C C . LEU A 1 445 ? -3.845 2.829 -4.375 1.00 93.56 445 LEU A C 1
ATOM 3337 O O . LEU A 1 445 ? -4.207 2.771 -3.199 1.00 93.56 445 LEU A O 1
ATOM 3341 N N . GLY A 1 446 ? -3.485 3.978 -4.942 1.00 87.69 446 GLY A N 1
ATOM 3342 C CA . GLY A 1 446 ? -3.624 5.260 -4.248 1.00 87.69 446 GLY A CA 1
ATOM 3343 C C . GLY A 1 446 ? -2.640 5.480 -3.097 1.00 87.69 446 GLY A C 1
ATOM 3344 O O . GLY A 1 446 ? -3.030 6.093 -2.103 1.00 87.69 446 GLY A O 1
ATOM 3345 N N . ILE A 1 447 ? -1.424 4.937 -3.190 1.00 87.94 447 ILE A N 1
ATOM 3346 C CA . ILE A 1 447 ? -0.403 4.963 -2.123 1.00 87.94 447 ILE A CA 1
ATOM 3347 C C . ILE A 1 447 ? 0.827 5.795 -2.523 1.00 87.94 447 ILE A C 1
ATOM 3349 O O . ILE A 1 447 ? 0.911 6.235 -3.668 1.00 87.94 447 ILE A O 1
ATOM 3353 N N . GLY A 1 448 ? 1.754 6.007 -1.579 1.00 87.50 448 GLY A N 1
ATOM 3354 C CA . GLY A 1 448 ? 3.046 6.668 -1.803 1.00 87.50 448 GLY A CA 1
ATOM 3355 C C . GLY A 1 448 ? 3.971 5.843 -2.700 1.00 87.50 448 GLY A C 1
ATOM 3356 O O . GLY A 1 448 ? 3.814 5.812 -3.917 1.00 87.50 448 GLY A O 1
ATOM 3357 N N . GLN A 1 449 ? 4.936 5.135 -2.120 1.00 89.06 449 GLN A N 1
ATOM 3358 C CA . GLN A 1 449 ? 5.760 4.138 -2.809 1.00 89.06 449 GLN A CA 1
ATOM 3359 C C . GLN A 1 449 ? 5.127 2.743 -2.756 1.00 89.06 449 GLN A C 1
ATOM 3361 O O . GLN A 1 449 ? 4.614 2.316 -1.720 1.00 89.06 449 GLN A O 1
ATOM 3366 N N . GLY A 1 450 ? 5.203 1.983 -3.849 1.00 92.88 450 GLY A N 1
ATOM 3367 C CA . GLY A 1 450 ? 4.717 0.602 -3.880 1.00 92.88 450 GLY A CA 1
ATOM 3368 C C . GLY A 1 450 ? 5.684 -0.375 -3.216 1.00 92.88 450 GLY A C 1
ATOM 3369 O O . GLY A 1 450 ? 5.386 -0.962 -2.170 1.00 92.88 450 GLY A O 1
ATOM 3370 N N . ILE A 1 451 ? 6.839 -0.572 -3.852 1.00 96.06 451 ILE A N 1
ATOM 3371 C CA . ILE A 1 451 ? 7.833 -1.580 -3.473 1.00 96.06 451 ILE A CA 1
ATOM 3372 C C . ILE A 1 451 ? 9.220 -0.943 -3.430 1.00 96.06 451 ILE A C 1
ATOM 3374 O O . ILE A 1 451 ? 9.690 -0.402 -4.425 1.00 96.06 451 ILE A O 1
ATOM 3378 N N . HIS A 1 452 ? 9.899 -1.090 -2.296 1.00 93.75 452 HIS A N 1
ATOM 3379 C CA . HIS A 1 452 ? 11.276 -0.674 -2.075 1.00 93.75 452 HIS A CA 1
ATOM 3380 C C . HIS A 1 452 ? 12.178 -1.877 -1.811 1.00 93.75 452 HIS A C 1
ATOM 3382 O O . HIS A 1 452 ? 11.827 -2.766 -1.026 1.00 93.75 452 HIS A O 1
ATOM 3388 N N . THR A 1 453 ? 13.385 -1.895 -2.375 1.00 95.44 453 THR A N 1
ATOM 3389 C CA . THR A 1 453 ? 14.391 -2.893 -1.988 1.00 95.44 453 THR A CA 1
ATOM 3390 C C . THR A 1 453 ? 15.759 -2.303 -1.704 1.00 95.44 453 THR A C 1
ATOM 3392 O O . THR A 1 453 ? 16.185 -1.337 -2.330 1.00 95.44 453 THR A O 1
ATOM 3395 N N . ARG A 1 454 ? 16.496 -2.963 -0.804 1.00 94.44 454 ARG A N 1
ATOM 3396 C CA . ARG A 1 454 ? 17.931 -2.750 -0.605 1.00 94.44 454 ARG A CA 1
ATOM 3397 C C . ARG A 1 454 ? 18.701 -4.060 -0.630 1.00 94.44 454 ARG A C 1
ATOM 3399 O O . ARG A 1 454 ? 18.490 -4.912 0.239 1.00 94.44 454 ARG A O 1
ATOM 3406 N N . TYR A 1 455 ? 19.596 -4.211 -1.605 1.00 96.44 455 TYR A N 1
ATOM 3407 C CA . TYR A 1 455 ? 20.463 -5.375 -1.834 1.00 96.44 455 TYR A CA 1
ATOM 3408 C C . TYR A 1 455 ? 19.709 -6.711 -1.766 1.00 96.44 455 TYR A C 1
ATOM 3410 O O . TYR A 1 455 ? 20.226 -7.711 -1.269 1.00 96.44 455 TYR A O 1
ATOM 3418 N N . SER A 1 456 ? 18.451 -6.710 -2.206 1.00 98.19 456 SER A N 1
ATOM 3419 C CA . SER A 1 456 ? 17.514 -7.816 -2.019 1.00 98.19 456 SER A CA 1
ATOM 3420 C C . SER A 1 456 ? 16.977 -8.304 -3.352 1.00 98.19 456 SER A C 1
ATOM 3422 O O . SER A 1 456 ? 16.905 -7.554 -4.323 1.00 98.19 456 SER A O 1
ATOM 3424 N N . TYR A 1 457 ? 16.613 -9.582 -3.406 1.00 98.62 457 TYR A N 1
ATOM 3425 C CA . TYR A 1 457 ? 15.916 -10.135 -4.563 1.00 98.62 457 TYR A CA 1
ATOM 3426 C C . TYR A 1 457 ? 14.413 -9.895 -4.422 1.00 98.62 457 TYR A C 1
ATOM 3428 O O . TYR A 1 457 ? 13.831 -10.224 -3.387 1.00 98.62 457 TYR A O 1
ATOM 3436 N N . VAL A 1 458 ? 13.773 -9.398 -5.475 1.00 98.81 458 VAL A N 1
ATOM 3437 C CA . VAL A 1 458 ? 12.313 -9.357 -5.564 1.00 98.81 458 VAL A CA 1
ATOM 3438 C C . VAL A 1 458 ? 11.861 -9.839 -6.937 1.00 98.81 458 VAL A C 1
ATOM 3440 O O . VAL A 1 458 ? 1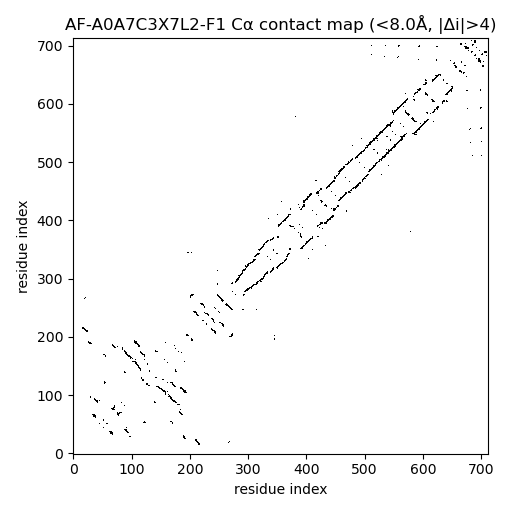2.477 -9.506 -7.949 1.00 98.81 458 VAL A O 1
ATOM 3443 N N . LEU A 1 459 ? 10.792 -10.633 -6.959 1.00 98.88 459 LEU A N 1
ATOM 3444 C CA . LEU A 1 459 ? 9.988 -10.885 -8.151 1.00 98.88 459 LEU A CA 1
ATOM 3445 C C . LEU A 1 459 ? 8.689 -10.096 -8.018 1.00 98.88 459 LEU A C 1
ATOM 3447 O O . LEU A 1 459 ? 7.938 -10.356 -7.081 1.00 98.88 459 LEU A O 1
ATOM 3451 N N . VAL A 1 460 ? 8.413 -9.193 -8.953 1.00 98.94 460 VAL A N 1
ATOM 3452 C CA . VAL A 1 460 ? 7.133 -8.481 -9.060 1.00 98.94 460 VAL A CA 1
ATOM 3453 C C . VAL A 1 460 ? 6.471 -8.912 -10.358 1.00 98.94 460 VAL A C 1
ATOM 3455 O O . VAL A 1 460 ? 6.953 -8.562 -11.434 1.00 98.94 460 VAL A O 1
ATOM 3458 N N . GLU A 1 461 ? 5.420 -9.726 -10.267 1.00 98.81 461 GLU A N 1
ATOM 3459 C CA . GLU A 1 461 ? 4.814 -10.381 -11.429 1.00 98.81 461 GLU A CA 1
ATOM 3460 C C . GLU A 1 461 ? 3.298 -10.195 -11.498 1.00 98.81 461 GLU A C 1
ATOM 3462 O O . GLU A 1 461 ? 2.580 -10.516 -10.550 1.00 98.81 461 GLU A O 1
ATOM 3467 N N . GLY A 1 462 ? 2.780 -9.741 -12.641 1.00 98.56 462 GLY A N 1
ATOM 3468 C CA . GLY A 1 462 ? 1.330 -9.665 -12.854 1.00 98.56 462 GLY A CA 1
ATOM 3469 C C . GLY A 1 462 ? 0.617 -8.680 -11.926 1.00 98.56 462 GLY A C 1
ATOM 3470 O O . GLY A 1 462 ? -0.574 -8.847 -11.668 1.00 98.56 462 GLY A O 1
ATOM 3471 N N . CYS A 1 463 ? 1.337 -7.714 -11.358 1.00 98.75 463 CYS A N 1
ATOM 3472 C CA . CYS A 1 463 ? 0.788 -6.726 -10.440 1.00 98.75 463 CYS A CA 1
ATOM 3473 C C . CYS A 1 463 ? 0.183 -5.534 -11.188 1.00 98.75 463 CYS A C 1
ATOM 3475 O O . CYS A 1 463 ? 0.502 -5.268 -12.349 1.00 98.75 463 CYS A O 1
ATOM 3477 N N . TYR A 1 464 ? -0.692 -4.816 -10.492 1.00 98.00 464 TYR A N 1
ATOM 3478 C CA . TYR A 1 464 ? -1.383 -3.633 -10.986 1.00 98.00 464 TYR A CA 1
ATOM 3479 C C . TYR A 1 464 ? -1.104 -2.429 -10.085 1.00 98.00 464 TYR A C 1
ATOM 3481 O O . TYR A 1 464 ? -1.359 -2.499 -8.879 1.00 98.00 464 TYR A O 1
ATOM 3489 N N . PHE A 1 465 ? -0.623 -1.342 -10.678 1.00 96.00 465 PHE A N 1
ATOM 3490 C CA . PHE A 1 465 ? -0.288 -0.086 -10.007 1.00 96.00 465 PHE A CA 1
ATOM 3491 C C . PHE A 1 465 ? -1.192 1.027 -10.536 1.00 96.00 465 PHE A C 1
ATOM 3493 O O . PHE A 1 465 ? -1.363 1.152 -11.753 1.00 96.00 465 PHE A O 1
ATOM 3500 N N . GLN A 1 466 ? -1.820 1.771 -9.622 1.00 92.19 466 GLN A N 1
ATOM 3501 C CA . GLN A 1 466 ? -2.704 2.878 -9.972 1.00 92.19 466 GLN A CA 1
ATOM 3502 C C . GLN A 1 466 ? -2.806 3.946 -8.870 1.00 92.19 466 GLN A C 1
ATOM 3504 O O . GLN A 1 466 ? -2.970 3.637 -7.691 1.00 92.19 466 GLN A O 1
ATOM 3509 N N . GLY A 1 467 ? -2.909 5.208 -9.277 1.00 84.81 467 GLY A N 1
ATOM 3510 C CA . GLY A 1 467 ? -3.266 6.364 -8.468 1.00 84.81 467 GLY A CA 1
ATOM 3511 C C . GLY A 1 467 ? -2.188 6.824 -7.492 1.00 84.81 467 GLY A C 1
ATOM 3512 O O . GLY A 1 467 ? -2.549 7.426 -6.482 1.00 84.81 467 GLY A O 1
ATOM 3513 N N . LYS A 1 468 ? -0.914 6.528 -7.750 1.00 84.75 468 LYS A N 1
ATOM 3514 C CA . LYS A 1 468 ? 0.215 6.924 -6.909 1.00 84.75 468 LYS A CA 1
ATOM 3515 C C . LYS A 1 468 ? 0.228 8.408 -6.527 1.00 84.75 468 LYS A C 1
ATOM 3517 O O . LYS A 1 468 ? -0.198 9.284 -7.286 1.00 84.75 468 LYS A O 1
ATOM 3522 N N . ARG A 1 469 ? 0.739 8.665 -5.323 1.00 81.19 469 ARG A N 1
ATOM 3523 C CA . ARG A 1 469 ? 0.869 9.982 -4.689 1.00 81.19 469 ARG A CA 1
ATOM 3524 C C . ARG A 1 469 ? 2.324 10.222 -4.266 1.00 81.19 469 ARG A C 1
ATOM 3526 O O . ARG A 1 469 ? 3.045 9.268 -3.991 1.00 81.19 469 ARG A O 1
ATOM 3533 N N . GLY A 1 470 ? 2.716 11.490 -4.170 1.00 79.00 470 GLY A N 1
ATOM 3534 C CA . GLY A 1 470 ? 4.056 11.900 -3.732 1.00 79.00 470 GLY A CA 1
ATOM 3535 C C . GLY A 1 470 ? 5.171 11.694 -4.759 1.00 79.00 470 GLY A C 1
ATOM 3536 O O . GLY A 1 470 ? 4.930 11.214 -5.863 1.00 79.00 470 GLY A O 1
ATOM 3537 N N . ASP A 1 471 ? 6.389 12.059 -4.354 1.00 75.12 471 ASP A N 1
ATOM 3538 C CA . ASP A 1 471 ? 7.616 12.111 -5.175 1.00 75.12 471 ASP A CA 1
ATOM 3539 C C . ASP A 1 471 ? 8.492 10.847 -4.986 1.00 75.12 471 ASP A C 1
ATOM 3541 O O . ASP A 1 471 ? 9.696 10.917 -4.733 1.00 75.12 471 ASP A O 1
ATOM 3545 N N . ASN A 1 472 ? 7.867 9.675 -4.962 1.00 82.06 472 ASN A N 1
ATOM 3546 C CA . ASN A 1 472 ? 8.552 8.384 -4.802 1.00 82.06 472 ASN A CA 1
ATOM 3547 C C . ASN A 1 472 ? 8.368 7.540 -6.058 1.00 82.06 472 ASN A C 1
ATOM 3549 O O . ASN A 1 472 ? 7.586 7.946 -6.886 1.00 82.06 472 ASN A O 1
ATOM 3553 N N . ASP A 1 473 ? 8.910 6.326 -6.176 1.00 89.50 473 ASP A N 1
ATOM 3554 C CA . ASP A 1 473 ? 8.657 5.477 -7.362 1.00 89.50 473 ASP A CA 1
ATOM 3555 C C . ASP A 1 473 ? 7.527 4.450 -7.113 1.00 89.50 473 ASP A C 1
ATOM 3557 O O . ASP A 1 473 ? 7.123 4.231 -5.967 1.00 89.50 473 ASP A O 1
ATOM 3561 N N . ASP A 1 474 ? 6.954 3.803 -8.135 1.00 93.69 474 ASP A N 1
ATOM 3562 C CA . ASP A 1 474 ? 6.098 2.619 -7.887 1.00 93.69 474 ASP A CA 1
ATOM 3563 C C . ASP A 1 474 ? 6.949 1.433 -7.412 1.00 93.69 474 ASP A C 1
ATOM 3565 O O . ASP A 1 474 ? 6.594 0.718 -6.466 1.00 93.69 474 ASP A O 1
ATOM 3569 N N . ILE A 1 475 ? 8.097 1.237 -8.065 1.00 95.94 475 ILE A N 1
ATOM 3570 C CA . ILE A 1 475 ? 9.100 0.230 -7.726 1.00 95.94 475 ILE A CA 1
ATOM 3571 C C . ILE A 1 475 ? 10.485 0.890 -7.682 1.00 95.94 475 ILE A C 1
ATOM 3573 O O . ILE A 1 475 ? 11.098 1.128 -8.723 1.00 95.94 475 ILE A O 1
ATOM 3577 N N . ASP A 1 476 ? 11.005 1.098 -6.473 1.00 93.94 476 ASP A N 1
ATOM 3578 C CA . ASP A 1 476 ? 12.348 1.623 -6.198 1.00 93.94 476 ASP A CA 1
ATOM 3579 C C . ASP A 1 476 ? 13.276 0.479 -5.758 1.00 93.94 476 ASP A C 1
ATOM 3581 O O . ASP A 1 476 ? 13.069 -0.170 -4.725 1.00 93.94 476 ASP A O 1
ATOM 3585 N N . LEU A 1 477 ? 14.312 0.189 -6.547 1.00 95.81 477 LEU A N 1
ATOM 3586 C CA . LEU A 1 477 ? 15.268 -0.871 -6.228 1.00 95.81 477 LEU A CA 1
ATOM 3587 C C . LEU A 1 477 ? 16.650 -0.291 -5.994 1.00 95.81 477 LEU A C 1
ATOM 3589 O O . LEU A 1 477 ? 17.198 0.387 -6.856 1.00 95.81 477 LEU A O 1
ATOM 3593 N N . TYR A 1 478 ? 17.283 -0.666 -4.888 1.00 94.88 478 TYR A N 1
ATOM 3594 C CA . TYR A 1 478 ? 18.618 -0.191 -4.571 1.00 94.88 478 TYR A CA 1
ATOM 3595 C C . TYR A 1 478 ? 19.606 -1.331 -4.323 1.00 94.88 478 TYR A C 1
ATOM 3597 O O . TYR A 1 478 ? 19.454 -2.118 -3.393 1.00 94.88 478 TYR A O 1
ATOM 3605 N N . GLY A 1 479 ? 20.699 -1.366 -5.081 1.00 95.12 479 GLY A N 1
ATOM 3606 C CA . GLY A 1 479 ? 21.810 -2.295 -4.866 1.00 95.12 479 GLY A CA 1
ATOM 3607 C C . GLY A 1 479 ? 21.628 -3.677 -5.503 1.00 95.12 479 GLY A C 1
ATOM 3608 O O . GLY A 1 479 ? 20.520 -4.154 -5.739 1.00 95.12 479 GLY A O 1
ATOM 3609 N N . GLU A 1 480 ? 22.759 -4.328 -5.780 1.00 96.31 480 GLU A N 1
ATOM 3610 C CA . GLU A 1 480 ? 22.788 -5.633 -6.441 1.00 96.31 480 GLU A CA 1
ATOM 3611 C C . GLU A 1 480 ? 22.317 -6.761 -5.520 1.00 96.31 480 GLU A C 1
ATOM 3613 O O . GLU A 1 480 ? 22.580 -6.762 -4.312 1.00 96.31 480 GLU A O 1
ATOM 3618 N N . SER A 1 481 ? 21.692 -7.768 -6.123 1.00 96.50 481 SER A N 1
ATOM 3619 C CA . SER A 1 481 ? 21.347 -9.034 -5.484 1.00 96.50 481 SER A CA 1
ATOM 3620 C C . SER A 1 481 ? 21.638 -10.216 -6.413 1.00 96.50 481 SER A C 1
ATOM 3622 O O . SER A 1 481 ? 21.793 -10.058 -7.623 1.00 96.50 481 SER A O 1
ATOM 3624 N N . ASP A 1 482 ? 21.778 -11.406 -5.822 1.00 94.81 482 ASP A N 1
ATOM 3625 C CA . ASP A 1 482 ? 21.953 -12.668 -6.548 1.00 94.81 482 ASP A CA 1
ATOM 3626 C C . ASP A 1 482 ? 20.868 -13.673 -6.097 1.00 94.81 482 ASP A C 1
ATOM 3628 O O . ASP A 1 482 ? 20.834 -14.071 -4.917 1.00 94.81 482 ASP A O 1
ATOM 3632 N N . PRO A 1 483 ? 19.931 -14.060 -6.985 1.00 96.94 483 PRO A N 1
ATOM 3633 C CA . PRO A 1 483 ? 19.784 -13.594 -8.373 1.00 96.94 483 PRO A CA 1
ATOM 3634 C C . PRO A 1 483 ? 19.337 -12.117 -8.467 1.00 96.94 483 PRO A C 1
ATOM 3636 O O . PRO A 1 483 ? 18.831 -11.591 -7.473 1.00 96.94 483 PRO A O 1
ATOM 3639 N N . PRO A 1 484 ? 19.476 -11.463 -9.641 1.00 97.75 484 PRO A N 1
ATOM 3640 C CA . PRO A 1 484 ? 18.976 -10.104 -9.854 1.00 97.75 484 PRO A CA 1
ATOM 3641 C C . PRO A 1 484 ? 17.449 -10.011 -9.711 1.00 97.75 484 PRO A C 1
ATOM 3643 O O . PRO A 1 484 ? 16.759 -10.992 -10.012 1.00 97.75 484 PRO A O 1
ATOM 3646 N N . PRO A 1 485 ? 16.891 -8.852 -9.307 1.00 98.62 485 PRO A N 1
ATOM 3647 C CA . PRO A 1 485 ? 15.446 -8.657 -9.243 1.00 98.62 485 PRO A CA 1
ATOM 3648 C C . PRO A 1 485 ? 14.776 -8.777 -10.612 1.00 98.62 485 PRO A C 1
ATOM 3650 O O . PRO A 1 485 ? 15.377 -8.462 -11.641 1.00 98.62 485 PRO A O 1
ATOM 3653 N N . VAL A 1 486 ? 13.513 -9.199 -10.613 1.00 98.88 486 VAL A N 1
ATOM 3654 C CA . VAL A 1 486 ? 12.713 -9.394 -11.824 1.00 98.88 486 VAL A CA 1
ATOM 3655 C C . VAL A 1 486 ? 11.385 -8.659 -11.684 1.00 98.88 486 VAL A C 1
ATOM 3657 O O . VAL A 1 486 ? 10.627 -8.907 -10.749 1.00 98.88 486 VAL A O 1
ATOM 3660 N N . ILE A 1 487 ? 11.088 -7.777 -12.632 1.00 98.88 487 ILE A N 1
ATOM 3661 C CA . ILE A 1 487 ? 9.840 -7.013 -12.707 1.00 98.88 487 ILE A CA 1
ATOM 3662 C C . ILE A 1 487 ? 9.174 -7.383 -14.024 1.00 98.88 487 ILE A C 1
ATOM 3664 O O . ILE A 1 487 ? 9.644 -6.989 -15.093 1.00 98.88 487 ILE A O 1
ATOM 3668 N N . LYS A 1 488 ? 8.124 -8.197 -13.958 1.00 98.19 488 LYS A N 1
ATOM 3669 C CA . LYS A 1 488 ? 7.581 -8.878 -15.127 1.00 98.19 488 LYS A CA 1
ATOM 3670 C C . LYS A 1 488 ? 6.067 -8.767 -15.271 1.00 98.19 488 LYS A C 1
ATOM 3672 O O . LYS A 1 488 ? 5.336 -9.038 -14.327 1.00 98.19 488 LYS A O 1
ATOM 3677 N N . ASN A 1 489 ? 5.587 -8.508 -16.484 1.00 98.19 489 ASN A N 1
ATOM 3678 C CA . ASN A 1 489 ? 4.167 -8.610 -16.837 1.00 98.19 489 ASN A CA 1
ATOM 3679 C C . ASN A 1 489 ? 3.245 -7.768 -15.935 1.00 98.19 489 ASN A C 1
ATOM 3681 O O . ASN A 1 489 ? 2.136 -8.194 -15.618 1.00 98.19 489 ASN A O 1
ATOM 3685 N N . ASN A 1 490 ? 3.713 -6.608 -15.470 1.00 98.62 490 ASN A N 1
ATOM 3686 C CA . ASN A 1 490 ? 2.923 -5.703 -14.637 1.00 98.62 490 ASN A CA 1
ATOM 3687 C C . ASN A 1 490 ? 2.222 -4.640 -15.487 1.00 98.62 490 ASN A C 1
ATOM 3689 O O . ASN A 1 490 ? 2.672 -4.304 -16.586 1.00 98.62 490 ASN A O 1
ATOM 3693 N N . LEU A 1 491 ? 1.137 -4.096 -14.942 1.00 97.56 491 LEU A N 1
ATOM 3694 C CA . LEU A 1 491 ? 0.378 -2.999 -15.528 1.00 97.56 491 LEU A CA 1
ATOM 3695 C C . LEU A 1 491 ? 0.466 -1.768 -14.621 1.00 97.56 491 LEU A C 1
ATOM 3697 O O . LEU A 1 491 ? -0.006 -1.805 -13.485 1.00 97.56 491 LEU A O 1
ATOM 3701 N N . PHE A 1 492 ? 1.035 -0.690 -15.150 1.00 96.06 492 PHE A N 1
ATOM 3702 C CA . PHE A 1 492 ? 1.062 0.632 -14.530 1.00 96.06 492 PHE A CA 1
ATOM 3703 C C . PHE A 1 492 ? 0.093 1.517 -15.313 1.00 96.06 492 PHE A C 1
ATOM 3705 O O . PHE A 1 492 ? 0.335 1.808 -16.488 1.00 96.06 492 PHE A O 1
ATOM 3712 N N . ASP A 1 493 ? -1.038 1.856 -14.701 1.00 89.75 493 ASP A N 1
ATOM 3713 C CA . ASP A 1 493 ? -2.133 2.590 -15.343 1.00 89.75 493 ASP A CA 1
ATOM 3714 C C . ASP A 1 493 ? -2.169 4.059 -14.893 1.00 89.75 493 ASP A C 1
ATOM 3716 O O . ASP A 1 493 ? -1.706 4.363 -13.805 1.00 89.75 493 ASP A O 1
ATOM 3720 N N . LEU A 1 494 ? -2.764 4.939 -15.713 1.00 78.44 494 LEU A N 1
ATOM 3721 C CA . LEU A 1 494 ? -2.930 6.396 -15.533 1.00 78.44 494 LEU A CA 1
ATOM 3722 C C . LEU A 1 494 ? -1.635 7.225 -15.391 1.00 78.44 494 LEU A C 1
ATOM 3724 O O . LEU A 1 494 ? -0.678 6.781 -14.793 1.00 78.44 494 LEU A O 1
ATOM 3728 N N . PRO A 1 495 ? -1.572 8.490 -15.846 1.00 66.12 495 PRO A N 1
ATOM 3729 C CA . PRO A 1 495 ? -0.446 9.354 -15.496 1.00 66.12 495 PRO A CA 1
ATOM 3730 C C . PRO A 1 495 ? -0.362 9.544 -13.978 1.00 66.12 495 PRO A C 1
ATOM 3732 O O . PRO A 1 495 ? -1.331 9.976 -13.351 1.00 66.12 495 PRO A O 1
ATOM 3735 N N . GLU A 1 496 ? 0.800 9.237 -13.417 1.00 73.50 496 GLU A N 1
ATOM 3736 C CA . GLU A 1 496 ? 1.095 9.322 -11.988 1.00 73.50 496 GLU A CA 1
ATOM 3737 C C . GLU A 1 496 ? 2.315 10.196 -11.729 1.00 73.50 496 GLU A C 1
ATOM 3739 O O . GLU A 1 496 ? 3.042 10.536 -12.664 1.00 73.50 496 GLU A O 1
ATOM 3744 N N . HIS A 1 497 ? 2.481 10.590 -10.468 1.00 77.62 497 HIS A N 1
ATOM 3745 C CA . HIS A 1 497 ? 3.646 11.345 -10.032 1.00 77.62 497 HIS A CA 1
ATOM 3746 C C . HIS A 1 497 ? 4.896 10.451 -9.994 1.00 77.62 497 HIS A C 1
ATOM 3748 O O . HIS A 1 497 ? 4.826 9.318 -9.514 1.00 77.62 497 HIS A O 1
ATOM 3754 N N . ASP A 1 498 ? 6.008 11.008 -10.474 1.00 86.00 498 ASP A N 1
ATOM 3755 C CA . ASP A 1 498 ? 7.374 10.471 -10.488 1.00 86.00 498 ASP A CA 1
ATOM 3756 C C . ASP A 1 498 ? 7.592 9.215 -11.367 1.00 86.00 498 ASP A C 1
ATOM 3758 O O . ASP A 1 498 ? 6.756 8.866 -12.215 1.00 86.00 498 ASP A O 1
ATOM 3762 N N . ASP A 1 499 ? 8.757 8.566 -11.244 1.00 91.38 499 ASP A N 1
ATOM 3763 C CA . ASP A 1 499 ? 9.138 7.410 -12.052 1.00 91.38 499 ASP A CA 1
ATOM 3764 C C . ASP A 1 499 ? 8.354 6.133 -11.678 1.00 91.38 499 ASP A C 1
ATOM 3766 O O . ASP A 1 499 ? 8.021 5.854 -10.524 1.00 91.38 499 ASP A O 1
ATOM 3770 N N . ARG A 1 500 ? 8.095 5.267 -12.666 1.00 94.88 500 ARG A N 1
ATOM 3771 C CA . ARG A 1 500 ? 7.409 3.986 -12.396 1.00 94.88 500 ARG A CA 1
ATOM 3772 C C . ARG A 1 500 ? 8.371 2.939 -11.844 1.00 94.88 500 ARG A C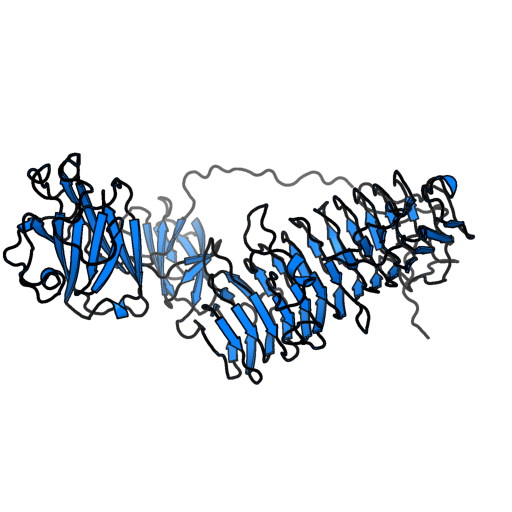 1
ATOM 3774 O O . ARG A 1 500 ? 8.142 2.348 -10.793 1.00 94.88 500 ARG A O 1
ATOM 3781 N N . ILE A 1 501 ? 9.461 2.680 -12.561 1.00 97.25 501 ILE A N 1
ATOM 3782 C CA . ILE A 1 501 ? 10.443 1.654 -12.189 1.00 97.25 501 ILE A CA 1
ATOM 3783 C C . ILE A 1 501 ? 11.831 2.284 -12.120 1.00 97.25 501 ILE A C 1
ATOM 3785 O O . ILE A 1 501 ? 12.342 2.739 -13.141 1.00 97.25 501 ILE A O 1
ATOM 3789 N N . ASN A 1 502 ? 12.477 2.233 -10.956 1.00 95.38 502 ASN A N 1
ATOM 3790 C CA . ASN A 1 502 ? 13.741 2.926 -10.704 1.00 95.38 502 ASN A CA 1
ATOM 3791 C C . ASN A 1 502 ? 14.794 2.021 -10.026 1.00 95.38 502 ASN A C 1
ATOM 3793 O O . ASN A 1 502 ? 15.025 2.091 -8.818 1.00 95.38 502 ASN A O 1
ATOM 3797 N N . PRO A 1 503 ? 15.457 1.113 -10.766 1.00 96.25 503 PRO A N 1
ATOM 3798 C CA . PRO A 1 503 ? 16.637 0.420 -10.269 1.00 96.25 503 PRO A CA 1
ATOM 3799 C C . PRO A 1 503 ? 17.879 1.320 -10.231 1.00 96.25 503 PRO A C 1
ATOM 3801 O O . PRO A 1 503 ? 18.483 1.654 -11.253 1.00 96.25 503 PRO A O 1
ATOM 3804 N N . THR A 1 504 ? 18.351 1.592 -9.020 1.00 95.25 504 THR A N 1
ATOM 3805 C CA . THR A 1 504 ? 19.618 2.259 -8.717 1.00 95.25 504 THR A CA 1
ATOM 3806 C C . THR A 1 504 ? 20.657 1.251 -8.206 1.00 95.25 504 THR A C 1
ATOM 3808 O O . THR A 1 504 ? 20.438 0.549 -7.221 1.00 95.25 504 THR A O 1
ATOM 3811 N N . ARG A 1 505 ? 21.835 1.161 -8.842 1.00 95.25 505 ARG A N 1
ATOM 3812 C CA . ARG A 1 505 ? 22.874 0.138 -8.546 1.00 95.25 505 ARG A CA 1
ATOM 3813 C C . ARG A 1 505 ? 22.341 -1.297 -8.597 1.00 95.25 505 ARG A C 1
ATOM 3815 O O . ARG A 1 505 ? 22.809 -2.152 -7.851 1.00 95.25 505 ARG A O 1
ATOM 3822 N N . CYS A 1 506 ? 21.355 -1.549 -9.444 1.00 96.81 506 CYS A N 1
ATOM 3823 C CA . CYS A 1 506 ? 20.646 -2.815 -9.496 1.00 96.81 506 CYS A CA 1
ATOM 3824 C C . CYS A 1 506 ? 20.555 -3.301 -10.946 1.00 96.81 506 CYS A C 1
ATOM 3826 O O . CYS A 1 506 ? 20.067 -2.579 -11.817 1.00 96.81 506 CYS A O 1
ATOM 3828 N N . SER A 1 507 ? 21.035 -4.514 -11.224 1.00 98.12 507 SER A N 1
ATOM 3829 C CA . SER A 1 507 ? 21.003 -5.126 -12.560 1.00 98.12 507 SER A CA 1
ATOM 3830 C C . SER A 1 507 ? 19.687 -5.874 -12.825 1.00 98.12 507 SER A C 1
ATOM 3832 O O . SER A 1 507 ? 19.696 -7.020 -13.270 1.00 98.12 507 SER A O 1
ATOM 3834 N N . ALA A 1 508 ? 18.552 -5.242 -12.511 1.00 98.38 508 ALA A N 1
ATOM 3835 C CA . ALA A 1 508 ? 17.229 -5.852 -12.617 1.00 98.38 508 ALA A CA 1
ATOM 3836 C C . ALA A 1 508 ? 16.863 -6.258 -14.058 1.00 98.38 508 ALA A C 1
ATOM 3838 O O . ALA A 1 508 ? 17.291 -5.632 -15.034 1.00 98.38 508 ALA A O 1
ATOM 3839 N N . VAL A 1 509 ? 16.027 -7.291 -14.176 1.00 98.69 509 VAL A N 1
ATOM 3840 C CA . VAL A 1 509 ? 15.386 -7.714 -15.426 1.00 98.69 509 VAL A CA 1
ATOM 3841 C C . VAL A 1 509 ? 13.954 -7.183 -15.444 1.00 98.69 509 VAL A C 1
ATOM 3843 O O . VAL A 1 509 ? 13.140 -7.567 -14.607 1.00 98.69 509 VAL A O 1
ATOM 3846 N N . ILE A 1 510 ? 13.648 -6.303 -16.394 1.00 98.88 510 ILE A N 1
ATOM 3847 C CA . ILE A 1 510 ? 12.350 -5.636 -16.540 1.00 98.88 510 ILE A CA 1
ATOM 3848 C C . ILE A 1 510 ? 11.708 -6.130 -17.837 1.00 98.88 510 ILE A C 1
ATOM 3850 O O . ILE A 1 510 ? 12.123 -5.739 -18.927 1.00 98.88 510 ILE A O 1
ATOM 3854 N N . GLU A 1 511 ? 10.733 -7.027 -17.732 1.00 98.44 511 GLU A N 1
ATOM 3855 C CA . GLU A 1 511 ? 10.209 -7.792 -18.866 1.00 98.44 511 GLU A CA 1
ATOM 3856 C C . GLU A 1 511 ? 8.696 -7.650 -19.041 1.00 98.44 511 GLU A C 1
ATOM 3858 O O . GLU A 1 511 ? 7.936 -7.908 -18.116 1.00 98.44 511 GLU A O 1
ATOM 3863 N N . GLY A 1 512 ? 8.229 -7.349 -20.251 1.00 98.19 512 GLY A N 1
ATOM 3864 C CA . GLY A 1 512 ? 6.811 -7.529 -20.578 1.00 98.19 512 GLY A CA 1
ATOM 3865 C C . GLY A 1 512 ? 5.851 -6.609 -19.816 1.00 98.19 512 GLY A C 1
ATOM 3866 O O . GLY A 1 512 ? 4.690 -6.957 -19.637 1.00 98.19 512 GLY A O 1
ATOM 3867 N N . ASN A 1 513 ? 6.315 -5.472 -19.298 1.00 98.69 513 ASN A N 1
ATOM 3868 C CA . ASN A 1 513 ? 5.464 -4.542 -18.557 1.00 98.69 513 ASN A CA 1
ATOM 3869 C C . ASN A 1 513 ? 4.753 -3.575 -19.510 1.00 98.69 513 ASN A C 1
ATOM 3871 O O . ASN A 1 513 ? 5.316 -3.157 -20.525 1.00 98.69 513 ASN A O 1
ATOM 3875 N N . ILE A 1 514 ? 3.535 -3.183 -19.139 1.00 98.00 514 ILE A N 1
ATOM 3876 C CA . ILE A 1 514 ? 2.777 -2.115 -19.794 1.00 98.00 514 ILE A CA 1
ATOM 3877 C C . ILE A 1 514 ? 2.797 -0.904 -18.866 1.00 98.00 514 ILE A C 1
ATOM 3879 O O . ILE A 1 514 ? 2.257 -0.953 -17.761 1.00 98.00 514 ILE A O 1
ATOM 3883 N N . ILE A 1 515 ? 3.433 0.172 -19.321 1.00 97.62 515 ILE A N 1
ATOM 3884 C CA . ILE A 1 515 ? 3.631 1.406 -18.567 1.00 97.62 515 ILE A CA 1
ATOM 3885 C C . ILE A 1 515 ? 2.893 2.543 -19.269 1.00 97.62 515 ILE A C 1
ATOM 3887 O O . ILE A 1 515 ? 3.292 2.966 -20.354 1.00 97.62 515 ILE A O 1
ATOM 3891 N N . MET A 1 516 ? 1.815 3.037 -18.657 1.00 93.31 516 MET A N 1
ATOM 3892 C CA . MET A 1 516 ? 0.960 4.081 -19.221 1.00 93.31 516 MET A CA 1
ATOM 3893 C C . MET A 1 516 ? 1.027 5.361 -18.395 1.00 93.31 516 MET A C 1
ATOM 3895 O O . MET A 1 516 ? 0.329 5.511 -17.399 1.00 93.31 516 MET A O 1
ATOM 3899 N N . GLY A 1 517 ? 1.812 6.324 -18.871 1.00 87.81 517 GLY A N 1
ATOM 3900 C CA . GLY A 1 517 ? 1.889 7.666 -18.310 1.00 87.81 517 GLY A CA 1
ATOM 3901 C C . GLY A 1 517 ? 2.686 7.755 -17.007 1.00 87.81 517 GLY A C 1
ATOM 3902 O O . GLY A 1 517 ? 2.641 6.884 -16.146 1.00 87.81 517 GLY A O 1
ATOM 3903 N N . SER A 1 518 ? 3.420 8.851 -16.876 1.00 90.12 518 SER A N 1
ATOM 3904 C CA . SER A 1 518 ? 4.102 9.348 -15.674 1.00 90.12 518 SER A CA 1
ATOM 3905 C C . SER A 1 518 ? 4.397 10.830 -15.942 1.00 90.12 518 SER A C 1
ATOM 3907 O O . SER A 1 518 ? 4.547 11.212 -17.112 1.00 90.12 518 SER A O 1
ATOM 3909 N N . ASP A 1 519 ? 4.420 11.681 -14.919 1.00 89.88 519 ASP A N 1
ATOM 3910 C CA . ASP A 1 519 ? 4.867 13.070 -15.069 1.00 89.88 519 ASP A CA 1
ATOM 3911 C C . ASP A 1 519 ? 6.405 13.215 -15.129 1.00 89.88 519 ASP A C 1
ATOM 3913 O O . ASP A 1 519 ? 6.892 14.266 -15.563 1.00 89.88 519 ASP A O 1
ATOM 3917 N N . ASP A 1 520 ? 7.147 12.140 -14.837 1.00 91.69 520 ASP A N 1
ATOM 3918 C CA . ASP A 1 520 ? 8.586 11.999 -15.063 1.00 91.69 520 ASP A CA 1
ATOM 3919 C C . ASP A 1 520 ? 8.906 10.857 -16.059 1.00 91.69 520 ASP A C 1
ATOM 3921 O O . ASP A 1 520 ? 8.585 10.998 -17.256 1.00 91.69 520 ASP A O 1
ATOM 3925 N N . HIS A 1 521 ? 9.548 9.753 -15.639 1.00 95.06 521 HIS A N 1
ATOM 3926 C CA . HIS A 1 521 ? 9.940 8.660 -16.539 1.00 95.06 521 HIS A CA 1
ATOM 3927 C C . HIS A 1 521 ? 9.150 7.356 -16.366 1.00 95.06 521 HIS A C 1
ATOM 3929 O O . HIS A 1 521 ? 8.668 6.992 -15.298 1.00 95.06 521 HIS A O 1
ATOM 3935 N N . GLY A 1 522 ? 9.077 6.572 -17.445 1.00 97.06 522 GLY A N 1
ATOM 3936 C CA . GLY A 1 522 ? 8.587 5.194 -17.365 1.00 97.06 522 GLY A CA 1
ATOM 3937 C C . GLY A 1 522 ? 9.561 4.291 -16.605 1.00 97.06 522 GLY A C 1
ATOM 3938 O O . GLY A 1 522 ? 9.185 3.613 -15.657 1.00 97.06 522 GLY A O 1
ATOM 3939 N N . ILE A 1 523 ? 10.829 4.275 -17.013 1.00 98.38 523 ILE A N 1
ATOM 3940 C CA . ILE A 1 523 ? 11.882 3.479 -16.370 1.00 98.38 523 ILE A CA 1
ATOM 3941 C C . ILE A 1 523 ? 13.128 4.339 -16.186 1.00 98.38 523 ILE A C 1
ATOM 3943 O O . ILE A 1 523 ? 13.580 4.976 -17.139 1.00 98.38 523 ILE A O 1
ATOM 3947 N N . VAL A 1 524 ? 13.749 4.277 -15.011 1.00 97.25 524 VAL A N 1
ATOM 3948 C CA . VAL A 1 524 ? 15.057 4.879 -14.745 1.00 97.25 524 VAL A CA 1
ATOM 3949 C C . VAL A 1 524 ? 16.067 3.819 -14.334 1.00 97.25 524 VAL A C 1
ATOM 3951 O O . VAL A 1 524 ? 15.927 3.131 -13.332 1.00 97.25 524 VAL A O 1
ATOM 3954 N N . LEU A 1 525 ? 17.118 3.684 -15.135 1.00 98.19 525 LEU A N 1
ATOM 3955 C CA . LEU A 1 525 ? 18.204 2.732 -14.941 1.00 98.19 525 LEU A CA 1
ATOM 3956 C C . LEU A 1 525 ? 19.431 3.507 -14.474 1.00 98.19 525 LEU A C 1
ATOM 3958 O O . LEU A 1 525 ? 20.043 4.228 -15.265 1.00 98.19 525 LEU A O 1
ATOM 3962 N N . ARG A 1 526 ? 19.783 3.404 -13.191 1.00 94.69 526 ARG A N 1
ATOM 3963 C CA . ARG A 1 526 ? 20.701 4.357 -12.560 1.00 94.69 526 ARG A CA 1
ATOM 3964 C C . ARG A 1 526 ? 21.904 3.700 -11.905 1.00 94.69 526 ARG A C 1
ATOM 3966 O O . ARG A 1 526 ? 21.814 2.673 -11.235 1.00 94.69 526 ARG A O 1
ATOM 3973 N N . ASP A 1 527 ? 23.023 4.413 -11.986 1.00 94.69 527 ASP A N 1
ATOM 3974 C CA . ASP A 1 527 ? 24.294 4.070 -11.353 1.00 94.69 527 ASP A CA 1
ATOM 3975 C C . ASP A 1 527 ? 24.972 2.839 -11.992 1.00 94.69 527 ASP A C 1
ATOM 3977 O O . ASP A 1 527 ? 24.490 2.253 -12.957 1.00 94.69 527 ASP A O 1
ATOM 3981 N N . ARG A 1 528 ? 26.139 2.443 -11.480 1.00 92.62 528 ARG A N 1
ATOM 3982 C CA . ARG A 1 528 ? 26.973 1.366 -12.027 1.00 92.62 528 ARG A CA 1
ATOM 3983 C C . ARG A 1 528 ? 26.331 -0.026 -11.874 1.00 92.62 528 ARG A C 1
ATOM 3985 O O . ARG A 1 528 ? 26.730 -0.796 -11.001 1.00 92.62 528 ARG A O 1
ATOM 3992 N N . CYS A 1 529 ? 25.410 -0.360 -12.770 1.00 96.06 529 CYS A N 1
ATOM 3993 C CA . CYS A 1 529 ? 24.758 -1.663 -12.921 1.00 96.06 529 CYS A CA 1
ATOM 3994 C C . CYS A 1 529 ? 24.556 -2.028 -14.406 1.00 96.06 529 CYS A C 1
ATOM 3996 O O . CYS A 1 529 ? 24.926 -1.262 -15.301 1.00 96.06 529 CYS A O 1
ATOM 3998 N N . ARG A 1 530 ? 24.016 -3.228 -14.665 1.00 98.19 530 ARG A N 1
ATOM 3999 C CA . ARG A 1 530 ? 23.738 -3.772 -16.005 1.00 98.19 530 ARG A CA 1
ATOM 4000 C C . ARG A 1 530 ? 22.313 -4.327 -16.146 1.00 98.19 530 ARG A C 1
ATOM 4002 O O . ARG A 1 530 ? 22.146 -5.536 -16.317 1.00 98.19 530 ARG A O 1
ATOM 4009 N N . PRO A 1 531 ? 21.283 -3.478 -16.024 1.00 98.56 531 PRO A N 1
ATOM 4010 C CA . PRO A 1 531 ? 19.897 -3.904 -16.141 1.00 98.56 531 PRO A CA 1
ATOM 4011 C C . PRO A 1 531 ? 19.536 -4.278 -17.582 1.00 98.56 531 PRO A C 1
ATOM 4013 O O . PRO A 1 531 ? 20.121 -3.782 -18.552 1.00 98.56 531 PRO A O 1
ATOM 4016 N N . VAL A 1 532 ? 18.531 -5.140 -17.711 1.00 98.62 532 VAL A N 1
ATOM 4017 C CA . VAL A 1 532 ? 17.957 -5.541 -18.998 1.00 98.62 532 VAL A CA 1
ATOM 4018 C C . VAL A 1 532 ? 16.484 -5.164 -19.003 1.00 98.62 532 VAL A C 1
ATOM 4020 O O . VAL A 1 532 ? 15.727 -5.669 -18.180 1.00 98.62 532 VAL A O 1
ATOM 4023 N N . ALA A 1 533 ? 16.069 -4.313 -19.940 1.00 98.69 533 ALA A N 1
ATOM 4024 C CA . ALA A 1 533 ? 14.658 -4.037 -20.188 1.00 98.69 533 ALA A CA 1
ATOM 4025 C C . ALA A 1 533 ? 14.257 -4.691 -21.509 1.00 98.69 533 ALA A C 1
ATOM 4027 O O . ALA A 1 533 ? 14.768 -4.318 -22.569 1.00 98.69 533 ALA A O 1
ATOM 4028 N N . LEU A 1 534 ? 13.364 -5.673 -21.454 1.00 97.44 534 LEU A N 1
ATOM 4029 C CA . LEU A 1 534 ? 12.927 -6.414 -22.626 1.00 97.44 534 LEU A CA 1
ATOM 4030 C C . LEU A 1 534 ? 11.410 -6.392 -22.813 1.00 97.44 534 LEU A C 1
ATOM 4032 O O . LEU A 1 534 ? 10.651 -6.618 -21.876 1.00 97.44 534 LEU A O 1
ATOM 4036 N N . ASN A 1 535 ? 10.972 -6.197 -24.053 1.00 98.06 535 ASN A N 1
ATOM 4037 C CA . ASN A 1 535 ? 9.588 -6.432 -24.457 1.00 98.06 535 ASN A CA 1
ATOM 4038 C C . ASN A 1 535 ? 8.540 -5.610 -23.686 1.00 98.06 535 ASN A C 1
ATOM 4040 O O . ASN A 1 535 ? 7.431 -6.082 -23.464 1.00 98.06 535 ASN A O 1
ATOM 4044 N N . ASN A 1 536 ? 8.894 -4.406 -23.231 1.00 98.75 536 ASN A N 1
ATOM 4045 C CA . ASN A 1 536 ? 7.968 -3.521 -22.525 1.00 98.75 536 ASN A CA 1
ATOM 4046 C C . ASN A 1 536 ? 7.257 -2.581 -23.508 1.00 98.75 536 ASN A C 1
ATOM 4048 O O . ASN A 1 536 ? 7.842 -2.154 -24.509 1.00 98.75 536 ASN A O 1
ATOM 4052 N N . LEU A 1 537 ? 6.021 -2.209 -23.177 1.00 98.56 537 LEU A N 1
ATOM 4053 C CA . LEU A 1 537 ? 5.265 -1.150 -23.842 1.00 98.56 537 LEU A CA 1
ATOM 4054 C C . LEU A 1 537 ? 5.236 0.080 -22.930 1.00 98.56 537 LEU A C 1
ATOM 4056 O O . LEU A 1 537 ? 4.686 0.012 -21.834 1.00 98.56 537 LEU A O 1
ATOM 4060 N N . ILE A 1 538 ? 5.833 1.190 -23.365 1.00 98.50 538 ILE A N 1
ATOM 4061 C CA . ILE A 1 538 ? 6.010 2.401 -22.552 1.00 98.50 538 ILE A CA 1
ATOM 4062 C C . ILE A 1 538 ? 5.388 3.586 -23.278 1.00 98.50 538 ILE A C 1
ATOM 4064 O O . ILE A 1 538 ? 5.805 3.934 -24.382 1.00 98.50 538 ILE A O 1
ATOM 4068 N N . LEU A 1 539 ? 4.381 4.195 -22.661 1.00 96.88 539 LEU A N 1
ATOM 4069 C CA . LEU A 1 539 ? 3.482 5.129 -23.321 1.00 96.88 539 LEU A CA 1
ATOM 4070 C C . LEU A 1 539 ? 3.378 6.438 -22.545 1.00 96.88 539 LEU A C 1
ATOM 4072 O O . LEU A 1 539 ? 3.096 6.430 -21.350 1.00 96.88 539 LEU A O 1
ATOM 4076 N N . ASN A 1 540 ? 3.495 7.567 -23.243 1.00 95.44 540 ASN A N 1
ATOM 4077 C CA . ASN A 1 540 ? 3.078 8.890 -22.759 1.00 95.44 540 ASN A CA 1
ATOM 4078 C C . ASN A 1 540 ? 3.709 9.353 -21.424 1.00 95.44 540 ASN A C 1
ATOM 4080 O O . ASN A 1 540 ? 3.082 10.097 -20.670 1.00 95.44 540 ASN A O 1
ATOM 4084 N N . CYS A 1 541 ? 4.941 8.936 -21.118 1.00 95.69 541 CYS A N 1
ATOM 4085 C CA . CYS A 1 541 ? 5.707 9.471 -19.982 1.00 95.69 541 CYS A CA 1
ATOM 4086 C C . CYS A 1 541 ? 6.251 10.869 -20.320 1.00 95.69 541 CYS A C 1
ATOM 4088 O O . CYS A 1 541 ? 6.920 11.053 -21.344 1.00 95.69 541 CYS A O 1
ATOM 4090 N N . ALA A 1 542 ? 5.954 11.865 -19.486 1.00 94.56 542 ALA A N 1
ATOM 4091 C CA . ALA A 1 542 ? 6.127 13.273 -19.828 1.00 94.56 542 ALA A CA 1
ATOM 4092 C C . ALA A 1 542 ? 7.598 13.689 -19.986 1.00 94.56 542 ALA A C 1
ATOM 4094 O O . ALA A 1 542 ? 7.905 14.475 -20.888 1.00 94.56 542 ALA A O 1
ATOM 4095 N N . ASN A 1 543 ? 8.522 13.159 -19.175 1.00 93.94 543 ASN A N 1
ATOM 4096 C CA . ASN A 1 543 ? 9.949 13.454 -19.311 1.00 93.94 543 ASN A CA 1
ATOM 4097 C C . ASN A 1 543 ? 10.654 12.470 -20.252 1.00 93.94 543 ASN A C 1
ATOM 4099 O O . ASN A 1 543 ? 11.340 12.904 -21.189 1.00 93.94 543 ASN A O 1
ATOM 4103 N N . GLY A 1 544 ? 10.464 11.163 -20.052 1.00 95.12 544 GLY A N 1
ATOM 4104 C CA . GLY A 1 544 ? 11.001 10.159 -20.966 1.00 95.12 544 GLY A CA 1
ATOM 4105 C C . GLY A 1 544 ? 10.500 8.733 -20.752 1.00 95.12 544 GLY A C 1
ATOM 4106 O O . GLY A 1 544 ? 10.040 8.374 -19.679 1.00 95.12 544 GLY A O 1
ATOM 4107 N N . GLY A 1 545 ? 10.593 7.896 -21.783 1.00 98.00 545 GLY A N 1
ATOM 4108 C CA . GLY A 1 545 ? 10.250 6.481 -21.684 1.00 98.00 545 GLY A CA 1
ATOM 4109 C C . GLY A 1 545 ? 11.252 5.737 -20.807 1.00 98.00 545 GLY A C 1
ATOM 4110 O O . GLY A 1 545 ? 10.879 5.183 -19.778 1.00 98.00 545 GLY A O 1
ATOM 4111 N N . ILE A 1 546 ? 12.533 5.768 -21.193 1.00 98.62 546 ILE A N 1
ATOM 4112 C CA . ILE A 1 546 ? 13.626 5.149 -20.428 1.00 98.62 546 ILE A CA 1
ATOM 4113 C C . ILE A 1 546 ? 14.771 6.146 -20.223 1.00 98.62 546 ILE A C 1
ATOM 4115 O O . ILE A 1 546 ? 15.348 6.644 -21.194 1.00 98.62 546 ILE A O 1
ATOM 4119 N N . ALA A 1 547 ? 15.150 6.399 -18.974 1.00 98.00 547 ALA A N 1
ATOM 4120 C CA . ALA A 1 547 ? 16.389 7.079 -18.619 1.00 98.00 547 ALA A CA 1
ATOM 4121 C C . ALA A 1 547 ? 17.491 6.066 -18.272 1.00 98.00 547 ALA A C 1
ATOM 4123 O O . ALA A 1 547 ? 17.245 5.067 -17.601 1.00 98.00 547 ALA A O 1
ATOM 4124 N N . VAL A 1 548 ? 18.718 6.331 -18.721 1.00 97.94 548 VAL A N 1
ATOM 4125 C CA . VAL A 1 548 ? 19.920 5.568 -18.363 1.00 97.94 548 VAL A CA 1
ATOM 4126 C C . VAL A 1 548 ? 20.967 6.533 -17.830 1.00 97.94 548 VAL A C 1
ATOM 4128 O O . VAL A 1 548 ? 21.464 7.411 -18.542 1.00 97.94 548 VAL A O 1
ATOM 4131 N N . GLU A 1 549 ? 21.303 6.372 -16.562 1.00 94.75 549 GLU A N 1
ATOM 4132 C CA . GLU A 1 549 ? 22.004 7.381 -15.784 1.00 94.75 549 GLU A CA 1
ATOM 4133 C C . GLU A 1 549 ? 23.295 6.846 -15.166 1.00 94.75 549 GLU A C 1
ATOM 4135 O O . GLU A 1 549 ? 23.402 5.675 -14.807 1.00 94.75 549 GLU A O 1
ATOM 4140 N N . ASN A 1 550 ? 24.266 7.732 -14.949 1.00 92.00 550 ASN A N 1
ATOM 4141 C CA . ASN A 1 550 ? 25.352 7.516 -13.986 1.00 92.00 550 ASN A CA 1
ATOM 4142 C C . ASN A 1 550 ? 26.162 6.216 -14.175 1.00 92.00 550 ASN A C 1
ATOM 4144 O O . ASN A 1 550 ? 26.184 5.353 -13.310 1.00 92.00 550 ASN A O 1
ATOM 4148 N N . SER A 1 551 ? 26.906 6.061 -15.274 1.00 92.44 551 SER A N 1
ATOM 4149 C CA . SER A 1 551 ? 27.705 4.847 -15.558 1.00 92.44 551 SER A CA 1
ATOM 4150 C C . SER A 1 551 ? 26.909 3.529 -15.642 1.00 92.44 551 SER A C 1
ATOM 4152 O O . SER A 1 551 ? 27.532 2.461 -15.644 1.00 92.44 551 SER A O 1
ATOM 4154 N N . CYS A 1 552 ? 25.576 3.578 -15.711 1.00 96.88 552 CYS A N 1
ATOM 4155 C CA . CYS A 1 552 ? 24.746 2.417 -16.020 1.00 96.88 552 CYS A CA 1
ATOM 4156 C C . CYS A 1 552 ? 25.039 1.912 -17.442 1.00 96.88 552 CYS A C 1
ATOM 4158 O O . CYS A 1 552 ? 25.318 2.711 -18.338 1.00 96.88 552 CYS A O 1
ATOM 4160 N N . ASP A 1 553 ? 24.997 0.596 -17.643 1.00 98.00 553 ASP A N 1
ATOM 4161 C CA . ASP A 1 553 ? 25.232 -0.077 -18.926 1.00 98.00 553 ASP A CA 1
ATOM 4162 C C . ASP A 1 553 ? 24.051 -1.008 -19.237 1.00 98.00 553 ASP A C 1
ATOM 4164 O O . ASP A 1 553 ? 24.040 -2.177 -18.853 1.00 98.00 553 ASP A O 1
ATOM 4168 N N . ALA A 1 554 ? 23.017 -0.450 -19.867 1.00 98.75 554 ALA A N 1
ATOM 4169 C CA . ALA A 1 554 ? 21.720 -1.086 -20.058 1.00 98.75 554 ALA A CA 1
ATOM 4170 C C . ALA A 1 554 ? 21.583 -1.792 -21.417 1.00 98.75 554 ALA A C 1
ATOM 4172 O O . ALA A 1 554 ? 22.008 -1.287 -22.463 1.00 98.75 554 ALA A O 1
ATOM 4173 N N . LEU A 1 555 ? 20.895 -2.934 -21.418 1.00 98.88 555 LEU A N 1
ATOM 4174 C CA . LEU A 1 555 ? 20.459 -3.628 -22.632 1.00 98.88 555 LEU A CA 1
ATOM 4175 C C . LEU A 1 555 ? 18.941 -3.474 -22.793 1.00 98.88 555 LEU A C 1
ATOM 4177 O O . LEU A 1 555 ? 18.179 -3.929 -21.942 1.00 98.88 555 LEU A O 1
ATOM 4181 N N . LEU A 1 556 ? 18.508 -2.838 -23.883 1.00 98.88 556 LEU A N 1
ATOM 4182 C CA . LEU A 1 556 ? 17.103 -2.567 -24.192 1.00 98.88 556 LEU A CA 1
ATOM 4183 C C . LEU A 1 556 ? 16.711 -3.349 -25.451 1.00 98.88 556 LEU A C 1
ATOM 4185 O O . LEU A 1 556 ? 17.237 -3.077 -26.530 1.00 98.88 556 LEU A O 1
ATOM 4189 N N . VAL A 1 557 ? 15.806 -4.320 -25.326 1.00 98.81 557 VAL A N 1
ATOM 4190 C CA . VAL A 1 557 ? 15.464 -5.239 -26.426 1.00 98.81 557 VAL A CA 1
ATOM 4191 C C . VAL A 1 557 ? 13.959 -5.305 -26.646 1.00 98.81 557 VAL A C 1
ATOM 4193 O O . VAL A 1 557 ? 13.217 -5.493 -25.690 1.00 98.81 557 VAL A O 1
ATOM 4196 N N . ASN A 1 558 ? 13.490 -5.189 -27.888 1.00 98.75 558 ASN A N 1
ATOM 4197 C CA . ASN A 1 558 ? 12.070 -5.354 -28.229 1.00 98.75 558 ASN A CA 1
ATOM 4198 C C . ASN A 1 558 ? 11.116 -4.428 -27.444 1.00 98.75 558 ASN A C 1
ATOM 4200 O O . ASN A 1 558 ? 9.952 -4.751 -27.268 1.00 98.75 558 ASN A O 1
ATOM 4204 N N . ASN A 1 559 ? 11.574 -3.272 -26.955 1.00 98.88 559 ASN A N 1
ATOM 4205 C CA . ASN A 1 559 ? 10.678 -2.322 -26.289 1.00 98.88 559 ASN A CA 1
ATOM 4206 C C . ASN A 1 559 ? 9.974 -1.441 -27.328 1.00 98.88 559 ASN A C 1
ATOM 4208 O O . ASN A 1 559 ? 10.603 -1.010 -28.297 1.00 98.88 559 ASN A O 1
ATOM 4212 N N . THR A 1 560 ? 8.702 -1.124 -27.095 1.00 98.88 560 THR A N 1
ATOM 4213 C CA . THR A 1 560 ? 7.950 -0.126 -27.868 1.00 98.88 560 THR A CA 1
ATOM 4214 C C . THR A 1 560 ? 7.714 1.095 -26.986 1.00 98.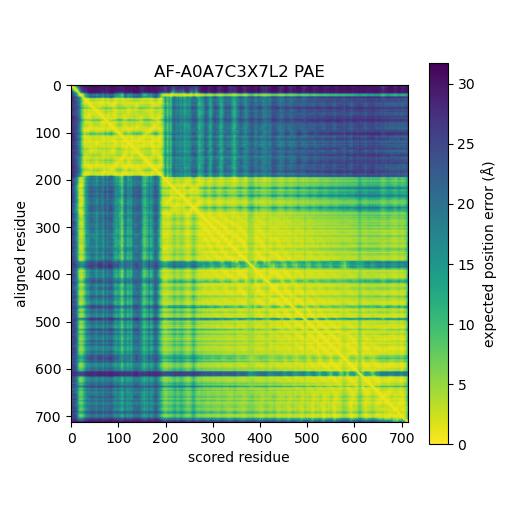88 560 THR A C 1
ATOM 4216 O O . THR A 1 560 ? 7.019 1.000 -25.976 1.00 98.88 560 THR A O 1
ATOM 4219 N N . ILE A 1 561 ? 8.313 2.233 -27.347 1.00 98.81 561 ILE A N 1
ATOM 4220 C CA . ILE A 1 561 ? 8.250 3.496 -26.601 1.00 98.81 561 ILE A CA 1
ATOM 4221 C C . ILE A 1 561 ? 7.540 4.536 -27.467 1.00 98.81 561 ILE A C 1
ATOM 4223 O O . ILE A 1 561 ? 8.054 4.896 -28.530 1.00 98.81 561 ILE A O 1
ATOM 4227 N N . VAL A 1 562 ? 6.369 5.009 -27.033 1.00 98.44 562 VAL A N 1
ATOM 4228 C CA . VAL A 1 562 ? 5.520 5.888 -27.853 1.00 98.44 562 VAL A CA 1
ATOM 4229 C C . VAL A 1 562 ? 4.982 7.079 -27.068 1.00 98.44 562 VAL A C 1
ATOM 4231 O O . VAL A 1 562 ? 4.528 6.942 -25.933 1.00 98.44 562 VAL A O 1
ATOM 4234 N N . GLY A 1 563 ? 5.018 8.268 -27.674 1.00 97.06 563 GLY A N 1
ATOM 4235 C CA . GLY A 1 563 ? 4.397 9.473 -27.106 1.00 97.06 563 GLY A CA 1
ATOM 4236 C C . GLY A 1 563 ? 5.109 10.055 -25.878 1.00 97.06 563 GLY A C 1
ATOM 4237 O O . GLY A 1 563 ? 4.581 10.956 -25.228 1.00 97.06 563 GLY A O 1
ATOM 4238 N N . CYS A 1 564 ? 6.292 9.551 -25.522 1.00 97.62 564 CYS A N 1
ATOM 4239 C CA . CYS A 1 564 ? 7.070 10.058 -24.394 1.00 97.62 564 CYS A CA 1
ATOM 4240 C C . CYS A 1 564 ? 7.798 11.363 -24.758 1.00 97.62 564 CYS A C 1
ATOM 4242 O O . CYS A 1 564 ? 8.227 11.549 -25.897 1.00 97.62 564 CYS A O 1
ATOM 4244 N N . GLY A 1 565 ? 8.034 12.247 -23.781 1.00 96.88 565 GLY A N 1
ATOM 4245 C CA . GLY A 1 565 ? 8.778 13.498 -24.012 1.00 96.88 565 GLY A CA 1
ATOM 4246 C C . GLY A 1 565 ? 10.169 13.264 -24.617 1.00 96.88 565 GLY A C 1
ATOM 4247 O O . GLY A 1 565 ? 10.617 14.011 -25.493 1.00 96.88 565 GLY A O 1
ATOM 4248 N N . ARG A 1 566 ? 10.815 12.173 -24.192 1.00 97.12 566 ARG A N 1
ATOM 4249 C CA . ARG A 1 566 ? 12.001 11.561 -24.801 1.00 97.12 566 ARG A CA 1
ATOM 4250 C C . ARG A 1 566 ? 11.783 10.060 -24.927 1.00 97.12 566 ARG A C 1
ATOM 4252 O O . ARG A 1 566 ? 11.281 9.458 -23.988 1.00 97.12 566 ARG A O 1
ATOM 4259 N N . GLY A 1 567 ? 12.217 9.434 -26.016 1.00 98.25 567 GLY A N 1
ATOM 4260 C CA . GLY A 1 567 ? 12.195 7.971 -26.109 1.00 98.25 567 GLY A CA 1
ATOM 4261 C C . GLY A 1 567 ? 13.183 7.352 -25.117 1.00 98.25 567 GLY A C 1
ATOM 4262 O O . GLY A 1 567 ? 12.786 6.751 -24.118 1.00 98.25 567 GLY A O 1
ATOM 4263 N N . VAL A 1 568 ? 14.481 7.577 -25.353 1.00 98.25 568 VAL A N 1
ATOM 4264 C CA . VAL A 1 568 ? 15.561 7.164 -24.438 1.00 98.25 568 VAL A CA 1
ATOM 4265 C C . VAL A 1 568 ? 16.482 8.335 -24.089 1.00 98.25 568 VAL A C 1
ATOM 4267 O O . VAL A 1 568 ? 16.981 9.046 -24.964 1.00 98.25 568 VAL A O 1
ATOM 4270 N N . ARG A 1 569 ? 16.754 8.536 -22.800 1.00 96.88 569 ARG A N 1
ATOM 4271 C CA . ARG A 1 569 ? 17.571 9.642 -22.288 1.00 96.88 569 ARG A CA 1
ATOM 4272 C C . ARG A 1 569 ? 18.800 9.114 -21.552 1.00 96.88 569 ARG A C 1
ATOM 4274 O O . ARG A 1 569 ? 18.665 8.446 -20.541 1.00 96.88 569 ARG A O 1
ATOM 4281 N N . LEU A 1 570 ? 20.000 9.447 -22.025 1.00 96.56 570 LEU A N 1
ATOM 4282 C CA . LEU A 1 570 ? 21.262 9.044 -21.405 1.00 96.56 570 LEU A CA 1
ATOM 4283 C C . LEU A 1 570 ? 21.984 10.278 -20.865 1.00 96.56 570 LEU A C 1
ATOM 4285 O O . LEU A 1 570 ? 22.222 11.230 -21.620 1.00 96.56 570 LEU A O 1
ATOM 4289 N N . PHE A 1 571 ? 22.303 10.284 -19.571 1.00 93.12 571 PHE A N 1
ATOM 4290 C CA . PHE A 1 571 ? 22.937 11.436 -18.928 1.00 93.12 571 PHE A CA 1
ATOM 4291 C C . PHE A 1 571 ? 23.595 11.095 -17.585 1.00 93.12 571 PHE A C 1
ATOM 4293 O O . PHE A 1 571 ? 23.549 9.966 -17.106 1.00 93.12 571 PHE A O 1
ATOM 4300 N N . ASP A 1 572 ? 24.248 12.087 -16.988 1.00 91.00 572 ASP A N 1
ATOM 4301 C CA . ASP A 1 572 ? 24.754 12.040 -15.619 1.00 91.00 572 ASP A CA 1
ATOM 4302 C C . ASP A 1 572 ? 23.908 12.984 -14.753 1.00 91.00 572 ASP A C 1
ATOM 4304 O O . ASP A 1 572 ? 23.837 14.183 -15.037 1.00 91.00 572 ASP A O 1
ATOM 4308 N N . LEU A 1 573 ? 23.262 12.458 -13.709 1.00 89.25 573 LEU A N 1
ATOM 4309 C CA . LEU A 1 573 ? 22.370 13.221 -12.828 1.00 89.25 573 LEU A CA 1
ATOM 4310 C C . LEU A 1 573 ? 23.130 14.155 -11.863 1.00 89.25 573 LEU A C 1
ATOM 4312 O O . LEU A 1 573 ? 22.525 15.003 -11.211 1.00 89.25 573 LEU A O 1
ATOM 4316 N N . GLY A 1 574 ? 24.454 14.017 -11.732 1.00 85.75 574 GLY A N 1
ATOM 4317 C CA . GLY A 1 574 ? 25.283 14.907 -10.911 1.00 85.75 574 GLY A CA 1
ATOM 4318 C C . GLY A 1 574 ? 25.177 14.703 -9.392 1.00 85.75 574 GLY A C 1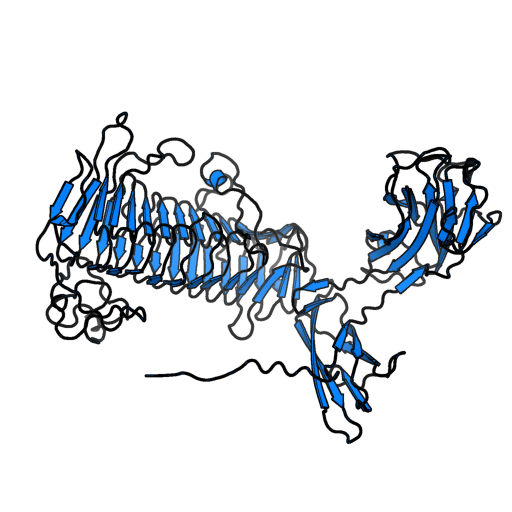
ATOM 4319 O O . GLY A 1 574 ? 25.759 15.480 -8.636 1.00 85.75 574 GLY A O 1
ATOM 4320 N N . ARG A 1 575 ? 24.466 13.671 -8.909 1.00 86.88 575 ARG A N 1
ATOM 4321 C CA . ARG A 1 575 ? 24.278 13.377 -7.468 1.00 86.88 575 ARG A CA 1
ATOM 4322 C C . ARG A 1 575 ? 25.409 12.512 -6.881 1.00 86.88 575 ARG A C 1
ATOM 4324 O O . ARG A 1 575 ? 25.175 11.423 -6.358 1.00 86.88 575 ARG A O 1
ATOM 4331 N N . TRP A 1 576 ? 26.653 12.971 -7.000 1.00 86.81 576 TRP A N 1
ATOM 4332 C CA . TRP A 1 576 ? 27.854 12.181 -6.656 1.00 86.81 576 TRP A CA 1
ATOM 4333 C C . TRP A 1 576 ? 28.259 12.227 -5.184 1.00 86.81 576 TRP A C 1
ATOM 4335 O O . TRP A 1 576 ? 29.017 11.379 -4.716 1.00 86.81 576 TRP A O 1
ATOM 4345 N N . ASP A 1 577 ? 27.767 13.224 -4.463 1.00 84.12 577 ASP A N 1
ATOM 4346 C CA . ASP A 1 577 ? 28.014 13.418 -3.040 1.00 84.12 577 ASP A CA 1
ATOM 4347 C C . ASP A 1 577 ? 26.874 12.804 -2.201 1.00 84.12 577 ASP A C 1
ATOM 4349 O O . ASP A 1 577 ? 25.871 12.331 -2.755 1.00 84.12 577 ASP A O 1
ATOM 4353 N N . PRO A 1 578 ? 27.011 12.738 -0.862 1.00 82.19 578 PRO A N 1
ATOM 4354 C CA . PRO A 1 578 ? 25.926 12.295 0.008 1.00 82.19 578 PRO A CA 1
ATOM 4355 C C . PRO A 1 578 ? 24.613 13.071 -0.230 1.00 82.19 578 PRO A C 1
ATOM 4357 O O . PRO A 1 578 ? 24.663 14.261 -0.549 1.00 82.19 578 PRO A O 1
ATOM 4360 N N . PRO A 1 579 ? 23.444 12.430 -0.048 1.00 81.00 579 PRO A N 1
ATOM 4361 C CA . PRO A 1 579 ? 23.280 11.053 0.436 1.00 81.00 579 PRO A CA 1
ATOM 4362 C C . PRO A 1 579 ? 23.464 9.974 -0.654 1.00 81.00 579 PRO A C 1
ATOM 4364 O O . PRO A 1 579 ? 23.880 8.860 -0.346 1.00 81.00 579 PRO A O 1
ATOM 4367 N N . TYR A 1 580 ? 23.247 10.304 -1.931 1.00 80.69 580 TYR A N 1
ATOM 4368 C CA . TYR A 1 580 ? 23.137 9.326 -3.029 1.00 80.69 580 TYR A CA 1
ATOM 4369 C C . TYR A 1 580 ? 24.467 8.678 -3.448 1.00 80.69 580 TYR A C 1
ATOM 4371 O O . TYR A 1 580 ? 24.533 7.475 -3.724 1.00 80.69 580 TYR A O 1
ATOM 4379 N N . ARG A 1 581 ? 25.557 9.456 -3.467 1.00 87.38 581 ARG A N 1
ATOM 4380 C CA . ARG A 1 581 ? 26.913 8.982 -3.798 1.00 87.38 581 ARG A CA 1
ATOM 4381 C C . ARG A 1 581 ? 27.022 8.260 -5.156 1.00 87.38 581 ARG A C 1
ATOM 4383 O O . ARG A 1 581 ? 27.742 7.265 -5.248 1.00 87.38 581 ARG A O 1
ATOM 4390 N N . LEU A 1 582 ? 26.280 8.692 -6.180 1.00 89.25 582 LEU A N 1
ATOM 4391 C CA . LEU A 1 582 ? 26.229 8.013 -7.487 1.00 89.25 582 LEU A CA 1
ATOM 4392 C C . LEU A 1 582 ? 27.586 8.029 -8.203 1.00 89.25 582 LEU A C 1
ATOM 4394 O O . LEU A 1 582 ? 28.353 8.986 -8.074 1.00 89.25 582 LEU A O 1
ATOM 4398 N N . ASN A 1 583 ? 27.878 7.000 -9.007 1.00 90.06 583 ASN A N 1
ATOM 4399 C CA . ASN A 1 583 ? 29.095 7.002 -9.815 1.00 90.06 583 ASN A CA 1
ATOM 4400 C C . ASN A 1 583 ? 29.009 8.075 -10.921 1.00 90.06 583 ASN A C 1
ATOM 4402 O O . ASN A 1 583 ? 28.010 8.144 -11.642 1.00 90.06 583 ASN A O 1
ATOM 4406 N N . PRO A 1 584 ? 30.059 8.893 -11.109 1.00 87.94 584 PRO A N 1
ATOM 4407 C CA . PRO A 1 584 ? 30.087 9.887 -12.176 1.00 87.94 584 PRO A CA 1
ATOM 4408 C C . PRO A 1 584 ? 30.259 9.236 -13.554 1.00 87.94 584 PRO A C 1
ATOM 4410 O O . PRO A 1 584 ? 30.978 8.241 -13.700 1.00 87.94 584 PRO A O 1
ATOM 4413 N N . GLY A 1 585 ? 29.661 9.847 -14.575 1.00 86.88 585 GLY A N 1
ATOM 4414 C CA . GLY A 1 585 ? 29.666 9.409 -15.972 1.00 86.88 585 GLY A CA 1
ATOM 4415 C C . GLY A 1 585 ? 28.254 9.311 -16.548 1.00 86.88 585 GLY A C 1
ATOM 4416 O O . GLY A 1 585 ? 27.307 9.072 -15.809 1.00 86.88 585 GLY A O 1
ATOM 4417 N N . GLY A 1 586 ? 28.104 9.471 -17.862 1.00 89.56 586 GLY A N 1
ATOM 4418 C CA . GLY A 1 586 ? 26.813 9.278 -18.522 1.00 89.56 586 GLY A CA 1
ATOM 4419 C C . GLY A 1 586 ? 26.370 7.813 -18.545 1.00 89.56 586 GLY A C 1
ATOM 4420 O O . GLY A 1 586 ? 27.119 6.907 -18.165 1.00 89.56 586 GLY A O 1
ATOM 4421 N N . GLY A 1 587 ? 25.142 7.580 -18.998 1.00 94.31 587 GLY A N 1
ATOM 4422 C CA . GLY A 1 587 ? 24.629 6.237 -19.255 1.00 94.31 587 GLY A CA 1
ATOM 4423 C C . GLY A 1 587 ? 25.208 5.620 -20.531 1.00 94.31 587 GLY A C 1
ATOM 4424 O O . GLY A 1 587 ? 25.601 6.319 -21.469 1.00 94.31 587 GLY A O 1
ATOM 4425 N N . THR A 1 588 ? 25.223 4.294 -20.588 1.00 97.31 588 THR A N 1
ATOM 4426 C CA . THR A 1 588 ? 25.484 3.494 -21.788 1.00 97.31 588 THR A CA 1
ATOM 4427 C C . THR A 1 588 ? 24.273 2.612 -22.067 1.00 97.31 588 THR A C 1
ATOM 4429 O O . THR A 1 588 ? 23.772 1.962 -21.156 1.00 97.31 588 THR A O 1
ATOM 4432 N N . ALA A 1 589 ? 23.793 2.582 -23.309 1.00 98.56 589 ALA A N 1
ATOM 4433 C CA . ALA A 1 589 ? 22.684 1.718 -23.697 1.00 98.56 589 ALA A CA 1
ATOM 4434 C C . ALA A 1 589 ? 22.920 1.042 -25.052 1.00 98.56 589 ALA A C 1
ATOM 4436 O O . ALA A 1 589 ? 23.457 1.643 -25.990 1.00 98.56 589 ALA A O 1
ATOM 4437 N N . THR A 1 590 ? 22.466 -0.204 -25.167 1.00 98.88 590 THR A N 1
ATOM 4438 C CA . THR A 1 590 ? 22.346 -0.926 -26.439 1.00 98.88 590 THR A CA 1
ATOM 4439 C C . THR A 1 590 ? 20.877 -1.202 -26.721 1.00 98.88 590 THR A C 1
ATOM 4441 O O . THR A 1 590 ? 20.218 -1.848 -25.914 1.00 98.88 590 THR A O 1
ATOM 4444 N N . LEU A 1 591 ? 20.377 -0.711 -27.854 1.00 98.88 591 LEU A N 1
ATOM 4445 C CA . LEU A 1 591 ? 19.009 -0.909 -28.324 1.00 98.88 591 LEU A CA 1
ATOM 4446 C C . LEU A 1 591 ? 19.012 -1.925 -29.465 1.00 98.88 591 LEU A C 1
ATOM 4448 O O . LEU A 1 591 ? 19.776 -1.768 -30.426 1.00 98.88 591 LEU A O 1
ATOM 4452 N N . ILE A 1 592 ? 18.152 -2.935 -29.348 1.00 98.88 592 ILE A N 1
ATOM 4453 C CA . ILE A 1 592 ? 17.947 -3.986 -30.349 1.00 98.88 592 ILE A CA 1
ATOM 4454 C C . ILE A 1 592 ? 16.445 -4.203 -30.535 1.00 98.88 592 ILE A C 1
ATOM 4456 O O . ILE A 1 592 ? 15.731 -4.360 -29.549 1.00 98.88 592 ILE A O 1
ATOM 4460 N N . ASN A 1 593 ? 15.954 -4.242 -31.775 1.00 98.81 593 ASN A N 1
ATOM 4461 C CA . ASN A 1 593 ? 14.537 -4.501 -32.071 1.00 98.81 593 ASN A CA 1
ATOM 4462 C C . ASN A 1 593 ? 13.552 -3.522 -31.403 1.00 98.81 593 ASN A C 1
ATOM 4464 O O . ASN A 1 593 ? 12.410 -3.894 -31.165 1.00 98.81 593 ASN A O 1
ATOM 4468 N N . CYS A 1 594 ? 13.947 -2.299 -31.048 1.00 98.88 594 CYS A N 1
ATOM 4469 C CA . CYS A 1 594 ? 13.043 -1.358 -30.375 1.00 98.88 594 CYS A CA 1
ATOM 4470 C C . CYS A 1 594 ? 12.277 -0.482 -31.376 1.00 98.88 594 CYS A C 1
ATOM 4472 O O . CYS A 1 594 ? 12.834 -0.110 -32.407 1.00 98.88 594 CYS A O 1
ATOM 4474 N N . ILE A 1 595 ? 11.056 -0.079 -31.020 1.00 98.94 595 ILE A N 1
ATOM 4475 C CA . ILE A 1 595 ? 10.335 1.021 -31.676 1.00 98.94 595 ILE A CA 1
ATOM 4476 C C . ILE A 1 595 ? 10.404 2.251 -30.769 1.00 98.94 595 ILE A C 1
ATOM 4478 O O . ILE A 1 595 ? 10.071 2.164 -29.586 1.00 98.94 595 ILE A O 1
ATOM 4482 N N . ILE A 1 596 ? 10.811 3.395 -31.318 1.00 98.81 596 ILE A N 1
ATOM 4483 C CA . ILE A 1 596 ? 10.706 4.707 -30.671 1.00 98.81 596 ILE A CA 1
ATOM 4484 C C . ILE A 1 596 ? 9.969 5.648 -31.620 1.00 98.81 596 ILE A C 1
ATOM 4486 O O . ILE A 1 596 ? 10.524 6.053 -32.644 1.00 98.81 596 ILE A O 1
ATOM 4490 N N . TRP A 1 597 ? 8.737 6.006 -31.263 1.00 98.56 597 TRP A N 1
ATOM 4491 C CA . TRP A 1 597 ? 7.823 6.718 -32.158 1.00 98.56 597 TRP A CA 1
ATOM 4492 C C . TRP A 1 597 ? 7.035 7.819 -31.443 1.00 98.56 597 TRP A C 1
ATOM 4494 O O . TRP A 1 597 ? 6.818 7.736 -30.234 1.00 98.56 597 TRP A O 1
ATOM 4504 N N . ASP A 1 598 ? 6.622 8.868 -32.157 1.00 97.75 598 ASP A N 1
ATOM 4505 C CA . ASP A 1 598 ? 5.864 10.014 -31.624 1.00 97.75 598 ASP A CA 1
ATOM 4506 C C . ASP A 1 598 ? 6.514 10.657 -30.380 1.00 97.75 598 ASP A C 1
ATOM 4508 O O . ASP A 1 598 ? 5.859 11.263 -29.530 1.00 97.75 598 ASP A O 1
ATOM 4512 N N . CYS A 1 599 ? 7.835 10.529 -30.255 1.00 97.94 599 CYS A N 1
ATOM 4513 C CA . CYS A 1 599 ? 8.613 11.140 -29.188 1.00 97.94 599 CYS A CA 1
ATOM 4514 C C . CYS A 1 599 ? 9.272 12.410 -29.743 1.00 97.94 599 CYS A C 1
ATOM 4516 O O . CYS A 1 599 ? 10.119 12.292 -30.633 1.00 97.94 599 CYS A O 1
ATOM 4518 N N . PRO A 1 600 ? 9.004 13.619 -29.203 1.00 96.75 600 PRO A N 1
ATOM 4519 C CA . PRO A 1 600 ? 9.621 14.857 -29.696 1.00 96.75 600 PRO A CA 1
ATOM 4520 C C . PRO A 1 600 ? 11.154 14.813 -29.732 1.00 96.75 600 PRO A C 1
ATOM 4522 O O . PRO A 1 600 ? 11.792 15.529 -30.505 1.00 96.75 600 PRO A O 1
ATOM 4525 N N . GLN A 1 601 ? 11.751 13.983 -28.874 1.00 96.38 601 GLN A N 1
ATOM 4526 C CA . GLN A 1 601 ? 13.166 13.647 -28.889 1.00 96.38 601 GLN A CA 1
ATOM 4527 C C . GLN A 1 601 ? 13.327 12.125 -28.806 1.00 96.38 601 GLN A C 1
ATOM 4529 O O . GLN A 1 601 ? 13.276 11.552 -27.720 1.00 96.38 601 GLN A O 1
ATOM 4534 N N . ALA A 1 602 ? 13.554 11.458 -29.938 1.00 96.69 602 ALA A N 1
ATOM 4535 C CA . ALA A 1 602 ? 13.668 10.000 -29.979 1.00 96.69 602 ALA A CA 1
ATOM 4536 C C . ALA A 1 602 ? 14.747 9.453 -29.026 1.00 96.69 602 ALA A C 1
ATOM 4538 O O . ALA A 1 602 ? 14.489 8.567 -28.212 1.00 96.69 602 ALA A O 1
ATOM 4539 N N . ALA A 1 603 ? 15.947 10.036 -29.054 1.00 97.25 603 ALA A N 1
ATOM 4540 C CA . ALA A 1 603 ? 16.914 9.825 -27.988 1.00 97.25 603 ALA A CA 1
ATOM 4541 C C . ALA A 1 603 ? 17.785 11.055 -27.748 1.00 97.25 603 ALA A C 1
ATOM 4543 O O . ALA A 1 603 ? 18.071 11.834 -28.663 1.00 97.25 603 ALA A O 1
ATOM 4544 N N . THR A 1 604 ? 18.248 11.205 -26.511 1.00 96.38 604 THR A N 1
ATOM 4545 C CA . THR A 1 604 ? 19.133 12.300 -26.108 1.00 96.38 604 THR A CA 1
ATOM 4546 C C . THR A 1 604 ? 20.333 11.771 -25.339 1.00 96.38 604 THR A C 1
ATOM 4548 O O . THR A 1 604 ? 20.161 11.097 -24.326 1.00 96.38 604 THR A O 1
ATOM 4551 N N . LEU A 1 605 ? 21.535 12.123 -25.786 1.00 95.69 605 LEU A N 1
ATOM 4552 C CA . LEU A 1 605 ? 22.800 11.850 -25.110 1.00 95.69 605 LEU A CA 1
ATOM 4553 C C . LEU A 1 605 ? 23.362 13.181 -24.614 1.00 95.69 605 LEU A C 1
ATOM 4555 O O . LEU A 1 605 ? 23.761 14.027 -25.422 1.00 95.69 605 LEU A O 1
ATOM 4559 N N . SER A 1 606 ? 23.379 13.350 -23.295 1.00 88.44 606 SER A N 1
ATOM 4560 C CA . SER A 1 606 ? 23.899 14.549 -22.635 1.00 88.44 606 SER A CA 1
ATOM 4561 C C . SER A 1 606 ? 25.168 14.242 -21.841 1.00 88.44 606 SER A C 1
ATOM 4563 O O . SER A 1 606 ? 25.331 13.135 -21.321 1.00 88.44 606 SER A O 1
ATOM 4565 N N . ASP A 1 607 ? 26.054 15.236 -21.756 1.00 73.31 607 ASP A N 1
ATOM 4566 C CA . ASP A 1 607 ? 27.252 15.188 -20.910 1.00 73.31 607 ASP A CA 1
ATOM 4567 C C . ASP A 1 607 ? 26.921 15.386 -19.430 1.00 73.31 607 ASP A C 1
ATOM 4569 O O . ASP A 1 607 ? 25.836 15.836 -19.047 1.00 73.31 607 ASP A O 1
ATOM 4573 N N . SER A 1 608 ? 27.931 15.117 -18.604 1.00 70.75 608 SER A N 1
ATOM 4574 C CA . SER A 1 608 ? 27.964 15.587 -17.228 1.00 70.75 608 SER A CA 1
ATOM 4575 C C . SER A 1 608 ? 27.985 17.114 -17.163 1.00 70.75 608 SER A C 1
ATOM 4577 O O . SER A 1 608 ? 28.813 17.778 -17.788 1.00 70.75 608 SER A O 1
ATOM 4579 N N . SER A 1 609 ? 27.108 17.695 -16.344 1.00 61.41 609 SER A N 1
ATOM 4580 C CA . SER A 1 609 ? 27.061 19.143 -16.121 1.00 61.41 609 SER A CA 1
ATOM 4581 C C . SER A 1 609 ? 28.238 19.681 -15.296 1.00 61.41 609 SER A C 1
ATOM 4583 O O . SER A 1 609 ? 28.318 20.889 -15.070 1.00 61.41 609 SER A O 1
ATOM 4585 N N . ASN A 1 610 ? 29.144 18.824 -14.812 1.00 63.94 610 ASN A N 1
ATOM 4586 C CA . ASN A 1 610 ? 30.231 19.226 -13.929 1.00 63.94 610 ASN A CA 1
ATOM 4587 C C . ASN A 1 610 ? 31.609 18.833 -14.493 1.00 63.94 610 ASN A C 1
ATOM 4589 O O . ASN A 1 610 ? 32.048 17.687 -14.447 1.00 63.94 610 ASN A O 1
ATOM 4593 N N . THR A 1 611 ? 32.337 19.856 -14.945 1.00 62.34 611 THR A N 1
ATOM 4594 C CA . THR A 1 611 ? 33.664 19.761 -15.572 1.00 62.34 611 THR A CA 1
ATOM 4595 C C . THR A 1 611 ? 34.803 19.414 -14.604 1.00 62.34 611 THR A C 1
ATOM 4597 O O . THR A 1 611 ? 35.962 19.392 -15.016 1.00 62.34 611 THR A O 1
ATOM 4600 N N . SER A 1 612 ? 34.526 19.232 -13.306 1.00 64.06 612 SER A N 1
ATOM 4601 C CA . SER A 1 612 ? 35.548 18.911 -12.294 1.00 64.06 612 SER A CA 1
ATOM 4602 C C . SER A 1 612 ? 35.893 17.421 -12.213 1.00 64.06 612 SER A C 1
ATOM 4604 O O . SER A 1 612 ? 36.939 17.072 -11.664 1.00 64.06 612 SER A O 1
ATOM 4606 N N . ILE A 1 613 ? 35.064 16.550 -12.794 1.00 66.25 613 ILE A N 1
ATOM 4607 C CA . ILE A 1 613 ? 35.342 15.120 -12.960 1.00 66.25 613 ILE A CA 1
ATOM 4608 C C . ILE A 1 613 ? 35.610 14.845 -14.442 1.00 66.25 613 ILE A C 1
ATOM 4610 O O . ILE A 1 613 ? 35.133 15.567 -15.313 1.00 66.25 613 ILE A O 1
ATOM 4614 N N . ALA A 1 614 ? 36.420 13.822 -14.733 1.00 67.25 614 ALA A N 1
ATOM 4615 C CA . ALA A 1 614 ? 36.645 13.381 -16.103 1.00 67.25 614 ALA A CA 1
ATOM 4616 C C . ALA A 1 614 ? 35.305 12.994 -16.741 1.00 67.25 614 ALA A C 1
ATOM 4618 O O . ALA A 1 614 ? 34.721 11.974 -16.374 1.00 67.25 614 ALA A O 1
ATOM 4619 N N . ASP A 1 615 ? 34.850 13.825 -17.674 1.00 67.69 615 ASP A N 1
ATOM 4620 C CA . ASP A 1 615 ? 33.659 13.580 -18.469 1.00 67.69 615 ASP A CA 1
ATOM 4621 C C . ASP A 1 615 ? 33.848 12.309 -19.303 1.00 67.69 615 ASP A C 1
ATOM 4623 O O . ASP A 1 615 ? 34.868 12.122 -19.974 1.00 67.69 615 ASP A O 1
ATOM 4627 N N . ARG A 1 616 ? 32.883 11.398 -19.190 1.00 77.50 616 ARG A N 1
ATOM 4628 C CA . ARG A 1 616 ? 32.896 10.094 -19.860 1.00 77.50 616 ARG A CA 1
ATOM 4629 C C . ARG A 1 616 ? 31.915 10.044 -21.023 1.00 77.50 616 ARG A C 1
ATOM 4631 O O . ARG A 1 616 ? 31.964 9.081 -21.776 1.00 77.50 616 ARG A O 1
ATOM 4638 N N . GLY A 1 617 ? 31.085 11.075 -21.190 1.00 88.25 617 GLY A N 1
ATOM 4639 C CA . GLY A 1 617 ? 29.997 11.085 -22.154 1.00 88.25 617 GLY A CA 1
ATOM 4640 C C . GLY A 1 617 ? 28.933 10.023 -21.872 1.00 88.25 617 GLY A C 1
ATOM 4641 O O . GLY A 1 617 ? 29.041 9.211 -20.951 1.00 88.25 617 GLY A O 1
ATOM 4642 N N . SER A 1 618 ? 27.896 10.054 -22.699 1.00 94.62 618 SER A N 1
ATOM 4643 C CA . SER A 1 618 ? 26.860 9.031 -22.791 1.00 94.62 618 SER A CA 1
ATOM 4644 C C . SER A 1 618 ? 27.027 8.238 -24.091 1.00 94.62 618 SER A C 1
ATOM 4646 O O . SER A 1 618 ? 27.401 8.802 -25.124 1.00 94.62 618 SER A O 1
ATOM 4648 N N . HIS A 1 619 ? 26.756 6.933 -24.085 1.00 96.31 619 HIS A N 1
ATOM 4649 C CA . HIS A 1 619 ? 27.051 6.059 -25.227 1.00 96.31 619 HIS A CA 1
ATOM 4650 C C . HIS A 1 619 ? 25.836 5.240 -25.657 1.00 96.31 619 HIS A C 1
ATOM 4652 O O . HIS A 1 619 ? 25.262 4.502 -24.865 1.00 96.31 619 HIS A O 1
ATOM 4658 N N . LEU A 1 620 ? 25.472 5.325 -26.933 1.00 98.50 620 LEU A N 1
ATOM 4659 C CA . LEU A 1 620 ? 24.317 4.624 -27.484 1.00 98.50 620 LEU A CA 1
ATOM 4660 C C . LEU A 1 620 ? 24.726 3.755 -28.674 1.00 98.50 620 LEU A C 1
ATOM 4662 O O . LEU A 1 620 ? 25.338 4.240 -29.630 1.00 98.50 620 LEU A O 1
ATOM 4666 N N . THR A 1 621 ? 24.354 2.477 -28.636 1.00 98.81 621 THR A N 1
ATOM 4667 C CA . THR A 1 621 ? 24.388 1.576 -29.796 1.00 98.81 621 THR A CA 1
ATOM 4668 C C . THR A 1 621 ? 22.963 1.232 -30.208 1.00 98.81 621 THR A C 1
ATOM 4670 O O . THR A 1 621 ? 22.161 0.869 -29.359 1.00 98.81 621 THR A O 1
ATOM 4673 N N . VAL A 1 622 ? 22.648 1.328 -31.501 1.00 98.88 622 VAL A N 1
ATOM 4674 C CA . VAL A 1 622 ? 21.302 1.054 -32.041 1.00 98.88 622 VAL A CA 1
ATOM 4675 C C . VAL A 1 622 ? 21.417 0.087 -33.214 1.00 98.88 622 VAL A C 1
ATOM 4677 O O . VAL A 1 622 ? 22.173 0.378 -34.143 1.00 98.88 622 VAL A O 1
ATOM 4680 N N . SER A 1 623 ? 20.718 -1.047 -33.194 1.00 98.75 623 SER A N 1
ATOM 4681 C CA . SER A 1 623 ? 20.633 -1.988 -34.328 1.00 98.75 623 SER A CA 1
ATOM 4682 C C . SER A 1 623 ? 19.232 -2.586 -34.424 1.00 98.75 623 SER A C 1
ATOM 4684 O O . SER A 1 623 ? 18.630 -2.863 -33.395 1.00 98.75 623 SER A O 1
ATOM 4686 N N . PHE A 1 624 ? 18.733 -2.830 -35.635 1.00 98.75 624 PHE A N 1
ATOM 4687 C CA . PHE A 1 624 ? 17.391 -3.385 -35.861 1.00 98.75 624 PHE A CA 1
ATOM 4688 C C . PHE A 1 624 ? 16.263 -2.607 -35.160 1.00 98.75 624 PHE A C 1
ATOM 4690 O O . PHE A 1 624 ? 15.268 -3.197 -34.779 1.00 98.75 624 PHE A O 1
ATOM 4697 N N . CYS A 1 625 ? 16.405 -1.299 -34.945 1.00 98.88 625 CYS A N 1
ATOM 4698 C CA . CYS A 1 625 ? 15.358 -0.478 -34.332 1.00 98.88 625 CYS A CA 1
ATOM 4699 C C . CYS A 1 625 ? 14.634 0.365 -35.374 1.00 98.88 625 CYS A C 1
ATOM 4701 O O . CYS A 1 625 ? 15.250 0.806 -36.342 1.00 98.88 625 CYS A O 1
ATOM 4703 N N . ASP A 1 626 ? 13.374 0.680 -35.116 1.00 98.81 626 ASP A N 1
ATOM 4704 C CA . ASP A 1 626 ? 12.653 1.724 -35.830 1.00 98.81 626 ASP A CA 1
ATOM 4705 C C . ASP A 1 626 ? 12.602 2.983 -34.965 1.00 98.81 626 ASP A C 1
ATOM 4707 O O . ASP A 1 626 ? 12.152 2.953 -33.817 1.00 98.81 626 ASP A O 1
ATOM 4711 N N . ILE A 1 627 ? 13.174 4.070 -35.476 1.00 98.75 627 ILE A N 1
ATOM 4712 C CA . ILE A 1 627 ? 13.299 5.331 -34.745 1.00 98.75 627 ILE A CA 1
ATOM 4713 C C . ILE A 1 627 ? 12.829 6.458 -35.651 1.00 98.75 627 ILE A C 1
ATOM 4715 O O . ILE A 1 627 ? 13.458 6.713 -36.679 1.00 98.75 627 ILE A O 1
ATOM 4719 N N . GLU A 1 628 ? 11.789 7.174 -35.227 1.00 98.50 628 GLU A N 1
ATOM 4720 C CA . GLU A 1 628 ? 11.242 8.307 -35.974 1.00 98.50 628 GLU A CA 1
ATOM 4721 C C . GLU A 1 628 ? 12.307 9.391 -36.228 1.00 98.50 628 GLU A C 1
ATOM 4723 O O . GLU A 1 628 ? 12.980 9.875 -35.311 1.00 98.50 628 GLU A O 1
ATOM 4728 N N . GLY A 1 629 ? 12.489 9.765 -37.497 1.00 97.62 629 GLY A N 1
ATOM 4729 C CA . GLY A 1 629 ? 13.529 10.691 -37.962 1.00 97.62 629 GLY A CA 1
ATOM 4730 C C . GLY A 1 629 ? 14.938 10.078 -38.023 1.00 97.62 629 GLY A C 1
ATOM 4731 O O . GLY A 1 629 ? 15.928 10.777 -38.298 1.00 97.62 629 GLY A O 1
ATOM 4732 N N . GLY A 1 630 ? 15.050 8.775 -37.757 1.00 97.69 630 GLY A N 1
ATOM 4733 C CA . GLY A 1 630 ? 16.243 7.956 -37.905 1.00 97.69 630 GLY A CA 1
ATOM 4734 C C . GLY A 1 630 ? 17.454 8.481 -37.136 1.00 97.69 630 GLY A C 1
ATOM 4735 O O . GLY A 1 630 ? 17.365 9.104 -36.077 1.00 97.69 630 GLY A O 1
ATOM 4736 N N . ARG A 1 631 ? 18.651 8.264 -37.698 1.00 97.44 631 ARG A N 1
ATOM 4737 C CA . ARG A 1 631 ? 19.921 8.674 -37.066 1.00 97.44 631 ARG A CA 1
ATOM 4738 C C . ARG A 1 631 ? 19.978 10.176 -36.748 1.00 97.44 631 ARG A C 1
ATOM 4740 O O . ARG A 1 631 ? 20.693 10.567 -35.829 1.00 97.44 631 ARG A O 1
ATOM 4747 N N . GLN A 1 632 ? 19.296 11.014 -37.530 1.00 95.06 632 GLN A N 1
ATOM 4748 C CA . GLN A 1 632 ? 19.356 12.472 -37.388 1.00 95.06 632 GLN A CA 1
ATOM 4749 C C . GLN A 1 632 ? 18.511 12.990 -36.218 1.00 95.06 632 GLN A C 1
ATOM 4751 O O . GLN A 1 632 ? 18.806 14.071 -35.714 1.00 95.06 632 GLN A O 1
ATOM 4756 N N . ALA A 1 633 ? 17.519 12.220 -35.761 1.00 93.75 633 ALA A N 1
ATOM 4757 C CA . ALA A 1 633 ? 16.694 12.558 -34.602 1.00 93.75 633 ALA A CA 1
ATOM 4758 C C . ALA A 1 633 ? 17.415 12.361 -33.256 1.00 93.75 633 ALA A C 1
ATOM 4760 O O . ALA A 1 633 ? 16.961 12.862 -32.227 1.00 93.75 633 ALA A O 1
ATOM 4761 N N . ILE A 1 634 ? 18.553 11.657 -33.245 1.00 97.06 634 ILE A N 1
ATOM 4762 C CA . ILE A 1 634 ? 19.341 11.441 -32.030 1.00 97.06 634 ILE A CA 1
ATOM 4763 C C . ILE A 1 634 ? 20.083 12.728 -31.665 1.00 97.06 634 ILE A C 1
ATOM 4765 O O . ILE A 1 634 ? 21.048 13.127 -32.324 1.00 97.06 634 ILE A O 1
ATOM 4769 N N . SER A 1 635 ? 19.661 13.364 -30.576 1.00 95.75 635 SER A N 1
ATOM 4770 C CA . SER A 1 635 ? 20.297 14.573 -30.062 1.00 95.75 635 SER A CA 1
ATOM 4771 C C . SER A 1 635 ? 21.532 14.212 -29.245 1.00 95.75 635 SER A C 1
ATOM 4773 O O . SER A 1 635 ? 21.424 13.599 -28.186 1.00 95.75 635 SER A O 1
ATOM 4775 N N . ILE A 1 636 ? 22.707 14.643 -29.698 1.00 93.94 636 ILE A N 1
ATOM 4776 C CA . ILE A 1 636 ? 23.975 14.461 -28.985 1.00 93.94 636 ILE A CA 1
ATOM 4777 C C . ILE A 1 636 ? 24.491 15.846 -28.617 1.00 93.94 636 ILE A C 1
ATOM 4779 O O . ILE A 1 636 ? 24.998 16.573 -29.471 1.00 93.94 636 ILE A O 1
ATOM 4783 N N . SER A 1 637 ? 24.318 16.233 -27.357 1.00 87.25 637 SER A N 1
ATOM 4784 C CA . SER A 1 637 ? 24.830 17.504 -26.832 1.00 87.25 637 SER A CA 1
ATOM 4785 C C . SER A 1 637 ? 26.196 17.345 -26.171 1.00 87.25 637 SER A C 1
ATOM 4787 O O . SER A 1 637 ? 26.882 18.340 -25.949 1.00 87.25 637 SER A O 1
ATOM 4789 N N . GLY A 1 638 ? 26.592 16.103 -25.886 1.00 77.19 638 GLY A N 1
ATOM 4790 C CA . GLY A 1 638 ? 27.801 15.812 -25.152 1.00 77.19 638 GLY A CA 1
ATOM 4791 C C . GLY A 1 638 ? 29.077 15.649 -25.989 1.00 77.19 638 GLY A C 1
ATOM 4792 O O . GLY A 1 638 ? 29.092 14.886 -26.955 1.00 77.19 638 GLY A O 1
ATOM 4793 N N . GLN A 1 639 ? 30.169 16.318 -25.613 1.00 82.12 639 GLN A N 1
ATOM 4794 C CA . GLN A 1 639 ? 31.463 16.325 -26.298 1.00 82.12 639 GLN A CA 1
ATOM 4795 C C . GLN A 1 639 ? 32.095 14.929 -26.388 1.00 82.12 639 GLN A C 1
ATOM 4797 O O . GLN A 1 639 ? 32.731 14.617 -27.397 1.00 82.12 639 GLN A O 1
ATOM 4802 N N . TYR A 1 640 ? 31.939 14.097 -25.356 1.00 87.94 640 TYR A N 1
ATOM 4803 C CA . TYR A 1 640 ? 32.485 12.730 -25.328 1.00 87.94 640 TYR A CA 1
ATOM 4804 C C . TYR A 1 640 ? 31.424 11.659 -25.579 1.00 87.94 640 TYR A C 1
ATOM 4806 O O . TYR A 1 640 ? 31.726 10.464 -25.576 1.00 87.94 640 TYR A O 1
ATOM 4814 N N . SER A 1 641 ? 30.184 12.079 -25.820 1.00 93.00 641 SER A N 1
ATOM 4815 C CA . SER A 1 641 ? 29.082 11.174 -26.098 1.00 93.00 641 SER A CA 1
ATOM 4816 C C . SER A 1 641 ? 29.225 10.538 -27.484 1.00 93.00 641 SER A C 1
ATOM 4818 O O . SER A 1 641 ? 29.678 11.173 -28.438 1.00 93.00 641 SER A O 1
ATOM 4820 N N . THR A 1 642 ? 28.848 9.266 -27.621 1.00 95.00 642 THR A N 1
ATOM 4821 C CA . THR A 1 642 ? 29.013 8.524 -28.882 1.00 95.00 642 THR A CA 1
ATOM 4822 C C . THR A 1 642 ? 27.738 7.808 -29.302 1.00 95.00 642 THR A C 1
ATOM 4824 O O . THR A 1 642 ? 27.031 7.218 -28.490 1.00 95.00 642 THR A O 1
ATOM 4827 N N . LEU A 1 643 ? 27.470 7.836 -30.610 1.00 97.81 643 LEU A N 1
ATOM 4828 C CA . LEU A 1 643 ? 26.394 7.081 -31.244 1.00 97.81 643 LEU A CA 1
ATOM 4829 C C . LEU A 1 643 ? 26.969 6.099 -32.264 1.00 97.81 643 LEU A C 1
ATOM 4831 O O . LEU A 1 643 ? 27.456 6.497 -33.335 1.00 97.81 643 LEU A O 1
ATOM 4835 N N . ARG A 1 644 ? 26.830 4.808 -31.971 1.00 98.50 644 ARG A N 1
ATOM 4836 C CA . ARG A 1 644 ? 27.063 3.722 -32.918 1.00 98.50 644 ARG A CA 1
ATOM 4837 C C . ARG A 1 644 ? 25.733 3.311 -33.547 1.00 98.50 644 ARG A C 1
ATOM 4839 O O . ARG A 1 644 ? 24.907 2.660 -32.923 1.00 98.50 644 ARG A O 1
ATOM 4846 N N . TRP A 1 645 ? 25.555 3.675 -34.811 1.00 98.25 645 TRP A N 1
ATOM 4847 C CA . TRP A 1 645 ? 24.403 3.245 -35.603 1.00 98.25 645 TRP A CA 1
ATOM 4848 C C . TRP A 1 645 ? 24.785 1.975 -36.345 1.00 98.25 645 TRP A C 1
ATOM 4850 O O . TRP A 1 645 ? 25.624 2.017 -37.247 1.00 98.25 645 TRP A O 1
ATOM 4860 N N . GLY A 1 646 ? 24.254 0.856 -35.877 1.00 97.94 646 GLY A N 1
ATOM 4861 C CA . GLY A 1 646 ? 24.419 -0.457 -36.474 1.00 97.94 646 GLY A CA 1
ATOM 4862 C C . GLY A 1 646 ? 23.538 -0.655 -37.703 1.00 97.94 646 GLY A C 1
ATOM 4863 O O . GLY A 1 646 ? 23.040 0.296 -38.311 1.00 97.94 646 GLY A O 1
ATOM 4864 N N . GLU A 1 647 ? 23.397 -1.917 -38.083 1.00 97.31 647 GLU A N 1
ATOM 4865 C CA . GLU A 1 647 ? 22.578 -2.344 -39.214 1.00 97.31 647 GLU A CA 1
ATOM 4866 C C . GLU A 1 647 ? 21.102 -2.507 -38.832 1.00 97.31 647 GLU A C 1
ATOM 4868 O O . GLU A 1 647 ? 20.733 -2.384 -37.666 1.00 97.31 647 GLU A O 1
ATOM 4873 N N . GLY A 1 648 ? 20.251 -2.751 -39.830 1.00 97.81 648 GLY A N 1
ATOM 4874 C CA . GLY A 1 648 ? 18.840 -3.095 -39.627 1.00 97.81 648 GLY A CA 1
ATOM 4875 C C . GLY A 1 648 ? 17.935 -1.962 -39.137 1.00 97.81 648 GLY A C 1
ATOM 4876 O O . GLY A 1 648 ? 16.738 -2.175 -39.028 1.00 97.81 648 GLY A O 1
ATOM 4877 N N . ASN A 1 649 ? 18.470 -0.773 -38.846 1.00 98.69 649 ASN A N 1
ATOM 4878 C CA . ASN A 1 649 ? 17.659 0.337 -38.348 1.00 98.69 649 ASN A CA 1
ATOM 4879 C C . ASN A 1 649 ? 16.772 0.948 -39.444 1.00 98.69 649 ASN A C 1
ATOM 4881 O O . ASN A 1 649 ? 17.246 1.189 -40.561 1.00 98.69 649 ASN A O 1
ATOM 4885 N N . LEU A 1 650 ? 15.529 1.257 -39.085 1.00 98.62 650 LEU A N 1
ATOM 4886 C CA . LEU A 1 650 ? 14.489 1.832 -39.928 1.00 98.62 650 LEU A CA 1
ATOM 4887 C C . LEU A 1 650 ? 14.052 3.216 -39.405 1.00 98.62 650 LEU A C 1
ATOM 4889 O O . LEU A 1 650 ? 14.417 3.634 -38.304 1.00 98.62 650 LEU A O 1
ATOM 4893 N N . ASP A 1 651 ? 13.357 3.944 -40.274 1.00 98.25 651 ASP A N 1
ATOM 4894 C CA . ASP A 1 651 ? 12.671 5.215 -40.011 1.00 98.25 651 ASP A CA 1
ATOM 4895 C C . ASP A 1 651 ? 11.429 5.219 -40.910 1.00 98.25 651 ASP A C 1
ATOM 4897 O O . ASP A 1 651 ? 11.437 5.747 -42.030 1.00 98.25 651 ASP A O 1
ATOM 4901 N N . VAL A 1 652 ? 10.425 4.449 -40.501 1.00 98.25 652 VAL A N 1
ATOM 4902 C CA . VAL A 1 652 ? 9.193 4.206 -41.258 1.00 98.25 652 VAL A CA 1
ATOM 4903 C C . VAL A 1 652 ? 8.011 4.205 -40.305 1.00 98.25 652 VAL A C 1
ATOM 4905 O O . VAL A 1 652 ? 8.145 3.765 -39.179 1.00 98.25 652 VAL A O 1
ATOM 4908 N N . ASP A 1 653 ? 6.845 4.660 -40.763 1.00 98.00 653 ASP A N 1
ATOM 4909 C CA . ASP A 1 653 ? 5.619 4.563 -39.963 1.00 98.00 653 ASP A CA 1
ATOM 4910 C C . ASP A 1 653 ? 5.402 3.102 -39.505 1.00 98.00 653 ASP A C 1
ATOM 4912 O O . ASP A 1 653 ? 5.338 2.219 -40.373 1.00 98.00 653 ASP A O 1
ATOM 4916 N N . PRO A 1 654 ? 5.295 2.827 -38.187 1.00 98.19 654 PRO A N 1
ATOM 4917 C CA . PRO A 1 654 ? 5.048 1.487 -37.667 1.00 98.19 654 PRO A CA 1
ATOM 4918 C C . PRO A 1 654 ? 3.743 0.871 -38.169 1.00 98.19 654 PRO A C 1
ATOM 4920 O O . PRO A 1 654 ? 3.637 -0.354 -38.224 1.00 98.19 654 PRO A O 1
ATOM 4923 N N . ILE A 1 655 ? 2.763 1.696 -38.563 1.00 97.62 655 ILE A N 1
ATOM 4924 C CA . ILE A 1 655 ? 1.405 1.287 -38.941 1.00 97.62 655 ILE A CA 1
ATOM 4925 C C . ILE A 1 655 ? 0.743 0.491 -37.805 1.00 97.62 655 ILE A C 1
ATOM 4927 O O . ILE A 1 655 ? 0.469 -0.701 -37.930 1.00 97.62 655 ILE A O 1
ATOM 4931 N N . PHE A 1 656 ? 0.529 1.147 -36.664 1.00 98.19 656 PHE A N 1
ATOM 4932 C CA . PHE A 1 656 ? -0.172 0.555 -35.521 1.00 98.19 656 PHE A CA 1
ATOM 4933 C C . PHE A 1 656 ? -1.688 0.429 -35.759 1.00 98.19 656 PHE A C 1
ATOM 4935 O O . PHE A 1 656 ? -2.280 1.286 -36.415 1.00 98.19 656 PHE A O 1
ATOM 4942 N N . VAL A 1 657 ? -2.322 -0.589 -35.164 1.00 97.62 657 VAL A N 1
ATOM 4943 C CA . VAL A 1 657 ? -3.763 -0.892 -35.312 1.00 97.62 657 VAL A CA 1
ATOM 4944 C C . VAL A 1 657 ? -4.669 0.244 -34.816 1.00 97.62 657 VAL A C 1
ATOM 4946 O O . VAL A 1 657 ? -5.497 0.749 -35.577 1.00 97.62 657 VAL A O 1
ATOM 4949 N N . ASP A 1 658 ? -4.562 0.652 -33.545 1.00 96.31 658 ASP A N 1
ATOM 4950 C CA . ASP A 1 658 ? -5.347 1.774 -33.004 1.00 96.31 658 ASP A CA 1
ATOM 4951 C C . ASP A 1 658 ? -4.673 2.420 -31.776 1.00 96.31 658 ASP A C 1
ATOM 4953 O O . ASP A 1 658 ? -5.089 2.206 -30.629 1.00 96.31 658 ASP A O 1
ATOM 4957 N N . PRO A 1 659 ? -3.669 3.294 -31.986 1.00 94.00 659 PRO A N 1
ATOM 4958 C CA . PRO A 1 659 ? -2.985 3.994 -30.896 1.00 94.00 659 PRO A CA 1
ATOM 4959 C C . PRO A 1 659 ? -3.913 4.801 -29.981 1.00 94.00 659 PRO A C 1
ATOM 4961 O O . PRO A 1 659 ? -3.601 5.011 -28.811 1.00 94.00 659 PRO A O 1
ATOM 4964 N N . LYS A 1 660 ? -5.082 5.245 -30.470 1.00 91.38 660 LYS A N 1
ATOM 4965 C CA . LYS A 1 660 ? -6.041 6.021 -29.660 1.00 91.38 660 LYS A CA 1
ATOM 4966 C C . LYS A 1 660 ? -6.723 5.178 -28.589 1.00 91.38 660 LYS A C 1
ATOM 4968 O O . LYS A 1 660 ? -7.261 5.740 -27.637 1.00 91.38 660 LYS A O 1
ATOM 4973 N N . LEU A 1 661 ? -6.735 3.860 -28.767 1.00 91.06 661 LEU A N 1
ATOM 4974 C CA . LEU A 1 661 ? -7.221 2.884 -27.798 1.00 91.06 661 LEU A CA 1
ATOM 4975 C C . LEU A 1 661 ? -6.070 2.125 -27.120 1.00 91.06 661 LEU A C 1
ATOM 4977 O O . LEU A 1 661 ? -6.316 1.096 -26.500 1.00 91.06 661 LEU A O 1
ATOM 4981 N N . ASN A 1 662 ? -4.838 2.644 -27.213 1.00 90.56 662 ASN A N 1
ATOM 4982 C CA . ASN A 1 662 ? -3.606 2.009 -26.742 1.00 90.56 662 ASN A CA 1
ATOM 4983 C C . ASN A 1 662 ? -3.312 0.637 -27.384 1.00 90.56 662 ASN A C 1
ATOM 4985 O O . ASN A 1 662 ? -2.634 -0.192 -26.778 1.00 90.56 662 ASN A O 1
ATOM 4989 N N . ASP A 1 663 ? -3.789 0.402 -28.611 1.00 95.50 663 ASP A N 1
ATOM 4990 C CA . ASP A 1 663 ? -3.473 -0.799 -29.385 1.00 95.50 663 ASP A CA 1
ATOM 4991 C C . ASP A 1 663 ? -2.281 -0.535 -30.319 1.00 95.50 663 ASP A C 1
ATOM 4993 O O . ASP A 1 663 ? -2.417 0.077 -31.383 1.00 95.50 663 ASP A O 1
ATOM 4997 N N . TYR A 1 664 ? -1.104 -0.986 -29.879 1.00 96.94 664 TYR A N 1
ATOM 4998 C CA . TYR A 1 664 ? 0.184 -0.809 -30.559 1.00 96.94 664 TYR A CA 1
ATOM 4999 C C . TYR A 1 664 ? 0.665 -2.078 -31.279 1.00 96.94 664 TYR A C 1
ATOM 5001 O O . TYR A 1 664 ? 1.858 -2.220 -31.558 1.00 96.94 664 TYR A O 1
ATOM 5009 N N . HIS A 1 665 ? -0.242 -3.005 -31.595 1.00 97.88 665 HIS A N 1
ATOM 5010 C CA . HIS A 1 665 ? 0.056 -4.082 -32.537 1.00 97.88 665 HIS A CA 1
ATOM 5011 C C . HIS A 1 665 ? 0.310 -3.519 -33.938 1.00 97.88 665 HIS A C 1
ATOM 5013 O O . HIS A 1 665 ? -0.251 -2.487 -34.314 1.00 97.88 665 HIS A O 1
ATOM 5019 N N . LEU A 1 666 ? 1.131 -4.213 -34.726 1.00 97.94 666 LEU A N 1
ATOM 5020 C CA . LEU A 1 666 ? 1.408 -3.850 -36.117 1.00 97.94 666 LEU A CA 1
ATOM 5021 C C . LEU A 1 666 ? 0.251 -4.275 -37.038 1.00 97.94 666 LEU A C 1
ATOM 5023 O O . LEU A 1 666 ? -0.293 -5.373 -36.910 1.00 97.94 666 LEU A O 1
ATOM 5027 N N . GLU A 1 667 ? -0.108 -3.435 -38.007 1.00 96.00 667 GLU A N 1
ATOM 5028 C CA . GLU A 1 667 ? -1.058 -3.775 -39.068 1.00 96.00 667 GLU A CA 1
ATOM 5029 C C . GLU A 1 667 ? -0.398 -4.553 -40.224 1.00 96.00 667 GLU A C 1
ATOM 5031 O O . GLU A 1 667 ? 0.808 -4.425 -40.484 1.00 96.00 667 GLU A O 1
ATOM 5036 N N . PRO A 1 668 ? -1.194 -5.314 -41.009 1.00 95.06 668 PRO A N 1
ATOM 5037 C CA . PRO A 1 668 ? -0.705 -5.936 -42.230 1.00 95.06 668 PRO A CA 1
ATOM 5038 C C . PRO A 1 668 ? -0.094 -4.899 -43.184 1.00 95.06 668 PRO A C 1
ATOM 5040 O O . PRO A 1 668 ? -0.776 -3.993 -43.660 1.00 95.06 668 PRO A O 1
ATOM 5043 N N . GLY A 1 669 ? 1.178 -5.087 -43.538 1.00 94.44 669 GLY A N 1
ATOM 5044 C CA . GLY A 1 669 ? 1.907 -4.196 -44.447 1.00 94.44 669 GLY A CA 1
ATOM 5045 C C . GLY A 1 669 ? 2.899 -3.260 -43.760 1.00 94.44 669 GLY A C 1
ATOM 5046 O O . GLY A 1 669 ? 3.635 -2.575 -44.472 1.00 94.44 669 GLY A O 1
ATOM 5047 N N . SER A 1 670 ? 2.970 -3.271 -42.425 1.00 98.25 670 SER A N 1
ATOM 5048 C CA . SER A 1 670 ? 4.079 -2.655 -41.697 1.00 98.25 670 SER A CA 1
ATOM 5049 C C . SER A 1 670 ? 5.421 -3.228 -42.160 1.00 98.25 670 SER A C 1
ATOM 5051 O O . SER A 1 670 ? 5.572 -4.438 -42.349 1.00 98.25 670 SER A O 1
ATOM 5053 N N . ALA A 1 671 ? 6.407 -2.351 -42.345 1.00 98.31 671 ALA A N 1
ATOM 5054 C CA . ALA A 1 671 ? 7.772 -2.743 -42.690 1.00 98.31 671 ALA A CA 1
ATOM 5055 C C . ALA A 1 671 ? 8.564 -3.276 -41.482 1.00 98.31 671 ALA A C 1
ATOM 5057 O O . ALA A 1 671 ? 9.702 -3.705 -41.660 1.00 98.31 671 ALA A O 1
ATOM 5058 N N . LEU A 1 672 ? 7.973 -3.240 -40.282 1.00 98.62 672 LEU A N 1
ATOM 5059 C CA . LEU A 1 672 ? 8.573 -3.727 -39.038 1.00 98.62 672 LEU A CA 1
ATOM 5060 C C . LEU A 1 672 ? 8.363 -5.234 -38.821 1.00 98.62 672 LEU A C 1
ATOM 5062 O O . LEU A 1 672 ? 9.039 -5.832 -37.982 1.00 98.62 672 LEU A O 1
ATOM 5066 N N . ILE A 1 673 ? 7.468 -5.835 -39.610 1.00 98.44 673 ILE A N 1
ATOM 5067 C CA . ILE A 1 673 ? 7.203 -7.275 -39.632 1.00 98.44 673 ILE A CA 1
ATOM 5068 C C . ILE A 1 673 ? 8.378 -8.001 -40.297 1.00 98.44 673 ILE A C 1
ATOM 5070 O O . ILE A 1 673 ? 8.808 -7.620 -41.390 1.00 98.44 673 ILE A O 1
ATOM 5074 N N . ASP A 1 674 ? 8.871 -9.070 -39.673 1.00 97.62 674 ASP A N 1
ATOM 5075 C CA . ASP A 1 674 ? 10.024 -9.869 -40.091 1.00 97.62 674 ASP A CA 1
ATOM 5076 C C . ASP A 1 674 ? 11.310 -9.033 -40.298 1.00 97.62 674 ASP A C 1
ATOM 5078 O O . ASP A 1 674 ? 12.163 -9.383 -41.124 1.00 97.62 674 ASP A O 1
ATOM 5082 N N . ALA A 1 675 ? 11.455 -7.906 -39.592 1.00 98.31 675 ALA A N 1
ATOM 5083 C CA . ALA A 1 675 ? 12.541 -6.944 -39.816 1.00 98.31 675 ALA A CA 1
ATOM 5084 C C . ALA A 1 675 ? 13.624 -6.932 -38.725 1.00 98.31 675 ALA A C 1
ATOM 5086 O O . ALA A 1 675 ? 14.690 -6.349 -38.931 1.00 98.31 675 ALA A O 1
ATOM 5087 N N . GLY A 1 676 ? 13.368 -7.562 -37.582 1.00 97.81 676 GLY A N 1
ATOM 5088 C CA . GLY A 1 676 ? 14.270 -7.635 -36.438 1.00 97.81 676 GLY A CA 1
ATOM 5089 C C . GLY A 1 676 ? 15.268 -8.796 -36.497 1.00 97.81 676 GLY A C 1
ATOM 5090 O O . GLY A 1 676 ? 15.342 -9.568 -37.457 1.00 97.81 676 GLY A O 1
ATOM 5091 N N . THR A 1 677 ? 16.051 -8.931 -35.428 1.00 97.69 677 THR A N 1
ATOM 5092 C CA . THR A 1 677 ? 17.004 -10.031 -35.209 1.00 97.69 677 THR A CA 1
ATOM 5093 C C . THR A 1 677 ? 16.567 -10.935 -34.054 1.00 97.69 677 THR A C 1
ATOM 5095 O O . THR A 1 677 ? 15.899 -10.499 -33.124 1.00 97.69 677 THR A O 1
ATOM 5098 N N . VAL A 1 678 ? 16.978 -12.204 -34.076 1.00 95.81 678 VAL A N 1
ATOM 5099 C CA . VAL A 1 678 ? 16.808 -13.129 -32.938 1.00 95.81 678 VAL A CA 1
ATOM 5100 C C . VAL A 1 678 ? 17.790 -12.847 -31.797 1.00 95.81 678 VAL A C 1
ATOM 5102 O O . VAL A 1 678 ? 17.631 -13.382 -30.701 1.00 95.81 678 VAL A O 1
ATOM 5105 N N . ASP A 1 679 ? 18.820 -12.032 -32.040 1.00 94.19 679 ASP A N 1
ATOM 5106 C CA . ASP A 1 679 ? 19.831 -11.716 -31.035 1.00 94.19 679 ASP A CA 1
ATOM 5107 C C . ASP A 1 679 ? 19.189 -11.016 -29.833 1.00 94.19 679 ASP A C 1
ATOM 5109 O O . ASP A 1 679 ? 18.623 -9.933 -29.955 1.00 94.19 679 ASP A O 1
ATOM 5113 N N . HIS A 1 680 ? 19.298 -11.645 -28.660 1.00 94.88 680 HIS A N 1
ATOM 5114 C CA . HIS A 1 680 ? 18.720 -11.195 -27.386 1.00 94.88 680 HIS A CA 1
ATOM 5115 C C . HIS A 1 680 ? 17.186 -11.094 -27.326 1.00 94.88 680 HIS A C 1
ATOM 5117 O O . HIS A 1 680 ? 16.664 -10.802 -26.249 1.00 94.88 680 HIS A O 1
ATOM 5123 N N . ALA A 1 681 ? 16.467 -11.355 -28.421 1.00 95.31 681 ALA A N 1
ATOM 5124 C CA . ALA A 1 681 ? 15.011 -11.316 -28.439 1.00 95.31 681 ALA A CA 1
ATOM 5125 C C . ALA A 1 681 ? 14.421 -12.348 -27.453 1.00 95.31 681 ALA A C 1
ATOM 5127 O O . ALA A 1 681 ? 14.933 -13.472 -27.352 1.00 95.31 681 ALA A O 1
ATOM 5128 N N . PRO A 1 682 ? 13.353 -12.000 -26.713 1.00 94.12 682 PRO A N 1
ATOM 5129 C CA . PRO A 1 682 ? 12.646 -12.962 -25.875 1.00 94.12 682 PRO A CA 1
ATOM 5130 C C . PRO A 1 682 ? 11.978 -14.049 -26.726 1.00 94.12 682 PRO A C 1
ATOM 5132 O O . PRO A 1 682 ? 11.686 -13.858 -27.904 1.00 94.12 682 PRO A O 1
ATOM 5135 N N . LEU A 1 683 ? 11.685 -15.196 -26.105 1.00 93.88 683 LEU A N 1
ATOM 5136 C CA . LEU A 1 683 ? 11.010 -16.313 -26.782 1.00 93.88 683 LEU A CA 1
ATOM 5137 C C . LEU A 1 683 ? 9.541 -16.021 -27.118 1.00 93.88 683 LEU A C 1
ATOM 5139 O O . LEU A 1 683 ? 8.973 -16.688 -27.984 1.00 93.88 683 LEU A O 1
ATOM 5143 N N . VAL A 1 684 ? 8.931 -15.068 -26.411 1.00 94.44 684 VAL A N 1
ATOM 5144 C CA . VAL A 1 684 ? 7.552 -14.633 -26.629 1.00 94.44 684 VAL A CA 1
ATOM 5145 C C . VAL A 1 684 ? 7.445 -13.117 -26.694 1.00 94.44 684 VAL A C 1
ATOM 5147 O O . VAL A 1 684 ? 8.284 -12.408 -26.138 1.00 94.44 684 VAL A O 1
ATOM 5150 N N . ASP A 1 685 ? 6.422 -12.632 -27.383 1.00 95.75 685 ASP A N 1
ATOM 5151 C CA . ASP A 1 685 ? 6.011 -11.234 -27.376 1.00 95.75 685 ASP A CA 1
ATOM 5152 C C . ASP A 1 685 ? 5.149 -10.884 -26.155 1.00 95.75 685 ASP A C 1
ATOM 5154 O O . ASP A 1 685 ? 5.002 -11.678 -25.222 1.00 95.75 685 ASP A O 1
ATOM 5158 N N . LEU A 1 686 ? 4.638 -9.651 -26.126 1.00 95.12 686 LEU A N 1
ATOM 5159 C CA . LEU A 1 686 ? 3.898 -9.116 -24.985 1.00 95.12 686 LEU A CA 1
ATOM 5160 C C . LEU A 1 686 ? 2.529 -9.794 -24.785 1.00 95.12 686 LEU A C 1
ATOM 5162 O O . LEU A 1 686 ? 2.060 -9.879 -23.652 1.00 95.12 686 LEU A O 1
ATOM 5166 N N . ASP A 1 687 ? 1.949 -10.362 -25.844 1.00 94.25 687 ASP A N 1
ATOM 5167 C CA . ASP A 1 687 ? 0.723 -11.169 -25.797 1.00 94.25 687 ASP A CA 1
ATOM 5168 C C . ASP A 1 687 ? 0.993 -12.647 -25.442 1.00 94.25 687 ASP A C 1
ATOM 5170 O O . ASP A 1 687 ? 0.069 -13.431 -25.195 1.00 94.25 687 ASP A O 1
ATOM 5174 N N . GLY A 1 688 ? 2.266 -13.048 -25.386 1.00 92.88 688 GLY A N 1
ATOM 5175 C CA . GLY A 1 688 ? 2.691 -14.419 -25.120 1.00 92.88 688 GLY A CA 1
ATOM 5176 C C . GLY A 1 688 ? 2.766 -15.309 -26.368 1.00 92.88 688 GLY A C 1
ATOM 5177 O O . GLY A 1 688 ? 2.885 -16.532 -26.231 1.00 92.88 688 GLY A O 1
ATOM 5178 N N . PHE A 1 689 ? 2.710 -14.740 -27.574 1.00 93.88 689 PHE A N 1
ATOM 5179 C CA . PHE A 1 689 ? 2.931 -15.452 -28.833 1.00 93.88 689 PHE A CA 1
ATOM 5180 C C . PHE A 1 689 ? 4.418 -15.680 -29.095 1.00 93.88 689 PHE A C 1
ATOM 5182 O O . PHE A 1 689 ? 5.270 -14.907 -28.673 1.00 93.88 689 PHE A O 1
ATOM 5189 N N . ALA A 1 690 ? 4.746 -16.772 -29.785 1.00 92.81 690 ALA A N 1
ATOM 5190 C CA . ALA A 1 690 ? 6.130 -17.162 -30.039 1.00 92.81 690 ALA A CA 1
ATOM 5191 C C . ALA A 1 690 ? 6.847 -16.207 -31.002 1.00 92.81 690 ALA A C 1
ATOM 5193 O O . ALA A 1 690 ? 6.276 -15.821 -32.021 1.00 92.81 690 ALA A O 1
ATOM 5194 N N . ARG A 1 691 ? 8.133 -15.955 -30.737 1.00 92.81 691 ARG A N 1
ATOM 5195 C CA . ARG A 1 691 ? 9.043 -15.245 -31.645 1.00 92.81 691 ARG A CA 1
ATOM 5196 C C . ARG A 1 691 ? 10.109 -16.196 -32.231 1.00 92.81 691 ARG A C 1
ATOM 5198 O O . ARG A 1 691 ? 10.689 -16.985 -31.480 1.00 92.81 691 ARG A O 1
ATOM 5205 N N . PRO A 1 692 ? 10.424 -16.131 -33.539 1.00 93.69 692 PRO A N 1
ATOM 5206 C CA . PRO A 1 692 ? 9.725 -15.346 -34.548 1.00 93.69 692 PRO A CA 1
ATOM 5207 C C . PRO A 1 692 ? 8.366 -15.958 -34.953 1.00 93.69 692 PRO A C 1
ATOM 5209 O O . PRO A 1 692 ? 8.253 -17.185 -35.052 1.00 93.69 692 PRO A O 1
ATOM 5212 N N . CYS A 1 693 ? 7.372 -15.132 -35.284 1.00 90.88 693 CYS A N 1
ATOM 5213 C CA . CYS A 1 693 ? 6.133 -15.542 -35.959 1.00 90.88 693 CYS A CA 1
ATOM 5214 C C . CYS A 1 693 ? 6.179 -15.178 -37.447 1.00 90.88 693 CYS A C 1
ATOM 5216 O O . CYS A 1 693 ? 5.435 -14.343 -37.946 1.00 90.88 693 CYS A O 1
ATOM 5218 N N . GLY A 1 694 ? 7.054 -15.854 -38.189 1.00 90.75 694 GLY A N 1
ATOM 5219 C CA . GLY A 1 694 ? 7.283 -15.530 -39.590 1.00 90.75 694 GLY A CA 1
ATOM 5220 C C . GLY A 1 694 ? 8.659 -15.976 -40.052 1.00 90.75 694 GLY A C 1
ATOM 5221 O O . GLY A 1 694 ? 9.095 -17.098 -39.779 1.00 90.75 694 GLY A O 1
ATOM 5222 N N . LYS A 1 695 ? 9.335 -15.116 -40.805 1.00 93.38 695 LYS A N 1
ATOM 5223 C CA . LYS A 1 695 ? 10.714 -15.308 -41.262 1.00 93.38 695 LYS A CA 1
ATOM 5224 C C . LYS A 1 695 ? 11.746 -14.789 -40.263 1.00 93.38 695 LYS A C 1
ATOM 5226 O O . LYS A 1 695 ? 12.852 -15.331 -40.252 1.00 93.38 695 LYS A O 1
ATOM 5231 N N . ALA A 1 696 ? 11.424 -13.764 -39.482 1.00 95.12 696 ALA A N 1
ATOM 5232 C CA . ALA A 1 696 ? 12.303 -13.166 -38.482 1.00 95.12 696 ALA A CA 1
ATOM 5233 C C . ALA A 1 696 ? 11.474 -12.557 -37.343 1.00 95.12 696 ALA A C 1
ATOM 5235 O O . ALA A 1 696 ? 10.254 -12.627 -37.372 1.00 95.12 696 ALA A O 1
ATOM 5236 N N . VAL A 1 697 ? 12.147 -12.049 -36.309 1.00 96.69 697 VAL A N 1
ATOM 5237 C CA . VAL A 1 697 ? 11.481 -11.388 -35.177 1.00 96.69 697 VAL A CA 1
ATOM 5238 C C . VAL A 1 697 ? 10.967 -10.031 -35.638 1.00 96.69 697 VAL A C 1
ATOM 5240 O O . VAL A 1 697 ? 11.648 -9.364 -36.419 1.00 96.69 697 VAL A O 1
ATOM 5243 N N . ASP A 1 698 ? 9.825 -9.591 -35.132 1.00 98.38 698 ASP A N 1
ATOM 5244 C CA . ASP A 1 698 ? 9.336 -8.243 -35.406 1.00 98.38 698 ASP A CA 1
ATOM 5245 C C . ASP A 1 698 ? 10.034 -7.207 -34.521 1.00 98.38 698 ASP A C 1
ATOM 5247 O O . ASP A 1 698 ? 10.388 -7.460 -33.364 1.00 98.38 698 ASP A O 1
ATOM 5251 N N . ILE A 1 699 ? 10.236 -6.007 -35.063 1.00 98.75 699 ILE A N 1
ATOM 5252 C CA . ILE A 1 699 ? 10.721 -4.871 -34.273 1.00 98.75 699 ILE A CA 1
ATOM 5253 C C . ILE A 1 699 ? 9.570 -4.409 -33.366 1.00 98.75 699 ILE A C 1
ATOM 5255 O O . ILE A 1 699 ? 8.465 -4.171 -33.842 1.00 98.75 699 ILE A O 1
ATOM 5259 N N . GLY A 1 700 ? 9.831 -4.262 -32.066 1.00 98.31 700 GLY A N 1
ATOM 5260 C CA . GLY A 1 700 ? 8.871 -3.825 -31.048 1.00 98.31 700 GLY A CA 1
ATOM 5261 C C . GLY A 1 700 ? 8.415 -4.926 -30.085 1.00 98.31 700 GLY A C 1
ATOM 5262 O O . GLY A 1 700 ? 8.888 -6.065 -30.133 1.00 98.31 700 GLY A O 1
ATOM 5263 N N . ALA A 1 701 ? 7.498 -4.559 -29.186 1.00 97.75 701 ALA A N 1
ATOM 5264 C CA . ALA A 1 701 ? 6.995 -5.387 -28.081 1.00 97.75 701 ALA A CA 1
ATOM 5265 C C . ALA A 1 701 ? 5.979 -6.466 -28.496 1.00 97.75 701 ALA A C 1
ATOM 5267 O O . ALA A 1 701 ? 5.757 -7.421 -27.751 1.00 97.75 701 ALA A O 1
ATOM 5268 N N . TYR A 1 702 ? 5.424 -6.363 -29.700 1.00 97.38 702 TYR A N 1
ATOM 5269 C CA . TYR A 1 702 ? 4.480 -7.331 -30.257 1.00 97.38 702 TYR A CA 1
ATOM 5270 C C . TYR A 1 702 ? 5.082 -8.059 -31.454 1.00 97.38 702 TYR A C 1
ATOM 5272 O O . TYR A 1 702 ? 5.972 -7.530 -32.123 1.00 97.38 702 TYR A O 1
ATOM 5280 N N . GLU A 1 703 ? 4.585 -9.261 -31.714 1.00 95.69 703 GLU A N 1
ATOM 5281 C CA . GLU A 1 703 ? 4.827 -10.014 -32.936 1.00 95.69 703 GLU A CA 1
ATOM 5282 C C . GLU A 1 703 ? 3.544 -10.017 -33.782 1.00 95.69 703 GLU A C 1
ATOM 5284 O O . GLU A 1 703 ? 2.434 -10.219 -33.288 1.00 95.69 703 GLU A O 1
ATOM 5289 N N . TYR A 1 704 ? 3.663 -9.792 -35.083 1.00 95.19 704 TYR A N 1
ATOM 5290 C CA . TYR A 1 704 ? 2.551 -9.847 -36.013 1.00 95.19 704 TYR A CA 1
ATOM 5291 C C . TYR A 1 704 ? 2.180 -11.302 -36.302 1.00 95.19 704 TYR A C 1
ATOM 5293 O O . TYR A 1 704 ? 2.890 -12.052 -36.971 1.00 95.19 704 TYR A O 1
ATOM 5301 N N . GLY A 1 705 ? 0.999 -11.693 -35.833 1.00 89.12 705 GLY A N 1
ATOM 5302 C CA . GLY A 1 705 ? 0.472 -13.047 -35.969 1.00 89.12 705 GLY A CA 1
ATOM 5303 C C . GLY A 1 705 ? 0.188 -13.675 -34.609 1.00 89.12 705 GLY A C 1
ATOM 5304 O O . GLY A 1 705 ? 0.292 -13.036 -33.576 1.00 89.12 705 GLY A O 1
ATOM 5305 N N . GLN A 1 706 ? -0.240 -14.938 -34.607 1.00 87.12 706 GLN A N 1
ATOM 5306 C CA . GLN A 1 706 ? -0.598 -15.667 -33.381 1.00 87.12 706 GLN A CA 1
ATOM 5307 C C . GLN A 1 706 ? 0.049 -17.053 -33.389 1.00 87.12 706 GLN A C 1
ATOM 5309 O O . GLN A 1 706 ? -0.627 -18.087 -33.438 1.00 87.12 706 GLN A O 1
ATOM 5314 N N . CYS A 1 707 ? 1.381 -17.089 -33.436 1.00 86.38 707 CYS A N 1
ATOM 5315 C CA . CYS A 1 707 ? 2.119 -18.345 -33.464 1.00 86.38 707 CYS A CA 1
ATOM 5316 C C . CYS A 1 707 ? 2.164 -18.973 -32.063 1.00 86.38 707 CYS A C 1
ATOM 5318 O O . CYS A 1 707 ? 2.619 -18.329 -31.116 1.00 86.38 707 CYS A O 1
ATOM 5320 N N . PRO A 1 708 ? 1.735 -20.238 -31.898 1.00 79.50 708 PRO A N 1
ATOM 5321 C CA . PRO A 1 708 ? 1.881 -20.920 -30.623 1.00 79.50 708 PRO A CA 1
ATOM 5322 C C . PRO A 1 708 ? 3.362 -21.179 -30.333 1.00 79.50 708 PRO A C 1
ATOM 5324 O O . PRO A 1 708 ? 4.138 -21.479 -31.245 1.00 79.50 708 PRO A O 1
ATOM 5327 N N . LEU A 1 709 ? 3.730 -21.143 -29.051 1.00 75.00 709 LEU A N 1
ATOM 5328 C CA . LEU A 1 709 ? 5.024 -21.632 -28.579 1.00 75.00 709 LEU A CA 1
ATOM 5329 C C . LEU A 1 709 ? 5.262 -23.052 -29.096 1.00 75.00 709 LEU A C 1
ATOM 5331 O O . LEU A 1 709 ? 4.496 -23.973 -28.799 1.00 75.00 709 LEU A O 1
ATOM 5335 N N . GLN A 1 710 ? 6.326 -23.238 -29.878 1.00 63.47 710 GLN A N 1
ATOM 5336 C CA . GLN A 1 710 ? 6.746 -24.586 -30.230 1.00 63.47 710 GLN A CA 1
ATOM 5337 C C . GLN A 1 710 ? 7.300 -25.271 -28.974 1.00 63.47 710 GLN A C 1
ATOM 5339 O O . GLN A 1 710 ? 8.035 -24.634 -28.215 1.00 63.47 710 GLN A O 1
ATOM 5344 N N . PRO A 1 711 ? 6.967 -26.552 -28.722 1.00 50.97 711 PRO A N 1
ATOM 5345 C CA . PRO A 1 711 ? 7.595 -27.296 -27.642 1.00 50.97 711 PRO A CA 1
ATOM 5346 C C . PRO A 1 711 ? 9.109 -27.267 -27.849 1.00 50.97 711 PRO A C 1
ATOM 5348 O O . PRO A 1 711 ? 9.587 -27.615 -28.930 1.00 50.97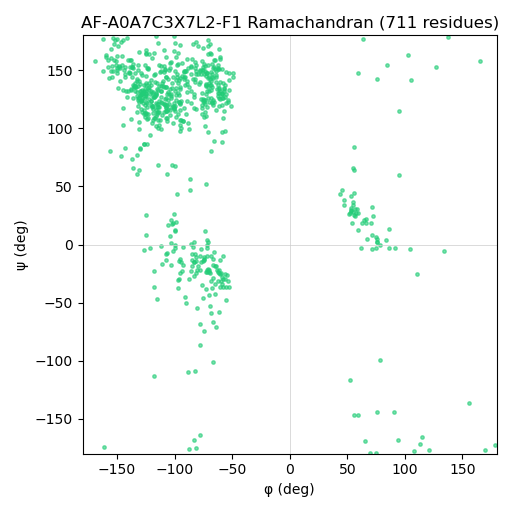 711 PRO A O 1
ATOM 5351 N N . VAL A 1 712 ? 9.851 -26.845 -26.825 1.00 45.16 712 VAL A N 1
ATOM 5352 C CA . VAL A 1 712 ? 11.312 -26.964 -26.827 1.00 45.16 712 VAL A CA 1
ATOM 5353 C C . VAL A 1 712 ? 11.644 -28.459 -26.986 1.00 45.16 712 VAL A C 1
ATOM 5355 O O . VAL A 1 712 ? 11.076 -29.256 -26.233 1.00 45.16 712 VAL A O 1
ATOM 5358 N N . PRO A 1 713 ? 12.461 -28.863 -27.977 1.00 36.50 713 PRO A N 1
ATOM 5359 C CA . PRO A 1 713 ? 12.814 -30.267 -28.180 1.00 36.50 713 PRO A CA 1
ATOM 5360 C C . PRO A 1 713 ? 13.579 -30.883 -27.005 1.00 36.50 713 PRO A C 1
ATOM 5362 O O . PRO A 1 713 ? 14.343 -30.151 -26.330 1.00 36.50 713 PRO A O 1
#

Nearest PDB structures (foldseek):
  6d1n-assembly1_A  TM=3.029E-01  e=8.990E-07  Bacteroides uniformis
  6mvf-assembly2_E  TM=3.796E-01  e=5.233E-04  Faecalibacterium prausnitzii L2-6
  1ug9-assembly1_A  TM=6.371E-01  e=1.772E-01  Arthrobacter globiformis
  3fhq-assembly2_D  TM=2.751E-01  e=1.939E-02  Glutamicibacter protophormiae
  8egr-assembly1_A  TM=2.356E-01  e=1.235E+00  Staphylococcus phage Andhra

Secondary structure (DSSP, 8-state):
---------------S---EEEEE---EEEE-TT-EEEEEETTS-SSSSTTGGGSTT---TTSEEEES-EEBSSS--SEE-TT-TTT-SEEEEEEEEEESSPPTTPEEEEEEEESSEEEEEETTEEEEEES--SS---TTPPPPP---SS-EEEEEEEGGGT--SEEEEEEEEEE-S-TT-S-B-EEEEEEEEP--EEETTEEEESSSEEEEEEE--TTEEEEEETTEEPEE-SSTTEEEEEEE--SEEEEEEEEEEETTS-EEEEEEEEEEE--GGGEEEEEE-S-EEE-SEEEEEEEEEE-TT-EEEE-TT-EEEE-TT-EEEESSEEEEE--SSS-EEEEESSTT----EEEEESPSPEEEESEEEES------GGGGSSSSPPPP-SSEEEESSEEEEES-EEESSS-SSTT-----EEEES--SSS-S--EEEEES-EEES-S-SEEEES-EEEEES-EEE---SSS-SEEEES--SSPPEEES-EE-S--SS-SEEEES---EEES-EEEEESSEEEEEESS---EEES-EEEEESSEEEEEETT-EEEEES-EEES-SEEEEEE-----STTT-PPPS--EEEEES-EEES-SEEEEE---S-TTS-----EEEEES-EETTGGGGEEE--TT-EEEE-SS-B-S---EEEGGGTEEEEPTT-TTTT-S-STT--SB-TTS-BS-SSSSPPSSSS-SS-PPPPPP-

Solvent-accessible surface area (backbone atoms only — not comparable to full-atom values): 34557 Å² total; per-residue (Å²): 134,92,80,84,87,88,78,80,85,75,82,70,83,69,82,78,62,76,68,46,77,44,78,44,71,66,76,46,68,61,36,48,80,83,42,71,27,32,35,44,73,20,78,54,74,92,41,98,48,91,64,47,67,33,30,63,85,47,87,58,83,88,40,47,76,40,38,50,20,41,17,38,73,78,88,78,46,68,26,71,42,87,70,32,72,69,65,35,33,22,42,36,37,39,35,74,35,73,34,81,66,73,60,82,92,31,31,29,28,42,37,35,28,42,18,25,19,35,43,32,20,41,57,47,43,81,59,51,74,42,50,53,72,87,73,92,81,54,41,82,49,51,20,40,83,46,75,54,87,69,66,42,79,41,80,61,43,55,30,71,84,64,56,54,69,34,76,42,27,47,24,36,40,40,21,28,48,42,46,77,42,79,52,44,42,40,32,63,31,33,30,38,44,65,80,68,32,49,43,81,91,30,32,34,35,62,53,62,52,46,36,34,38,37,39,46,39,92,62,57,65,45,42,29,35,64,89,37,81,35,44,79,47,98,50,92,46,29,31,35,39,64,41,77,48,58,63,7,80,34,78,40,46,35,40,32,25,27,81,87,71,46,82,74,49,76,47,72,49,43,38,31,20,34,48,72,92,36,54,43,56,46,75,38,78,55,69,46,74,47,60,26,25,35,36,40,46,34,59,27,34,33,34,66,88,8,37,42,35,34,41,53,47,16,36,41,25,22,31,70,59,12,28,42,39,29,28,7,33,46,40,36,55,23,36,92,93,29,37,21,37,39,31,35,49,33,66,98,46,32,13,32,33,39,35,34,47,61,16,50,74,24,38,42,23,18,30,39,41,33,15,27,18,37,93,82,67,80,68,48,78,58,51,94,62,88,71,76,82,32,28,25,29,35,32,27,23,15,38,38,42,36,37,49,24,37,39,31,34,11,33,38,84,56,86,86,22,49,19,24,42,34,36,29,28,14,73,39,83,90,53,61,33,77,12,34,37,41,40,28,48,28,36,41,38,38,22,13,30,40,40,38,33,31,41,23,31,38,38,42,33,50,27,39,39,36,63,43,21,57,92,39,31,45,33,33,32,34,37,56,35,90,64,54,27,37,41,29,47,29,41,37,47,58,71,26,49,32,36,41,36,35,30,34,34,20,42,32,39,37,32,39,30,39,37,34,33,11,67,26,25,40,30,37,40,29,20,69,28,54,26,36,41,33,26,24,40,30,34,45,5,50,51,15,23,34,36,28,22,12,43,12,46,34,42,38,28,20,25,27,26,36,49,8,44,16,22,36,38,23,24,26,83,80,52,48,52,84,69,72,50,38,48,83,28,11,5,31,40,40,39,33,15,22,30,26,36,78,24,90,29,35,27,37,28,30,38,52,91,55,86,89,50,88,76,58,13,9,39,41,36,42,27,18,24,34,30,54,69,34,84,77,37,50,44,71,78,18,94,62,34,45,79,47,78,55,60,63,57,41,60,65,78,61,47,53,68,38,66,93,78,72,33,75,45,62,36,96,83,28,74,41,58,51,44,21,56,71,77,86,50,61,66,45,32,59,88,62,31,22,51,53,48,71,91,26,21,31,36,19,21,44,53,62,73,81,35,73,69,72,80,83,131

pLDDT: mean 91.17, std 12.62, range [24.06, 98.94]

Radius of gyration: 34.21 Å; Cα contacts (8 Å, |Δi|>4): 2219; chains: 1; bounding box: 87×70×102 Å

Mean predicted aligned error: 11.09 Å

Foldseek 3Di:
DDDDDDDDPPPPPDPAFDKDKDFPLDWAWQFDQAFKKFKDAQLDQPDPDNLQLLAPPDDSVVTDIWTAWEKDQPPPRRHYPPPQQLRWFKMKIKGKGADQDFPFQWWKKKWKFWFFWKWKHKNSHTQDTDQFDPDDDGRRGAGHGGGGDHIDIDTSGRCVVRDDHTMMMMMMMGGHNDSNDNMITIGITMIGDAPWFDDPQAIEHADQKIKMKMAGPQFFPWKAKQNHTWDADPDRRITMDMDGHDAAKDWIKMFGAGPVRDTDDIDTHIYHYDYPVQEDEDEDAAEDEADREHEAEAEYEYDQQYEYAYDFQYEYEYEQRGEYEYNEEYEDAYDPVGAYEYAYNHPPGAYEAYEDAPYEEYEHERYEYELYFDDDDPQQVLDPDAGDGGANYEWEQYEYEYYNYEYDQANHDDLQRAGEHYEWEQVGPVGHHATEYEHECYEYEQYREYYEYAQYEYEAYNYEYDNYHDQYENAHYEAEYVVFHEYEQYEYDDAEEYEHEEYANGQYEAYLYEAEHYCAEPYEAFAQYEHEHALYEFEQYAHEHYEFEFNYAYEYEQAEHANYLEHYEKEYPQCCDPSRNGHDEIGEYEYFLYEQYNHQQDYEWDWYPDPPDPIQTYEYEYELYATAVWPVSYHYPDPNYDYHYDYLYHHDDQCFDDVVVPGRDGDPPGPQAQRGAPVVHDQAASVRAGPPPPNHGGRHRHHPDRHHRDPDD